Protein AF-A0A8W8HXX3-F1 (afdb_monomer)

Mean predicted aligned error: 16.77 Å

Organism: Magallana gigas (NCBI:txid29159)

pLDDT: mean 75.5, std 19.0, range [26.22, 98.25]

Solvent-accessible surface area (backbone atoms only — not comparable to full-atom values): 23166 Å² total; per-residue (Å²): 136,88,85,81,81,85,83,79,90,84,81,86,85,75,67,85,90,76,56,97,80,73,77,77,86,90,70,53,68,62,57,50,50,47,49,61,63,71,43,77,69,73,82,63,78,80,56,60,65,63,51,52,52,50,50,51,51,51,50,53,52,52,66,68,28,76,64,46,54,50,45,54,51,51,52,51,54,52,42,56,46,32,43,74,76,69,71,38,53,76,93,72,54,45,36,65,57,48,43,53,52,52,56,60,55,23,58,73,32,82,41,49,51,55,46,95,88,36,95,61,51,93,54,77,67,85,66,100,59,100,42,54,39,31,52,56,67,69,59,52,50,55,48,42,55,44,45,36,48,54,38,37,77,72,69,30,47,83,50,43,40,82,91,76,75,45,49,15,33,51,48,23,66,77,37,53,62,69,61,72,80,81,73,64,50,58,43,46,71,70,56,52,45,50,33,38,50,54,45,51,62,50,69,71,41,88,84,58,46,73,48,54,46,53,52,45,37,49,50,41,18,44,57,27,33,41,30,72,51,20,47,53,56,63,43,60,20,66,34,39,29,76,38,52,41,71,42,96,81,62,58,22,34,38,38,46,56,90,66,59,103,57,83,70,54,69,103,83,53,75,51,59,49,74,39,60,49,49,92,57,59,86,55,13,32,46,52,28,43,49,55,26,55,53,51,29,52,76,70,71,46,81,61,81,52,54,38,61,47,50,36,66,50,95,88,48,50,73,44,88,40,54,40,50,56,67,56,54,41,54,51,50,51,51,46,25,48,74,78,70,69,62,85,77,64,48,67,65,4,23,28,22,17,33,46,38,52,45,60,72,62,66,82,51,94,47,72,66,57,54,24,63,61,44,68,46,95,45,68,70,52,46,55,65,55,37,41,60,70,69,64,69,69,46,92,74,76,133

Foldseek 3Di:
DDDDDDDDDPPPDDDPPPDPPDDDPPDPPVVVVVVVVVPPPPPPPPPVVVVVVVVVVVVVCVCVDPLVVVLVVLQVLLQVQCCVPPVDGPVPDALVSLVVSQLVVQQVAQAFQDDPPDPCPPDGHDDPDPTGRGHDLVVLVSSLVSLLVVVVVVVFASAADPVVSGGRSSRDVSNVVSRPDPFFAADAPVLLLLLLVVLVVVLPDPPQDLLNNLVSLLLNLLSLCLLQLLEAPQQLLQFKLVQWDADPVNQWIKGFRPDDPDDPDPPDDTPIDIRGADPPLSSGSSNSLVSNCVSCVVSVHDRPTAGSRFDADPVGDTDRHGDDLVNSQVSSQVSCPVSPNDPPGGSNSSSLNSLLCCVVVVVDPDSVVSCSSNVPDDPVVSCVSNVVVVVVPPPDDD

Structure (mmCIF, N/CA/C/O backbone):
data_AF-A0A8W8HXX3-F1
#
_entry.id   AF-A0A8W8HXX3-F1
#
loop_
_atom_site.group_PDB
_atom_site.id
_atom_site.type_symbol
_atom_site.label_atom_id
_atom_site.label_alt_id
_atom_site.label_comp_id
_atom_site.label_asym_id
_atom_site.label_entity_id
_atom_site.label_seq_id
_atom_site.pdbx_PDB_ins_code
_atom_site.Cartn_x
_atom_site.Cartn_y
_atom_site.Cartn_z
_atom_site.occupancy
_atom_site.B_iso_or_equiv
_atom_site.auth_seq_id
_atom_site.auth_comp_id
_atom_site.auth_asym_id
_atom_site.auth_atom_id
_atom_site.pdbx_PDB_model_num
ATOM 1 N N . MET A 1 1 ? -5.992 38.981 14.042 1.00 27.22 1 MET A N 1
ATOM 2 C CA . MET A 1 1 ? -6.730 38.232 13.002 1.00 27.22 1 MET A CA 1
ATOM 3 C C . MET A 1 1 ? -5.778 37.985 11.842 1.00 27.22 1 MET A C 1
ATOM 5 O O . MET A 1 1 ? -5.295 38.973 11.300 1.00 27.22 1 MET A O 1
ATOM 9 N N . PRO A 1 2 ? -5.423 36.734 11.512 1.00 30.98 2 PRO A N 1
ATOM 10 C CA . PRO A 1 2 ? -4.428 36.467 10.486 1.00 30.98 2 PRO A CA 1
ATOM 11 C C . PRO A 1 2 ? -5.100 36.216 9.132 1.00 30.98 2 PRO A C 1
ATOM 13 O O . PRO A 1 2 ? -5.848 35.258 8.961 1.00 30.98 2 PRO A O 1
ATOM 16 N N . PHE A 1 3 ? -4.792 37.073 8.164 1.00 29.30 3 PHE A N 1
ATOM 17 C CA . PHE A 1 3 ? -4.741 36.684 6.762 1.00 29.30 3 PHE A CA 1
ATOM 18 C C . PHE A 1 3 ? -3.319 36.182 6.500 1.00 29.30 3 PHE A C 1
ATOM 20 O O . PHE A 1 3 ? -2.371 36.953 6.624 1.00 29.30 3 PHE A O 1
ATOM 27 N N . THR A 1 4 ? -3.157 34.915 6.131 1.00 26.22 4 THR A N 1
ATOM 28 C CA . THR A 1 4 ? -1.922 34.422 5.510 1.00 26.22 4 THR A CA 1
ATOM 29 C C . THR A 1 4 ? -2.240 33.980 4.090 1.00 26.22 4 THR A C 1
ATOM 31 O O . THR A 1 4 ? -2.939 33.001 3.838 1.00 26.22 4 THR A O 1
ATOM 34 N N . ALA A 1 5 ? -1.759 34.799 3.158 1.00 29.84 5 ALA A N 1
ATOM 35 C CA . ALA A 1 5 ? -1.770 34.565 1.729 1.00 29.84 5 ALA A CA 1
ATOM 36 C C . ALA A 1 5 ? -0.836 33.395 1.380 1.00 29.84 5 ALA A C 1
ATOM 38 O O . ALA A 1 5 ? 0.306 33.345 1.833 1.00 29.84 5 ALA A O 1
ATOM 39 N N . GLY A 1 6 ? -1.322 32.465 0.556 1.00 27.30 6 GLY A N 1
ATOM 40 C CA . GLY A 1 6 ? -0.476 31.485 -0.117 1.00 27.30 6 GLY A CA 1
ATOM 41 C C . GLY A 1 6 ? 0.294 32.165 -1.245 1.00 27.30 6 GLY A C 1
ATOM 42 O O . GLY A 1 6 ? -0.312 32.782 -2.119 1.00 27.30 6 GLY A O 1
ATOM 43 N N . VAL A 1 7 ? 1.621 32.071 -1.204 1.00 26.67 7 VAL A N 1
ATOM 44 C CA . VAL A 1 7 ? 2.525 32.592 -2.234 1.00 26.67 7 VAL A CA 1
ATOM 45 C C . VAL A 1 7 ? 2.818 31.457 -3.219 1.00 26.67 7 VAL A C 1
ATOM 47 O O . VAL A 1 7 ? 3.348 30.420 -2.827 1.00 26.67 7 VAL A O 1
ATOM 50 N N . ASP A 1 8 ? 2.430 31.637 -4.481 1.00 30.36 8 ASP A N 1
ATOM 51 C CA . ASP A 1 8 ? 2.700 30.717 -5.591 1.00 30.36 8 ASP A CA 1
ATOM 52 C C . ASP A 1 8 ? 4.025 31.115 -6.268 1.00 30.36 8 ASP A C 1
ATOM 54 O O . ASP A 1 8 ? 4.186 32.247 -6.728 1.00 30.36 8 ASP A O 1
ATOM 58 N N . VAL A 1 9 ? 5.007 30.211 -6.267 1.00 29.38 9 VAL A N 1
ATOM 59 C CA . VAL A 1 9 ? 6.422 30.497 -6.590 1.00 29.38 9 VAL A CA 1
ATOM 60 C C . VAL A 1 9 ? 6.768 30.246 -8.071 1.00 29.38 9 VAL A C 1
ATOM 62 O O . VAL A 1 9 ? 7.902 30.470 -8.475 1.00 29.38 9 VAL A O 1
ATOM 65 N N . PHE A 1 10 ? 5.818 29.871 -8.940 1.00 28.33 10 PHE A N 1
ATOM 66 C CA . PHE A 1 10 ? 6.127 29.563 -10.355 1.00 28.33 10 PHE A CA 1
ATOM 67 C C . PHE A 1 10 ? 5.371 30.370 -11.422 1.00 28.33 10 PHE A C 1
ATOM 69 O O . PHE A 1 10 ? 5.370 29.993 -12.592 1.00 28.33 10 PHE A O 1
ATOM 76 N N . ALA A 1 11 ? 4.802 31.527 -11.079 1.00 34.22 11 ALA A N 1
ATOM 77 C CA . ALA A 1 11 ? 4.091 32.379 -12.042 1.00 34.22 11 ALA A CA 1
ATOM 78 C C . ALA A 1 11 ? 4.767 33.734 -12.323 1.00 34.22 11 ALA A C 1
ATOM 80 O O . ALA A 1 11 ? 4.079 34.716 -12.601 1.00 34.22 11 ALA A O 1
ATOM 81 N N . GLN A 1 12 ? 6.099 33.830 -12.264 1.00 34.41 12 GLN A N 1
ATOM 82 C CA . GLN A 1 12 ? 6.789 35.086 -12.577 1.00 34.41 12 GLN A CA 1
ATOM 83 C C . GLN A 1 12 ? 7.551 35.006 -13.906 1.00 34.41 12 GLN A C 1
ATOM 85 O O . GLN A 1 12 ? 8.550 34.305 -14.021 1.00 34.41 12 GLN A O 1
ATOM 90 N N . ASN A 1 13 ? 7.052 35.794 -14.871 1.00 39.06 13 ASN A N 1
ATOM 91 C CA . ASN A 1 13 ? 7.611 36.176 -16.182 1.00 39.06 13 ASN A CA 1
ATOM 92 C C . ASN A 1 13 ? 7.001 35.549 -17.443 1.00 39.06 13 ASN A C 1
ATOM 94 O O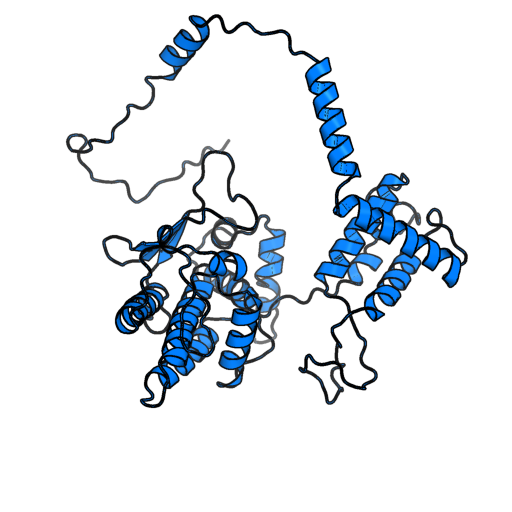 . ASN A 1 13 ? 7.711 35.092 -18.334 1.00 39.06 13 ASN A O 1
ATOM 98 N N . ILE A 1 14 ? 5.684 35.686 -17.605 1.00 36.12 14 ILE A N 1
ATOM 99 C CA . ILE A 1 14 ? 5.080 35.769 -18.943 1.00 36.12 14 ILE A CA 1
ATOM 100 C C . ILE A 1 14 ? 4.541 37.194 -19.112 1.00 36.12 14 ILE A C 1
ATOM 102 O O . ILE A 1 14 ? 3.751 37.662 -18.291 1.00 36.12 14 ILE A O 1
ATOM 106 N N . ARG A 1 15 ? 4.989 37.914 -20.150 1.00 38.69 15 ARG A N 1
ATOM 107 C CA . ARG A 1 15 ? 4.443 39.240 -20.491 1.00 38.69 15 ARG A CA 1
ATOM 108 C C . ARG A 1 15 ? 2.960 39.090 -20.852 1.00 38.69 15 ARG A C 1
ATOM 110 O O . ARG A 1 15 ? 2.600 38.187 -21.605 1.00 38.69 15 ARG A O 1
ATOM 117 N N . LYS A 1 16 ? 2.117 39.985 -20.320 1.00 38.19 16 LYS A N 1
ATOM 118 C CA . LYS A 1 16 ? 0.638 39.965 -20.411 1.00 38.19 16 LYS A CA 1
ATOM 119 C C . LYS A 1 16 ? 0.069 39.836 -21.832 1.00 38.19 16 LYS A C 1
ATOM 121 O O . LYS A 1 16 ? -1.082 39.454 -21.983 1.00 38.19 16 LYS A O 1
ATOM 126 N N . GLU A 1 17 ? 0.861 40.137 -22.850 1.00 39.47 17 GLU A N 1
ATOM 127 C CA . GLU A 1 17 ? 0.432 40.245 -24.246 1.00 39.47 17 GLU A CA 1
ATOM 128 C C . GLU A 1 17 ? 0.469 38.905 -25.012 1.00 39.47 17 GLU A C 1
ATOM 130 O O . GLU A 1 17 ? -0.055 38.823 -26.116 1.00 39.47 17 GLU A O 1
ATOM 135 N N . LEU A 1 18 ? 1.057 37.842 -24.440 1.00 36.84 18 LEU A N 1
ATOM 136 C CA . LEU A 1 18 ? 1.257 36.543 -25.114 1.00 36.84 18 LEU A CA 1
ATOM 137 C C . LEU A 1 18 ? 0.561 35.351 -24.429 1.00 36.84 18 LEU A C 1
ATOM 139 O O . LEU A 1 18 ? 0.884 34.200 -24.718 1.00 36.84 18 LEU A O 1
ATOM 143 N N . ASN A 1 19 ? -0.406 35.591 -23.537 1.00 35.22 19 ASN A N 1
ATOM 144 C CA . ASN A 1 19 ? -1.206 34.522 -22.931 1.00 35.22 19 ASN A CA 1
ATOM 145 C C . ASN A 1 19 ? -2.638 34.498 -23.513 1.00 35.22 19 ASN A C 1
ATOM 147 O O . ASN A 1 19 ? -3.461 35.314 -23.098 1.00 35.22 19 ASN A O 1
ATOM 151 N N . PRO A 1 20 ? -2.979 33.559 -24.420 1.00 33.16 20 PRO A N 1
ATOM 152 C CA . PRO A 1 20 ? -4.334 33.423 -24.965 1.00 33.16 20 PRO A CA 1
ATOM 153 C C . PRO A 1 20 ? -5.366 32.844 -23.972 1.00 33.16 20 PRO A C 1
ATOM 155 O O . PRO A 1 20 ? -6.509 32.617 -24.353 1.00 33.16 20 PRO A O 1
ATOM 158 N N . TYR A 1 21 ? -5.002 32.632 -22.699 1.00 32.19 21 TYR A N 1
ATOM 159 C CA . TYR A 1 21 ? -5.885 32.122 -21.639 1.00 32.19 21 TYR A CA 1
ATOM 160 C C . TYR A 1 21 ? -6.085 33.107 -20.474 1.00 32.19 21 TYR A C 1
ATOM 162 O O . TYR A 1 21 ? -6.186 32.707 -19.314 1.00 32.19 21 TYR A O 1
ATOM 170 N N . VAL A 1 22 ? -6.181 34.408 -20.758 1.00 28.97 22 VAL A N 1
ATOM 171 C CA . VAL A 1 22 ? -6.676 35.391 -19.780 1.00 28.97 22 VAL A CA 1
ATOM 172 C C . VAL A 1 22 ? -8.196 35.507 -19.915 1.00 28.97 22 VAL A C 1
ATOM 174 O O . VAL A 1 22 ? -8.706 36.310 -20.689 1.00 28.97 22 VAL A O 1
ATOM 177 N N . PHE A 1 23 ? -8.933 34.714 -19.136 1.00 29.17 23 PHE A N 1
ATOM 178 C CA . PHE A 1 23 ? -10.298 35.090 -18.756 1.00 29.17 23 PHE A CA 1
ATOM 179 C C . PHE A 1 23 ? -10.211 36.198 -17.688 1.00 29.17 23 PHE A C 1
ATOM 181 O O . PHE A 1 23 ? -9.431 36.057 -16.741 1.00 29.17 23 PHE A O 1
ATOM 188 N N . PRO A 1 24 ? -10.962 37.306 -17.808 1.00 30.77 24 PRO A N 1
ATOM 189 C CA . PRO A 1 24 ? -10.846 38.427 -16.883 1.00 30.77 24 PRO A CA 1
ATOM 190 C C . PRO A 1 24 ? -11.403 38.053 -15.497 1.00 30.77 24 PRO A C 1
ATOM 192 O O . PRO A 1 24 ? -12.520 37.532 -15.405 1.00 30.77 24 PRO A O 1
ATOM 195 N N . PRO A 1 25 ? -10.682 38.341 -14.397 1.00 38.12 25 PRO A N 1
ATOM 196 C CA . PRO A 1 25 ? -11.241 38.232 -13.063 1.00 38.12 25 PRO A CA 1
ATOM 197 C C . PRO A 1 25 ? -12.160 39.445 -12.826 1.00 38.12 25 PRO A C 1
ATOM 199 O O . PRO A 1 25 ? -11.787 40.577 -13.117 1.00 38.12 25 PRO A O 1
ATOM 202 N N . PHE A 1 26 ? -13.358 39.198 -12.29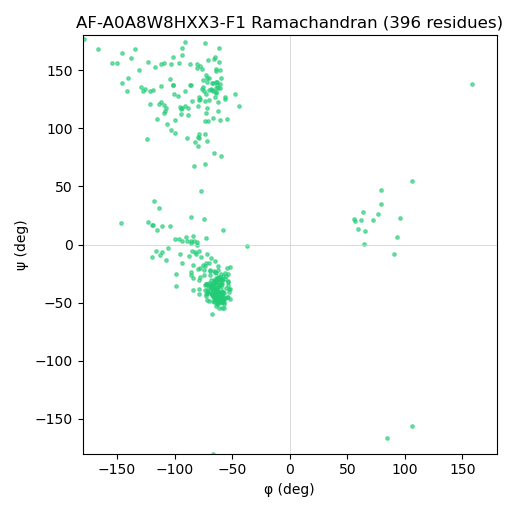0 1.00 41.16 26 PHE A N 1
ATOM 203 C CA . PHE A 1 26 ? -14.352 40.200 -11.852 1.00 41.16 26 PHE A CA 1
ATOM 204 C C . PHE A 1 26 ? -15.238 40.877 -12.916 1.00 41.16 26 PHE A C 1
ATOM 206 O O . PHE A 1 26 ? -15.657 42.015 -12.736 1.00 41.16 26 PHE A O 1
ATOM 213 N N . GLY A 1 27 ? -15.621 40.153 -13.972 1.00 41.12 27 GLY A N 1
ATOM 214 C CA . GLY A 1 27 ? -16.649 40.609 -14.923 1.00 41.12 27 GLY A CA 1
ATOM 215 C C . GLY A 1 27 ? -18.007 39.900 -14.850 1.00 41.12 27 GLY A C 1
ATOM 216 O O . GLY A 1 27 ? -18.952 40.393 -15.444 1.00 41.12 27 GLY A O 1
ATOM 217 N N . MET A 1 28 ? -18.139 38.757 -14.161 1.00 39.00 28 MET A N 1
ATOM 218 C CA . MET A 1 28 ? -19.345 37.912 -14.277 1.00 39.00 28 MET A CA 1
ATOM 219 C C . MET A 1 28 ? -20.242 37.857 -13.040 1.00 39.00 28 MET A C 1
ATOM 221 O O . MET A 1 28 ? -21.329 37.312 -13.135 1.00 39.00 28 MET A O 1
ATOM 225 N N . VAL A 1 29 ? -19.868 38.438 -11.898 1.00 45.66 29 VAL A N 1
ATOM 226 C CA . VAL A 1 29 ? -20.770 38.414 -10.728 1.00 45.66 29 VAL A CA 1
ATOM 227 C C . VAL A 1 29 ? -22.019 39.258 -10.999 1.00 45.66 29 VAL A C 1
ATOM 229 O O . VAL A 1 29 ? -23.126 38.806 -10.736 1.00 45.66 29 VAL A O 1
ATOM 232 N N . PHE A 1 30 ? -21.858 40.438 -11.607 1.00 41.84 30 PHE A N 1
ATOM 233 C CA . PHE A 1 30 ? -22.985 41.303 -11.959 1.00 41.84 30 PHE A CA 1
ATOM 234 C C . PHE A 1 30 ? -23.821 40.768 -13.131 1.00 41.84 30 PHE A C 1
ATOM 236 O O . PHE A 1 30 ? -25.026 40.676 -12.959 1.00 41.84 30 PHE A O 1
ATOM 243 N N . PR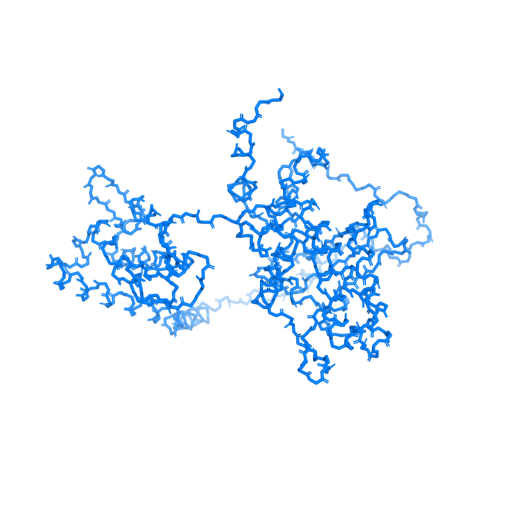O A 1 31 ? -23.249 40.334 -14.270 1.00 48.03 31 PRO A N 1
ATOM 244 C CA . PRO A 1 31 ? -24.028 39.722 -15.348 1.00 48.03 31 PRO A CA 1
ATOM 245 C C . PRO A 1 31 ? -24.700 38.407 -14.960 1.00 48.03 31 PRO A C 1
ATOM 247 O O . PRO A 1 31 ? -25.792 38.152 -15.439 1.00 48.03 31 PRO A O 1
ATOM 250 N N . VAL A 1 32 ? -24.109 37.591 -14.077 1.00 45.97 32 VAL A N 1
ATOM 251 C CA . VAL A 1 32 ? -24.763 36.371 -13.570 1.00 45.97 32 VAL A CA 1
ATOM 252 C C . VAL A 1 32 ? -25.873 36.720 -12.584 1.00 45.97 32 VAL A C 1
ATOM 254 O O . VAL A 1 32 ? -26.930 36.113 -12.652 1.00 45.97 32 VAL A O 1
ATOM 257 N N . LEU A 1 33 ? -25.695 37.719 -11.712 1.00 46.81 33 LEU A N 1
ATOM 258 C CA . LEU A 1 33 ? -26.778 38.199 -10.847 1.00 46.81 33 LEU A CA 1
ATOM 259 C C . LEU A 1 33 ? -27.897 38.875 -11.646 1.00 46.81 33 LEU A C 1
ATOM 261 O O . LEU A 1 33 ? -29.056 38.667 -11.318 1.00 46.81 33 LEU A O 1
ATOM 265 N N . SER A 1 34 ? -27.578 39.630 -12.698 1.00 50.69 34 SER A N 1
ATOM 266 C CA . SER A 1 34 ? -28.564 40.206 -13.618 1.00 50.69 34 SER A CA 1
ATOM 267 C C . SER A 1 34 ? -29.254 39.122 -14.442 1.00 50.69 34 SER A C 1
ATOM 269 O O . SER A 1 34 ? -30.471 39.135 -14.520 1.00 50.69 34 SER A O 1
ATOM 271 N N . PHE A 1 35 ? -28.526 38.121 -14.942 1.00 49.69 35 PHE A N 1
ATOM 272 C CA . PHE A 1 35 ? -29.091 36.956 -15.630 1.00 49.69 35 PHE A CA 1
ATOM 273 C C . PHE A 1 35 ? -30.001 36.136 -14.704 1.00 49.69 35 PHE A C 1
ATOM 275 O O . PHE A 1 35 ? -31.086 35.749 -15.107 1.00 49.69 35 PHE A O 1
ATOM 282 N N . LEU A 1 36 ? -29.626 35.933 -13.437 1.00 48.38 36 LEU A N 1
ATOM 283 C CA . LEU A 1 36 ? -30.461 35.262 -12.428 1.00 48.38 36 LEU A CA 1
ATOM 284 C C . LEU A 1 36 ? -31.648 36.113 -11.946 1.00 48.38 36 LEU A C 1
ATOM 286 O O . LEU A 1 36 ? -32.545 35.577 -11.305 1.00 48.38 36 LEU A O 1
ATOM 290 N N . LYS A 1 37 ? -31.640 37.425 -12.211 1.00 51.09 37 LYS A N 1
ATOM 291 C CA . LYS A 1 37 ? -32.716 38.366 -11.861 1.00 51.09 37 LYS A CA 1
ATOM 292 C C . LYS A 1 37 ? -33.646 38.655 -13.049 1.00 51.09 37 LYS A C 1
ATOM 294 O O . LYS A 1 37 ? -34.798 38.999 -12.828 1.00 51.09 37 LYS A O 1
ATOM 299 N N . GLU A 1 38 ? -33.152 38.504 -14.281 1.00 52.44 38 GLU A N 1
ATOM 300 C CA . GLU A 1 38 ? -33.904 38.560 -15.547 1.00 52.44 38 GLU A CA 1
ATOM 301 C C . GLU A 1 38 ? -34.549 37.214 -15.898 1.00 52.44 38 GLU A C 1
ATOM 303 O O . GLU A 1 38 ? -35.605 37.175 -16.524 1.00 52.44 38 GLU A O 1
ATOM 308 N N . GLN A 1 39 ? -33.949 36.103 -15.467 1.00 45.78 39 GLN A N 1
ATOM 309 C CA . GLN A 1 39 ? -34.642 34.828 -15.359 1.00 45.78 39 GLN A CA 1
ATOM 310 C C . GLN A 1 39 ? -35.458 34.895 -14.067 1.00 45.78 39 GLN A C 1
ATOM 312 O O . GLN A 1 39 ? -34.923 34.623 -12.995 1.00 45.78 39 GLN A O 1
ATOM 317 N N . GLU A 1 40 ? -36.737 35.266 -14.133 1.00 48.41 40 GLU A N 1
ATOM 318 C CA . GLU A 1 40 ? -37.696 34.919 -13.079 1.00 48.41 40 GLU A CA 1
ATOM 319 C C . GLU A 1 40 ? -37.745 33.385 -12.976 1.00 48.41 40 GLU A C 1
ATOM 321 O O . GLU A 1 40 ? -38.647 32.733 -13.498 1.00 48.41 40 GLU A O 1
ATOM 326 N N . ILE A 1 41 ? -36.728 32.775 -12.357 1.00 46.88 41 ILE A N 1
ATOM 327 C CA . ILE A 1 41 ? -36.766 31.375 -11.969 1.00 46.88 41 ILE A CA 1
ATOM 328 C C . ILE A 1 41 ? -37.924 31.331 -10.984 1.00 46.88 41 ILE A C 1
ATOM 330 O O . ILE A 1 41 ? -37.829 31.973 -9.929 1.00 46.88 41 ILE A O 1
ATOM 334 N N . PRO A 1 42 ? -39.026 30.630 -11.301 1.00 45.94 42 PRO A N 1
ATOM 335 C CA . PRO A 1 42 ? -40.077 30.469 -10.329 1.00 45.94 42 PRO A CA 1
ATOM 336 C C . PRO A 1 42 ? -39.388 29.840 -9.128 1.00 45.94 42 PRO A C 1
ATOM 338 O O . PRO A 1 42 ? -38.733 28.802 -9.267 1.00 45.94 42 PRO A O 1
ATOM 341 N N . VAL A 1 43 ? -39.504 30.456 -7.954 1.00 49.97 43 VAL A N 1
ATOM 342 C CA . VAL A 1 43 ? -39.314 29.715 -6.710 1.00 49.97 43 VAL A CA 1
ATOM 343 C C . VAL A 1 43 ? -40.470 28.722 -6.696 1.00 49.97 43 VAL A C 1
ATOM 345 O O . VAL A 1 43 ? -41.529 28.980 -6.131 1.00 49.97 43 VAL A O 1
ATOM 348 N N . GLY A 1 44 ? -40.313 27.645 -7.468 1.00 53.84 44 GLY A N 1
ATOM 349 C CA . GLY A 1 44 ? -41.260 26.558 -7.549 1.00 53.84 44 GLY A CA 1
ATOM 350 C C . GLY A 1 44 ? -41.433 26.075 -6.128 1.00 53.84 44 GLY A C 1
ATOM 351 O O . GLY A 1 44 ? -40.439 25.861 -5.428 1.00 53.84 44 GLY A O 1
ATOM 352 N N . SER A 1 45 ? -42.685 26.001 -5.684 1.00 55.25 45 SER A N 1
ATOM 353 C CA . SER A 1 45 ? -43.028 25.468 -4.375 1.00 55.25 45 SER A CA 1
ATOM 354 C C . SER A 1 45 ? -42.225 24.193 -4.155 1.00 55.25 45 SER A C 1
ATOM 356 O O . SER A 1 45 ? -42.330 23.259 -4.951 1.00 55.25 45 SER A O 1
ATOM 358 N N . VAL A 1 46 ? -41.385 24.182 -3.120 1.00 60.56 46 VAL A N 1
ATOM 359 C CA . VAL A 1 46 ? -40.673 22.974 -2.716 1.00 60.56 46 VAL A CA 1
ATOM 360 C C . VAL A 1 46 ? -41.746 21.960 -2.360 1.00 60.56 46 VAL A C 1
ATOM 362 O O . VAL A 1 46 ? -42.441 22.120 -1.356 1.00 60.56 46 VAL A O 1
ATOM 365 N N . ASP A 1 47 ? -41.925 20.965 -3.221 1.00 73.50 47 ASP A N 1
ATOM 366 C CA . ASP A 1 47 ? -42.890 19.911 -2.979 1.00 73.50 47 ASP A CA 1
ATOM 367 C C . ASP A 1 47 ? -42.330 18.997 -1.888 1.00 73.50 47 ASP A C 1
ATOM 369 O O . ASP A 1 47 ? -41.505 18.109 -2.122 1.00 73.50 47 ASP A O 1
ATOM 373 N N . VAL A 1 48 ? -42.751 19.283 -0.659 1.00 74.62 48 VAL A N 1
ATOM 374 C CA . VAL A 1 48 ? -42.359 18.537 0.535 1.00 74.62 48 VAL A CA 1
ATOM 375 C C . VAL A 1 48 ? -42.755 17.065 0.399 1.00 74.62 48 VAL A C 1
ATOM 377 O O . VAL A 1 48 ? -42.029 16.210 0.894 1.00 74.62 48 VAL A O 1
ATOM 380 N N . GLN A 1 49 ? -43.823 16.740 -0.343 1.00 79.06 49 GLN A N 1
ATOM 381 C CA . GLN A 1 49 ? -44.234 15.351 -0.553 1.00 79.06 49 GLN A CA 1
ATOM 382 C C . GLN A 1 49 ? -43.212 14.591 -1.400 1.00 79.06 49 GLN A C 1
ATOM 384 O O . GLN A 1 49 ? -42.844 13.474 -1.044 1.00 79.06 49 GLN A O 1
ATOM 389 N N . VAL A 1 50 ? -42.671 15.212 -2.451 1.00 77.94 50 VAL A N 1
ATOM 390 C CA . VAL A 1 50 ? -41.608 14.611 -3.279 1.00 77.94 50 VAL A CA 1
ATOM 391 C C . VAL A 1 50 ? -40.321 14.406 -2.471 1.00 77.94 50 VAL A C 1
ATOM 393 O O . VAL A 1 50 ? -39.641 13.386 -2.623 1.00 77.94 50 VAL A O 1
ATOM 396 N N . LEU A 1 51 ? -39.980 15.343 -1.580 1.00 68.56 51 LEU A N 1
ATOM 397 C CA . LEU A 1 51 ? -38.835 15.190 -0.676 1.00 68.56 51 LEU A CA 1
ATOM 398 C C . LEU A 1 51 ? -39.055 14.064 0.341 1.00 68.56 51 LEU A C 1
ATOM 400 O O . LEU A 1 51 ? -38.156 13.244 0.533 1.00 68.56 51 LEU A O 1
ATOM 404 N N . ASP A 1 52 ? -40.239 13.980 0.944 1.00 86.69 52 ASP A N 1
ATOM 405 C CA . ASP A 1 52 ? -40.593 12.939 1.911 1.00 86.69 52 ASP A CA 1
ATOM 406 C C . ASP A 1 52 ? -40.644 11.550 1.263 1.00 86.69 52 ASP A C 1
ATOM 408 O O . ASP A 1 52 ? -40.180 10.568 1.847 1.00 86.69 52 ASP A O 1
ATOM 412 N N . GLU A 1 53 ? -41.156 11.444 0.036 1.00 84.44 53 GLU A N 1
ATOM 413 C CA . GLU A 1 53 ? -41.114 10.210 -0.755 1.00 84.44 53 GLU A CA 1
ATOM 414 C C . GLU A 1 53 ? -39.675 9.790 -1.055 1.00 84.44 53 GLU A C 1
ATOM 416 O O . GLU A 1 53 ? -39.321 8.618 -0.893 1.00 84.44 53 GLU A O 1
ATOM 421 N N . ARG A 1 54 ? -38.807 10.745 -1.408 1.00 69.06 54 ARG A N 1
ATOM 422 C CA . ARG A 1 54 ? -37.392 10.463 -1.654 1.00 69.06 54 ARG A CA 1
ATOM 423 C C . ARG A 1 54 ? -36.647 10.063 -0.381 1.00 69.06 54 ARG A C 1
ATOM 425 O O . ARG A 1 54 ? -35.800 9.171 -0.442 1.00 69.06 54 ARG A O 1
ATOM 432 N N . LEU A 1 55 ? -36.955 10.674 0.762 1.00 72.06 55 LEU A N 1
ATOM 433 C CA . LEU A 1 55 ? -36.411 10.280 2.064 1.00 72.06 55 LEU A CA 1
ATOM 434 C C . LEU A 1 55 ? -36.849 8.859 2.434 1.00 72.06 55 LEU A C 1
ATOM 436 O O . LEU A 1 55 ? -35.993 8.032 2.744 1.00 72.06 55 LEU A O 1
ATOM 440 N N . LYS A 1 56 ? -38.137 8.525 2.274 1.00 77.88 56 LYS A N 1
ATOM 441 C CA . LYS A 1 56 ? -38.651 7.157 2.472 1.00 77.88 56 LYS A CA 1
ATOM 442 C C . LYS A 1 56 ? -37.955 6.140 1.570 1.00 77.88 56 LYS A C 1
ATOM 444 O O . LYS A 1 56 ? -37.631 5.040 2.016 1.00 77.88 56 LYS A O 1
ATOM 449 N N . GLU A 1 57 ? -37.696 6.490 0.311 1.00 76.00 57 GLU A N 1
ATOM 450 C CA . GLU A 1 57 ? -36.966 5.624 -0.617 1.00 76.00 57 GLU A CA 1
ATOM 451 C C . GLU A 1 57 ? -35.507 5.407 -0.174 1.00 76.00 57 GLU A C 1
ATOM 453 O O . GLU A 1 57 ? -34.995 4.285 -0.231 1.00 76.00 57 GLU A O 1
ATOM 458 N N . LEU A 1 58 ? -34.825 6.461 0.285 1.00 67.44 58 LEU A N 1
ATOM 459 C CA . LEU A 1 58 ? -33.457 6.376 0.802 1.00 67.44 58 LEU A CA 1
ATOM 460 C C . LEU A 1 58 ? -33.381 5.543 2.087 1.00 67.44 58 LEU A C 1
ATOM 462 O O . LEU A 1 58 ? -32.468 4.723 2.219 1.00 67.44 58 LEU A O 1
ATOM 466 N N . ASP A 1 59 ? -34.357 5.683 2.981 1.00 71.06 59 ASP A N 1
ATOM 467 C CA . ASP A 1 59 ? -34.467 4.876 4.196 1.00 71.06 59 ASP A CA 1
ATOM 468 C C . ASP A 1 59 ? -34.732 3.402 3.866 1.00 71.06 59 ASP A C 1
ATOM 470 O O . ASP A 1 59 ? -34.023 2.524 4.360 1.00 71.06 59 ASP A O 1
ATOM 474 N N . ALA A 1 60 ? -35.645 3.110 2.933 1.00 68.81 60 ALA A N 1
ATOM 475 C CA . ALA A 1 60 ? -35.892 1.746 2.460 1.00 68.81 60 ALA A CA 1
ATOM 476 C C . ALA A 1 60 ? -34.633 1.114 1.835 1.00 68.81 60 ALA A C 1
ATOM 478 O O . ALA A 1 60 ? -34.294 -0.043 2.111 1.00 68.81 60 ALA A O 1
ATOM 479 N N . ARG A 1 61 ? -33.875 1.883 1.040 1.00 62.88 61 ARG A N 1
ATOM 480 C CA . ARG A 1 61 ? -32.584 1.445 0.481 1.00 62.88 61 ARG A CA 1
ATOM 481 C C . ARG A 1 61 ? -31.555 1.183 1.583 1.00 62.88 61 ARG A C 1
ATOM 483 O O . ARG A 1 61 ? -30.853 0.172 1.512 1.00 62.88 61 ARG A O 1
ATOM 490 N N . ARG A 1 62 ? -31.490 2.026 2.618 1.00 60.78 62 ARG A N 1
ATOM 491 C CA . ARG A 1 62 ? -30.590 1.860 3.771 1.00 60.78 62 ARG A CA 1
ATOM 492 C C . ARG A 1 62 ? -30.911 0.594 4.570 1.00 60.78 62 ARG A C 1
ATOM 494 O O . ARG A 1 62 ? -29.992 -0.183 4.837 1.00 60.78 62 ARG A O 1
ATOM 501 N N . SER A 1 63 ? -32.186 0.333 4.854 1.00 58.94 63 SER A N 1
ATOM 502 C CA . SER A 1 63 ? -32.658 -0.889 5.527 1.00 58.94 63 SER A CA 1
ATOM 503 C C . SER A 1 63 ? -32.448 -2.153 4.687 1.00 58.94 63 SER A C 1
ATOM 505 O O . SER A 1 63 ? -32.192 -3.227 5.219 1.00 58.94 63 SER A O 1
ATOM 507 N N . SER A 1 64 ? -32.489 -2.050 3.355 1.00 59.94 64 SER A N 1
ATOM 508 C CA . SER A 1 64 ? -32.209 -3.184 2.456 1.00 59.94 64 SER A CA 1
ATOM 509 C C . SER A 1 64 ? -30.713 -3.453 2.224 1.00 59.94 64 SER A C 1
ATOM 511 O O . SER A 1 64 ? -30.350 -4.457 1.595 1.00 59.94 64 SER A O 1
ATOM 513 N N . SER A 1 65 ? -29.842 -2.561 2.709 1.00 69.75 65 SER A N 1
ATOM 514 C CA . SER A 1 65 ? -28.414 -2.593 2.411 1.00 69.75 65 SER A CA 1
ATOM 515 C C . SER A 1 65 ? -27.731 -3.849 2.960 1.00 69.75 65 SER A C 1
ATOM 517 O O . SER A 1 65 ? -28.084 -4.403 4.003 1.00 69.75 65 SER A O 1
ATOM 519 N N . LEU A 1 66 ? -26.683 -4.289 2.258 1.00 67.12 66 LEU A N 1
ATOM 520 C CA . LEU A 1 66 ? -25.812 -5.383 2.702 1.00 67.12 66 LEU A CA 1
ATOM 521 C C . LEU A 1 66 ? -25.204 -5.136 4.089 1.00 67.12 66 LEU A C 1
ATOM 523 O O . LEU A 1 66 ? -24.858 -6.097 4.772 1.00 67.12 66 LEU A O 1
ATOM 527 N N . ASP A 1 67 ? -25.040 -3.875 4.489 1.00 69.88 67 ASP A N 1
ATOM 528 C CA . ASP A 1 67 ? -24.445 -3.526 5.776 1.00 69.88 67 ASP A CA 1
ATOM 529 C C . ASP A 1 67 ? -25.443 -3.686 6.931 1.00 69.88 67 ASP A C 1
ATOM 531 O O . ASP A 1 67 ? -25.107 -4.334 7.920 1.00 69.88 67 ASP A O 1
ATOM 535 N N . SER A 1 68 ? -26.696 -3.247 6.750 1.00 72.06 68 SER A N 1
ATOM 536 C CA . SER A 1 68 ? -27.788 -3.487 7.710 1.00 72.06 68 SER A CA 1
ATOM 537 C C . SER A 1 68 ? -28.020 -4.986 7.929 1.00 72.06 68 SER A C 1
ATOM 539 O O . SER A 1 68 ? -27.997 -5.450 9.065 1.00 72.06 68 SER A O 1
ATOM 541 N N . LYS A 1 69 ? -28.067 -5.786 6.854 1.00 79.81 69 LYS A N 1
ATOM 542 C CA . LYS A 1 69 ? -28.191 -7.255 6.963 1.00 79.81 69 LYS A CA 1
ATOM 543 C C . LYS A 1 69 ? -27.039 -7.901 7.740 1.00 79.81 69 LYS A C 1
ATOM 545 O O . LYS A 1 69 ? -27.234 -8.880 8.461 1.00 79.81 69 LYS A O 1
ATOM 550 N N . ARG A 1 70 ? -25.812 -7.388 7.581 1.00 80.38 70 ARG A N 1
ATOM 551 C CA . ARG A 1 70 ? -24.635 -7.868 8.327 1.00 80.38 70 ARG A CA 1
ATOM 552 C C . ARG A 1 70 ? -24.694 -7.466 9.798 1.00 80.38 70 ARG A C 1
ATOM 554 O O . ARG A 1 70 ? -24.251 -8.250 10.633 1.00 80.38 70 ARG A O 1
ATOM 561 N N . GLN A 1 71 ? -25.225 -6.285 10.105 1.00 83.62 71 GLN A N 1
ATOM 562 C CA . GLN A 1 71 ? -25.458 -5.826 11.473 1.00 83.62 71 GLN A CA 1
ATOM 563 C C . GLN A 1 71 ? -26.520 -6.687 12.173 1.00 83.62 71 GLN A C 1
ATOM 565 O O . GLN A 1 71 ? -26.262 -7.174 13.271 1.00 83.62 71 GLN A O 1
ATOM 570 N N . ASP A 1 72 ? -27.639 -6.991 11.510 1.00 85.81 72 ASP A N 1
ATOM 571 C CA . ASP A 1 72 ? -28.693 -7.863 12.054 1.00 85.81 72 ASP A CA 1
ATOM 572 C C . ASP A 1 72 ? -28.192 -9.285 12.322 1.00 85.81 72 ASP A C 1
ATOM 574 O O . ASP A 1 72 ? -28.471 -9.874 13.369 1.00 85.81 72 ASP A O 1
ATOM 578 N N . CYS A 1 73 ? -27.397 -9.834 11.398 1.00 90.00 73 CYS A N 1
ATOM 579 C CA . CYS A 1 73 ? -26.772 -11.138 11.591 1.00 90.00 73 CYS A CA 1
ATOM 580 C C . CYS A 1 73 ? -25.856 -11.133 12.824 1.00 90.00 73 CYS A C 1
ATOM 582 O O . CYS A 1 73 ? -25.960 -12.020 13.668 1.00 90.00 73 CYS A O 1
ATOM 584 N N . LEU A 1 74 ? -25.017 -10.101 12.967 1.00 91.19 74 LEU A N 1
ATOM 585 C CA . LEU A 1 74 ? -24.120 -9.957 14.113 1.00 91.19 74 LEU A CA 1
ATOM 586 C C . LEU A 1 74 ? -24.894 -9.807 15.430 1.00 91.19 74 LEU A C 1
ATOM 588 O O . LEU A 1 74 ? -24.502 -10.402 16.431 1.00 91.19 74 LEU A O 1
ATOM 592 N N . LYS A 1 75 ? -26.010 -9.063 15.425 1.00 92.19 75 LYS A N 1
ATOM 593 C CA . LYS A 1 75 ? -26.908 -8.900 16.578 1.00 92.19 75 LYS A CA 1
ATOM 594 C C . LYS A 1 75 ? -27.498 -10.237 17.030 1.00 92.19 75 LYS A C 1
ATOM 596 O O . LYS A 1 75 ? -27.516 -10.526 18.226 1.00 92.19 75 LYS A O 1
ATOM 601 N N . ARG A 1 76 ? -27.940 -11.078 16.092 1.00 92.38 76 ARG A N 1
ATOM 602 C CA . ARG A 1 76 ? -28.426 -12.430 16.408 1.00 92.38 76 ARG A CA 1
ATOM 603 C C . ARG A 1 76 ? -27.316 -13.295 17.003 1.00 92.38 76 ARG A C 1
ATOM 605 O O . ARG A 1 76 ? -27.512 -13.885 18.059 1.00 92.38 76 ARG A O 1
ATOM 612 N N . GLU A 1 77 ? -26.141 -13.305 16.380 1.00 93.25 77 GLU A N 1
ATOM 613 C CA . GLU A 1 77 ? -25.004 -14.110 16.840 1.00 93.25 77 GLU A CA 1
ATOM 614 C C . GLU A 1 77 ? -24.544 -13.742 18.256 1.00 93.25 77 GLU A C 1
ATOM 616 O O . GLU A 1 77 ? -24.281 -14.633 19.061 1.00 93.25 77 GLU A O 1
ATOM 621 N N . ILE A 1 78 ? -24.448 -12.446 18.583 1.00 92.50 78 ILE A N 1
ATOM 622 C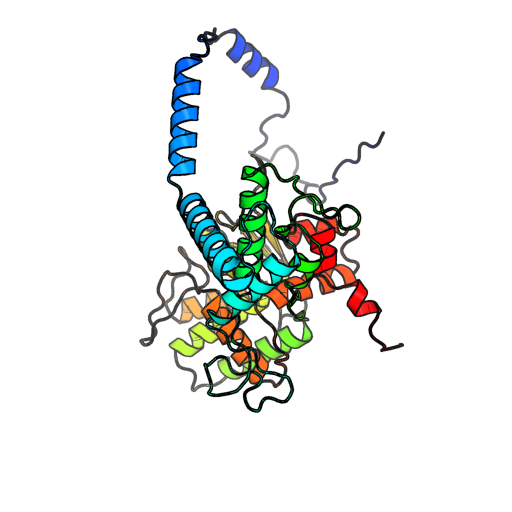 CA . ILE A 1 78 ? -24.071 -12.032 19.940 1.00 92.50 78 ILE A CA 1
ATOM 623 C C . ILE A 1 78 ? -25.166 -12.374 20.954 1.00 92.50 78 ILE A C 1
ATOM 625 O O . ILE A 1 78 ? -24.849 -12.804 22.056 1.00 92.50 78 ILE A O 1
ATOM 629 N N . THR A 1 79 ? -26.444 -12.258 20.583 1.00 92.06 79 THR A N 1
ATOM 630 C CA . THR A 1 79 ? -27.560 -12.633 21.467 1.00 92.06 79 THR A CA 1
ATOM 631 C C . THR A 1 79 ? -27.502 -14.119 21.809 1.00 92.06 79 THR A C 1
ATOM 633 O O . THR A 1 79 ? -27.515 -14.488 22.981 1.00 92.06 79 THR A O 1
ATOM 636 N N . GLU A 1 80 ? -27.368 -14.975 20.795 1.00 92.56 80 GLU A N 1
ATOM 637 C CA . GLU A 1 80 ? -27.246 -16.426 20.971 1.00 92.56 80 GLU A CA 1
ATOM 638 C C . GLU A 1 80 ? -26.016 -16.792 21.812 1.00 92.56 80 GLU A C 1
ATOM 640 O O . GLU A 1 80 ? -26.089 -17.654 22.690 1.00 92.56 80 GLU A O 1
ATOM 645 N N . PHE A 1 81 ? -24.892 -16.106 21.587 1.00 92.75 81 PHE A N 1
ATOM 646 C CA . PHE A 1 81 ? -23.677 -16.295 22.372 1.00 92.75 81 PHE A CA 1
ATOM 647 C C . PHE A 1 81 ? -23.871 -15.931 23.849 1.00 92.75 81 PHE A C 1
ATOM 649 O O . PHE A 1 81 ? -23.491 -16.715 24.718 1.00 92.75 81 PHE A O 1
ATOM 656 N N . LEU A 1 82 ? -24.469 -14.772 24.145 1.00 91.25 82 LEU A N 1
ATOM 657 C CA . LEU A 1 82 ? -24.685 -14.294 25.517 1.00 91.25 82 LEU A CA 1
ATOM 658 C C . LEU A 1 82 ? -25.608 -15.224 26.306 1.00 91.25 82 LEU A C 1
ATOM 660 O O . LEU A 1 82 ? -25.299 -15.563 27.451 1.00 91.25 82 LEU A O 1
ATOM 664 N N . VAL A 1 83 ? -26.688 -15.692 25.675 1.00 90.94 83 VAL A N 1
ATOM 665 C CA . VAL A 1 83 ? -27.608 -16.667 26.275 1.00 90.94 83 VAL A CA 1
ATOM 666 C C . VAL A 1 83 ? -26.872 -17.971 26.580 1.00 90.94 83 VAL A C 1
ATOM 668 O O . VAL A 1 83 ? -26.993 -18.504 27.680 1.00 90.94 83 VAL A O 1
ATOM 671 N N . ARG A 1 84 ? -26.057 -18.465 25.639 1.00 90.19 84 ARG A N 1
ATOM 672 C CA . ARG A 1 84 ? -25.340 -19.739 25.784 1.00 90.19 84 ARG A CA 1
ATOM 673 C C . ARG A 1 84 ? -24.207 -19.700 26.811 1.00 90.19 84 ARG A C 1
ATOM 675 O O . ARG A 1 84 ? -23.990 -20.693 27.496 1.00 90.19 84 ARG A O 1
ATOM 682 N N . MET A 1 85 ? -23.449 -18.607 26.867 1.00 84.50 85 MET A N 1
ATOM 683 C CA . MET A 1 85 ? -22.200 -18.535 27.638 1.00 84.50 85 MET A CA 1
ATOM 684 C C . MET A 1 85 ? -22.362 -17.871 29.001 1.00 84.50 85 MET A C 1
ATOM 686 O O . MET A 1 85 ? -21.689 -18.268 29.950 1.00 84.50 85 MET A O 1
ATOM 690 N N . SER A 1 86 ? -23.229 -16.862 29.091 1.00 78.31 86 SER A N 1
ATOM 691 C CA . SER A 1 86 ? -23.366 -16.016 30.281 1.00 78.31 86 SER A CA 1
ATOM 692 C C . SER A 1 86 ? -24.772 -16.073 30.889 1.00 78.31 86 SER A C 1
ATOM 694 O O . SER A 1 86 ? -24.965 -15.534 31.976 1.00 78.31 86 SER A O 1
ATOM 696 N N . GLY A 1 87 ? -25.756 -16.668 30.197 1.00 84.00 87 GLY A N 1
ATOM 697 C CA . GLY A 1 87 ? -27.173 -16.601 30.574 1.00 84.00 87 GLY A CA 1
ATOM 698 C C . GLY A 1 87 ? -27.730 -15.173 30.564 1.00 84.00 87 GLY A C 1
ATOM 699 O O . GLY A 1 87 ? -28.703 -14.889 31.255 1.00 84.00 87 GLY A O 1
ATOM 700 N N . ARG A 1 88 ? -27.073 -14.260 29.838 1.00 84.25 88 ARG A N 1
ATOM 701 C CA . ARG A 1 88 ? -27.384 -12.825 29.820 1.00 84.25 88 ARG A CA 1
ATOM 702 C C . ARG A 1 88 ? -28.127 -12.441 28.555 1.00 84.25 88 ARG A C 1
ATOM 704 O O . ARG A 1 88 ? -27.961 -13.050 27.501 1.00 84.25 88 ARG A O 1
ATOM 711 N N . GLU A 1 89 ? -28.878 -11.358 28.668 1.00 87.69 89 GLU A N 1
ATOM 712 C CA . GLU A 1 89 ? -29.461 -10.661 27.528 1.00 87.69 89 GLU A CA 1
ATOM 713 C C . GLU A 1 89 ? -28.550 -9.518 27.070 1.00 87.69 89 GLU A C 1
ATOM 715 O O . GLU A 1 89 ? -27.698 -9.035 27.819 1.00 87.69 89 GLU A O 1
ATOM 720 N N . LEU A 1 90 ? -28.771 -9.029 25.847 1.00 85.94 90 LEU A N 1
ATOM 721 C CA . LEU A 1 90 ? -28.062 -7.866 25.303 1.00 85.94 90 LEU A CA 1
ATOM 722 C C . LEU A 1 90 ? -28.108 -6.647 26.243 1.00 85.94 90 LEU A C 1
ATOM 724 O O . LEU A 1 90 ? -27.113 -5.950 26.391 1.00 85.94 90 LEU A O 1
ATOM 728 N N . THR A 1 91 ? -29.232 -6.409 26.918 1.00 84.62 91 THR A N 1
ATOM 729 C CA . THR A 1 91 ? -29.440 -5.273 27.838 1.00 84.62 91 THR A CA 1
ATOM 730 C C . THR A 1 91 ? -28.561 -5.316 29.090 1.00 84.62 91 THR A C 1
ATOM 732 O O . THR A 1 91 ? -28.302 -4.276 29.688 1.00 84.62 91 THR A O 1
ATOM 735 N N . SER A 1 92 ? -28.076 -6.498 29.481 1.00 85.81 92 SER A N 1
ATOM 736 C CA . SER A 1 92 ? -27.224 -6.721 30.662 1.00 85.81 92 SER A CA 1
ATOM 737 C C . SER A 1 92 ? -25.786 -7.109 30.292 1.00 85.81 92 SER A C 1
ATOM 739 O O . SER A 1 92 ? -25.024 -7.618 31.127 1.00 85.81 92 SER A O 1
ATOM 741 N N . CYS A 1 93 ? -25.418 -6.881 29.029 1.00 88.62 93 CYS A N 1
ATOM 742 C CA . CYS A 1 93 ? -24.112 -7.208 28.483 1.00 88.62 93 CYS A CA 1
ATOM 743 C C . CYS A 1 93 ? -23.016 -6.320 29.084 1.00 88.62 93 CYS A C 1
ATOM 745 O O . CYS A 1 93 ? -23.136 -5.096 29.123 1.00 88.62 93 CYS A O 1
ATOM 747 N N . THR A 1 94 ? -21.906 -6.932 29.495 1.00 90.00 94 THR A N 1
ATOM 748 C CA . THR A 1 94 ? -20.728 -6.215 30.004 1.00 90.00 94 THR A CA 1
ATOM 749 C C . THR A 1 94 ? -19.626 -6.119 28.942 1.00 90.00 94 THR A C 1
ATOM 751 O O . THR A 1 94 ? -19.614 -6.916 28.000 1.00 90.00 94 THR A O 1
ATOM 754 N N . PRO A 1 95 ? -18.647 -5.201 29.079 1.00 89.81 95 PRO A N 1
ATOM 755 C CA . PRO A 1 95 ? -17.470 -5.171 28.206 1.00 89.81 95 PRO A CA 1
ATOM 756 C C . PRO A 1 95 ? -16.722 -6.507 28.151 1.00 89.81 95 PRO A C 1
ATOM 758 O O . PRO A 1 95 ? -16.204 -6.897 27.108 1.00 89.81 95 PRO A O 1
ATOM 761 N N . GLU A 1 96 ? -16.689 -7.236 29.263 1.00 89.69 96 GLU A N 1
ATOM 762 C CA . GLU A 1 96 ? -16.035 -8.537 29.342 1.00 89.69 96 GLU A CA 1
ATOM 763 C C . GLU A 1 96 ? -16.791 -9.610 28.539 1.00 89.69 96 GLU A C 1
ATOM 765 O O . GLU A 1 96 ? -16.164 -10.438 27.875 1.00 89.69 96 GLU A O 1
ATOM 770 N N . ASP A 1 97 ? -18.126 -9.566 28.509 1.00 90.81 97 ASP A N 1
ATOM 771 C CA . ASP A 1 97 ? -18.916 -10.435 27.629 1.00 90.81 97 ASP A CA 1
ATOM 772 C C . ASP A 1 97 ? -18.625 -10.143 26.147 1.00 90.81 97 ASP A C 1
ATOM 774 O O . ASP A 1 97 ? -18.452 -11.074 25.357 1.00 90.81 97 ASP A O 1
ATOM 778 N N . ILE A 1 98 ? -18.468 -8.862 25.779 1.00 91.69 98 ILE A N 1
ATOM 779 C CA . ILE A 1 98 ? -18.042 -8.467 24.426 1.00 91.69 98 ILE A CA 1
ATOM 780 C C . ILE A 1 98 ? -16.657 -9.030 24.105 1.00 91.69 98 ILE A C 1
ATOM 782 O O . ILE A 1 98 ? -16.458 -9.598 23.032 1.00 91.69 98 ILE A O 1
ATOM 786 N N . ARG A 1 99 ? -15.692 -8.930 25.026 1.00 90.19 99 ARG A N 1
ATOM 787 C CA . ARG A 1 99 ? -14.346 -9.494 24.823 1.00 90.19 99 ARG A CA 1
ATOM 788 C C . ARG A 1 99 ? -14.391 -11.001 24.597 1.00 90.19 99 ARG A C 1
ATOM 790 O O . ARG A 1 99 ? -13.728 -11.495 23.686 1.00 90.19 99 ARG A O 1
ATOM 797 N N . ARG A 1 100 ? -15.194 -11.736 25.371 1.00 89.38 100 ARG A N 1
ATOM 798 C CA . ARG A 1 100 ? -15.385 -13.186 25.185 1.00 89.38 100 ARG A CA 1
ATOM 799 C C . ARG A 1 100 ? -16.023 -13.510 23.841 1.00 89.38 100 ARG A C 1
ATOM 801 O O . ARG A 1 100 ? -15.562 -14.432 23.170 1.00 89.38 100 ARG A O 1
ATOM 808 N N . PHE A 1 101 ? -17.019 -12.732 23.422 1.00 91.38 101 PHE A N 1
ATOM 809 C CA . PHE A 1 101 ? -17.636 -12.871 22.104 1.00 91.38 101 PHE A CA 1
ATOM 810 C C . PHE A 1 101 ? -16.619 -12.656 20.975 1.00 91.38 101 PHE A C 1
ATOM 812 O O . PHE A 1 101 ? -16.554 -13.458 20.043 1.00 91.38 101 PHE A O 1
ATOM 819 N N . LEU A 1 102 ? -15.774 -11.624 21.078 1.00 89.19 102 LEU A N 1
ATOM 820 C CA . LEU A 1 102 ? -14.711 -11.368 20.104 1.00 89.19 102 LEU A CA 1
ATOM 821 C C . LEU A 1 102 ? -13.696 -12.515 20.056 1.00 89.19 102 LEU A C 1
ATOM 823 O O . LEU A 1 102 ? -13.360 -12.957 18.964 1.00 89.19 102 LEU A O 1
ATOM 827 N N . VAL A 1 103 ? -13.268 -13.051 21.206 1.00 86.50 103 VAL A N 1
ATOM 828 C CA . VAL A 1 103 ? -12.377 -14.228 21.272 1.00 86.50 103 VAL A CA 1
ATOM 829 C C . VAL A 1 103 ? -13.006 -15.447 20.600 1.00 86.50 103 VAL A C 1
ATOM 831 O O . VAL A 1 103 ? -12.331 -16.131 19.833 1.00 86.50 103 VAL A O 1
ATOM 834 N N . TRP A 1 104 ? -14.285 -15.716 20.861 1.00 87.94 104 TRP A N 1
ATOM 835 C CA . TRP A 1 104 ? -15.010 -16.819 20.230 1.00 87.94 104 TRP A CA 1
ATOM 836 C C . TRP A 1 104 ? -15.100 -16.644 18.709 1.00 87.94 104 TRP A C 1
ATOM 838 O O . TRP A 1 104 ? -14.836 -17.584 17.962 1.00 87.94 104 TRP A O 1
ATOM 848 N N . LYS A 1 105 ? -15.377 -15.426 18.233 1.00 87.06 105 LYS A N 1
ATOM 849 C CA . LYS A 1 105 ? -15.387 -15.109 16.799 1.00 87.06 105 LYS A CA 1
ATOM 850 C C . LYS A 1 105 ? -14.013 -15.208 16.144 1.00 87.06 105 LYS A C 1
ATOM 852 O O . LYS A 1 105 ? -13.924 -15.636 14.994 1.00 87.06 105 LYS A O 1
ATOM 857 N N . ASP A 1 106 ? -12.953 -14.840 16.858 1.00 79.31 106 ASP A N 1
ATOM 858 C CA . ASP A 1 106 ? -11.574 -14.860 16.355 1.00 79.31 106 ASP A CA 1
ATOM 859 C C . ASP A 1 106 ? -11.136 -16.279 15.958 1.00 79.31 106 ASP A C 1
ATOM 861 O O . ASP A 1 106 ? -10.476 -16.459 14.932 1.00 79.31 106 ASP A O 1
ATOM 865 N N . GLN A 1 107 ? -11.610 -17.294 16.693 1.00 76.69 107 GLN A N 1
ATOM 866 C CA . GLN A 1 107 ? -11.355 -18.715 16.413 1.00 76.69 107 GLN A CA 1
ATOM 867 C C . GLN A 1 107 ? -11.905 -19.177 15.055 1.00 76.69 107 GLN A C 1
ATOM 869 O O . GLN A 1 107 ? -11.403 -20.147 14.491 1.00 76.69 107 GLN A O 1
ATOM 874 N N . CYS A 1 108 ? -12.891 -18.475 14.488 1.00 73.75 108 CYS A N 1
ATOM 875 C CA . CYS A 1 108 ? -13.436 -18.755 13.156 1.00 73.75 108 CYS A CA 1
ATOM 876 C C . CYS A 1 108 ? -12.622 -18.114 12.015 1.00 73.75 108 CYS A C 1
ATOM 878 O O . CYS A 1 108 ? -13.063 -18.102 10.862 1.00 73.75 108 CYS A O 1
ATOM 880 N N . GLY A 1 109 ? -11.462 -17.525 12.317 1.00 71.81 109 GLY A N 1
ATOM 881 C CA . GLY A 1 109 ? -10.580 -16.929 11.323 1.00 71.81 109 GLY A CA 1
ATOM 882 C C . GLY A 1 109 ? -9.953 -17.934 10.351 1.00 71.81 109 GLY A C 1
ATOM 883 O O . GLY A 1 109 ? -10.160 -19.141 10.414 1.00 71.81 109 GLY A O 1
ATOM 884 N N . LYS A 1 110 ? -9.138 -17.414 9.428 1.00 70.69 110 LYS A N 1
ATOM 885 C CA . LYS A 1 110 ? -8.362 -18.227 8.465 1.00 70.69 110 LYS A CA 1
ATOM 886 C C . LYS A 1 110 ? -6.848 -18.091 8.636 1.00 70.69 110 LYS A C 1
ATOM 888 O O . LYS A 1 110 ? -6.095 -18.761 7.939 1.00 70.69 110 LYS A O 1
ATOM 893 N N . SER A 1 111 ? -6.398 -17.197 9.520 1.00 67.12 111 SER A N 1
ATOM 894 C CA . SER A 1 111 ? -4.977 -16.887 9.708 1.00 67.12 111 SER A CA 1
ATOM 895 C C . SER A 1 111 ? -4.486 -17.456 11.031 1.00 67.12 111 SER A C 1
ATOM 897 O O . SER A 1 111 ? -4.915 -16.996 12.085 1.00 67.12 111 SER A O 1
ATOM 899 N N . GLN A 1 112 ? -3.573 -18.424 10.996 1.00 71.94 112 GLN A N 1
ATOM 900 C CA . GLN A 1 112 ? -2.943 -18.936 12.211 1.00 71.94 112 GLN A CA 1
ATOM 901 C C . GLN A 1 112 ? -1.840 -17.977 12.675 1.00 71.94 112 GLN A C 1
ATOM 903 O O . GLN A 1 112 ? -0.933 -17.634 11.917 1.00 71.94 112 GLN A O 1
ATOM 908 N N . VAL A 1 113 ? -1.931 -17.507 13.919 1.00 70.88 113 VAL A N 1
ATOM 909 C CA . VAL A 1 113 ? -0.957 -16.602 14.534 1.00 70.88 113 VAL A CA 1
ATOM 910 C C . VAL A 1 113 ? -0.037 -17.417 15.424 1.00 70.88 113 VAL A C 1
ATOM 912 O O . VAL A 1 113 ? -0.350 -17.714 16.575 1.00 70.88 113 VAL A O 1
ATOM 915 N N . HIS A 1 114 ? 1.105 -17.787 14.858 1.00 71.69 114 HIS A N 1
ATOM 916 C CA . HIS A 1 114 ? 2.126 -18.564 15.542 1.00 71.69 114 HIS A CA 1
ATOM 917 C C . HIS A 1 114 ? 2.727 -17.803 16.734 1.00 71.69 114 HIS A C 1
ATOM 919 O O . HIS A 1 114 ? 3.049 -16.618 16.622 1.00 71.69 114 HIS A O 1
ATOM 925 N N . LYS A 1 115 ? 2.868 -18.491 17.875 1.00 70.25 115 LYS A N 1
ATOM 926 C CA . LYS A 1 115 ? 3.609 -17.986 19.040 1.00 70.25 115 LYS A CA 1
ATOM 927 C C . LYS A 1 115 ? 5.102 -17.855 18.705 1.00 70.25 115 LYS A C 1
ATOM 929 O O . LYS A 1 115 ? 5.571 -18.475 17.753 1.00 70.25 115 LYS A O 1
ATOM 934 N N . ILE A 1 116 ? 5.836 -17.049 19.474 1.00 63.94 116 ILE A N 1
ATOM 935 C CA . ILE A 1 116 ? 7.265 -16.764 19.231 1.00 63.94 116 ILE A CA 1
ATOM 936 C C . ILE A 1 116 ? 8.111 -18.050 19.246 1.00 63.94 116 ILE A C 1
ATOM 938 O O . ILE A 1 116 ? 9.044 -18.188 18.466 1.00 63.94 116 ILE A O 1
ATOM 942 N N . ASP A 1 117 ? 7.736 -19.016 20.077 1.00 73.00 117 ASP A N 1
ATOM 943 C CA . ASP A 1 117 ? 8.355 -20.336 20.225 1.00 73.00 117 ASP A CA 1
ATOM 944 C C . ASP A 1 117 ? 7.826 -21.388 19.230 1.00 73.00 117 ASP A C 1
ATOM 946 O O . ASP A 1 117 ? 8.233 -22.550 19.249 1.00 73.00 117 ASP A O 1
ATOM 950 N N . CYS A 1 118 ? 6.905 -21.019 18.337 1.00 63.28 118 CYS A N 1
ATOM 951 C CA . CYS A 1 118 ? 6.327 -21.959 17.391 1.00 63.28 118 CYS A CA 1
ATOM 952 C C . CYS A 1 118 ? 7.275 -22.223 16.216 1.00 63.28 118 CYS A C 1
ATOM 954 O O . CYS A 1 118 ? 7.628 -21.312 15.470 1.00 63.28 118 CYS A O 1
ATOM 956 N N . ARG A 1 119 ? 7.557 -23.505 15.945 1.00 76.56 119 ARG A N 1
ATOM 957 C CA . ARG A 1 119 ? 8.350 -23.960 14.782 1.00 76.56 119 ARG A CA 1
ATOM 958 C C . ARG A 1 119 ? 7.849 -23.468 13.417 1.00 76.56 119 ARG A C 1
ATOM 960 O O . ARG A 1 119 ? 8.587 -23.503 12.441 1.00 76.56 119 ARG A O 1
ATOM 967 N N . PHE A 1 120 ? 6.584 -23.055 13.332 1.00 65.00 120 PHE A N 1
ATOM 968 C CA . PHE A 1 120 ? 5.956 -22.572 12.104 1.00 65.00 120 PHE A CA 1
ATOM 969 C C . PHE A 1 120 ? 5.892 -21.039 12.016 1.00 65.00 120 PHE A C 1
ATOM 971 O O . PHE A 1 120 ? 5.323 -20.517 11.053 1.00 65.00 120 PHE A O 1
ATOM 978 N N . LEU A 1 121 ? 6.478 -20.306 12.972 1.00 52.22 121 LEU A N 1
ATOM 979 C CA . LEU A 1 121 ? 6.515 -18.843 12.981 1.00 52.22 121 LEU A CA 1
ATOM 980 C C . LEU A 1 121 ? 6.952 -18.276 11.617 1.00 52.22 121 LEU A C 1
ATOM 982 O O . LEU A 1 121 ? 7.939 -18.702 11.026 1.00 52.22 121 LEU A O 1
ATOM 986 N N . GLY A 1 122 ? 6.174 -17.324 11.092 1.00 50.22 122 GLY A N 1
ATOM 987 C CA . GLY A 1 122 ? 6.409 -16.694 9.784 1.00 50.22 122 GLY A CA 1
ATOM 988 C C . GLY A 1 122 ? 5.725 -17.370 8.585 1.00 50.22 122 GLY A C 1
ATOM 989 O O . GLY A 1 122 ? 5.699 -16.780 7.493 1.00 50.22 122 GLY A O 1
ATOM 990 N N . ASN A 1 123 ? 5.122 -18.551 8.766 1.00 59.88 123 ASN A N 1
ATOM 991 C CA . ASN A 1 123 ? 4.318 -19.213 7.738 1.00 59.88 123 ASN A CA 1
ATOM 992 C C . ASN A 1 123 ? 2.851 -18.745 7.745 1.00 59.88 123 ASN A C 1
ATOM 994 O O . ASN A 1 123 ? 2.344 -18.242 8.742 1.00 59.88 123 ASN A O 1
ATOM 998 N N . LYS A 1 124 ? 2.180 -18.875 6.591 1.00 57.69 124 LYS A N 1
ATOM 999 C CA . LYS A 1 124 ? 0.794 -18.404 6.368 1.00 57.69 124 LYS A CA 1
ATOM 1000 C C . LYS A 1 124 ? -0.231 -19.521 6.156 1.00 57.69 124 LYS A C 1
ATOM 1002 O O . LYS A 1 124 ? -1.420 -19.237 6.049 1.00 57.69 124 LYS A O 1
ATOM 1007 N N . ARG A 1 125 ? 0.226 -20.765 6.002 1.00 68.06 125 ARG A N 1
ATOM 1008 C CA . ARG A 1 125 ? -0.664 -21.923 5.854 1.00 68.06 125 ARG A CA 1
ATOM 1009 C C . ARG A 1 125 ? -1.157 -22.351 7.233 1.00 68.06 125 ARG A C 1
ATOM 1011 O O . ARG A 1 125 ? -0.496 -22.073 8.226 1.00 68.06 125 ARG A O 1
ATOM 1018 N N . LEU A 1 126 ? -2.309 -23.011 7.272 1.00 73.81 126 LEU A N 1
ATOM 1019 C CA . LEU A 1 126 ? -2.774 -23.674 8.483 1.00 73.81 126 LEU A CA 1
ATOM 1020 C C . LEU A 1 126 ? -1.881 -24.889 8.731 1.00 73.81 126 LEU A C 1
ATOM 1022 O O . LEU A 1 126 ? -1.723 -25.734 7.848 1.00 73.81 126 LEU A O 1
ATOM 1026 N N . PHE A 1 127 ? -1.290 -24.948 9.915 1.00 80.44 127 PHE A N 1
ATOM 1027 C CA . PHE A 1 127 ? -0.532 -26.089 10.397 1.00 80.44 127 PHE A CA 1
ATOM 1028 C C . PHE A 1 127 ? -1.211 -26.669 11.625 1.00 80.44 127 PHE A C 1
ATOM 1030 O O . PHE A 1 127 ? -1.844 -25.956 12.408 1.00 80.44 127 PHE A O 1
ATOM 1037 N N . ASP A 1 128 ? -1.000 -27.963 11.824 1.00 83.62 128 ASP A N 1
ATOM 1038 C CA . ASP A 1 128 ? -1.367 -28.620 13.066 1.00 83.62 128 ASP A CA 1
ATOM 1039 C C . ASP A 1 128 ? -0.410 -28.167 14.185 1.00 83.62 128 ASP A C 1
ATOM 1041 O O . ASP A 1 128 ? 0.702 -28.679 14.362 1.00 83.62 128 ASP A O 1
ATOM 1045 N N . CYS A 1 129 ? -0.781 -27.072 14.849 1.00 82.56 129 CYS A N 1
ATOM 1046 C CA . CYS A 1 129 ? -0.116 -26.551 16.034 1.00 82.56 129 CYS A CA 1
ATOM 1047 C C . CYS A 1 129 ? -1.111 -25.817 16.935 1.00 82.56 129 CYS A C 1
ATOM 1049 O O . CYS A 1 129 ? -2.101 -25.255 16.469 1.00 82.56 129 CYS A O 1
ATOM 1051 N N . ASN A 1 130 ? -0.783 -25.721 18.225 1.00 82.88 130 ASN A N 1
ATOM 1052 C CA . ASN A 1 130 ? -1.624 -25.089 19.253 1.00 82.88 130 ASN A CA 1
ATOM 1053 C C . ASN A 1 130 ? -1.644 -23.546 19.183 1.00 82.88 130 ASN A C 1
ATOM 1055 O O . ASN A 1 130 ? -1.878 -22.865 20.183 1.00 82.88 130 ASN A O 1
ATOM 1059 N N . CYS A 1 131 ? -1.324 -22.972 18.024 1.00 78.12 131 CYS A N 1
ATOM 1060 C CA . CYS A 1 131 ? -1.322 -21.531 17.819 1.00 78.12 131 CYS A CA 1
ATOM 1061 C C . CYS A 1 131 ? -2.723 -21.047 17.429 1.00 78.12 131 CYS A C 1
ATOM 1063 O O . CYS A 1 131 ? -3.365 -21.686 16.592 1.00 78.12 131 CYS A O 1
ATOM 1065 N N . PRO A 1 132 ? -3.193 -19.921 17.996 1.00 77.62 132 PRO A N 1
ATOM 1066 C CA . PRO A 1 132 ? -4.546 -19.439 17.762 1.00 77.62 132 PRO A CA 1
ATOM 1067 C C . PRO A 1 132 ? -4.756 -19.071 16.296 1.00 77.62 132 PRO A C 1
ATOM 1069 O O . PRO A 1 132 ? -3.899 -18.448 15.665 1.00 77.62 132 PRO A O 1
ATOM 1072 N N . VAL A 1 133 ? -5.928 -19.407 15.774 1.00 77.62 133 VAL A N 1
ATOM 1073 C CA . VAL A 1 133 ? -6.425 -18.849 14.519 1.00 77.62 133 VAL A CA 1
ATOM 1074 C C . VAL A 1 133 ? -7.140 -17.544 14.838 1.00 77.62 133 VAL A C 1
ATOM 1076 O O . VAL A 1 133 ? -7.827 -17.455 15.852 1.00 77.62 133 VAL A O 1
ATOM 1079 N N . ARG A 1 134 ? -6.907 -16.525 14.010 1.00 75.62 134 ARG A N 1
ATOM 1080 C CA . ARG A 1 134 ? -7.439 -15.179 14.198 1.00 75.62 134 ARG A CA 1
ATOM 1081 C C . ARG A 1 134 ? -8.086 -14.634 12.932 1.00 75.62 134 ARG A C 1
ATOM 1083 O O . ARG A 1 134 ? -7.685 -14.952 11.801 1.00 75.62 134 ARG A O 1
ATOM 1090 N N . LEU A 1 135 ? -9.076 -13.778 13.127 1.00 77.94 135 LEU A N 1
ATOM 1091 C CA . LEU A 1 135 ? -9.615 -12.870 12.129 1.00 77.94 135 LEU A CA 1
ATOM 1092 C C . LEU A 1 135 ? -8.601 -11.758 11.829 1.00 77.94 135 LEU A C 1
ATOM 1094 O O . LEU A 1 135 ? -7.690 -11.456 12.602 1.00 77.94 135 LEU A O 1
ATOM 1098 N N . ALA A 1 136 ? -8.753 -11.122 10.668 1.00 74.38 136 ALA A N 1
ATOM 1099 C CA . ALA A 1 136 ? -7.969 -9.934 10.364 1.00 74.38 136 ALA A CA 1
ATOM 1100 C C . ALA A 1 136 ? -8.370 -8.792 11.314 1.00 74.38 136 ALA A C 1
ATOM 1102 O O . ALA A 1 136 ? -9.556 -8.562 11.535 1.00 74.38 136 ALA A O 1
ATOM 1103 N N . SER A 1 137 ? -7.395 -8.026 11.812 1.00 72.12 137 SER A N 1
ATOM 1104 C CA . SER A 1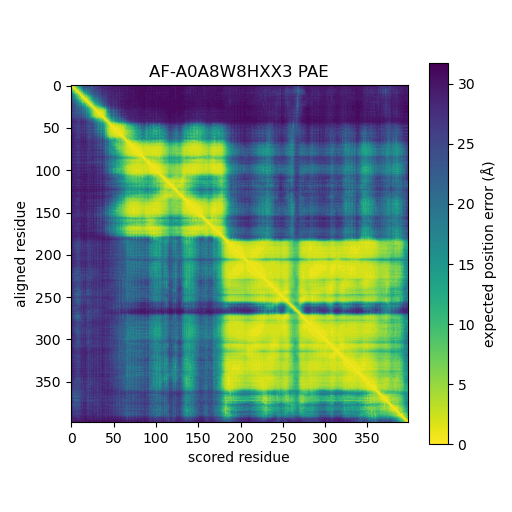 137 ? -7.641 -6.907 12.740 1.00 72.12 137 SER A CA 1
ATOM 1105 C C . SER A 1 137 ? -8.680 -5.905 12.208 1.00 72.12 137 SER A C 1
ATOM 1107 O O . SER A 1 137 ? -9.554 -5.478 12.955 1.00 72.12 137 SER A O 1
ATOM 1109 N N . GLY A 1 138 ? -8.674 -5.613 10.900 1.00 72.00 138 GLY A N 1
ATOM 1110 C CA . GLY A 1 138 ? -9.692 -4.757 10.279 1.00 72.00 138 GLY A CA 1
ATOM 1111 C C . GLY A 1 138 ? -11.106 -5.351 10.302 1.00 72.00 138 GLY A C 1
ATOM 1112 O O . GLY A 1 138 ? -12.076 -4.613 10.443 1.00 72.00 138 GLY A O 1
ATOM 1113 N N . THR A 1 139 ? -11.241 -6.678 10.217 1.00 81.06 139 THR A N 1
ATOM 1114 C CA . THR A 1 139 ? -12.533 -7.366 10.371 1.00 81.06 139 THR A CA 1
ATOM 1115 C C . THR A 1 139 ? -13.046 -7.241 11.800 1.00 81.06 139 THR A C 1
ATOM 1117 O O . THR A 1 139 ? -14.218 -6.933 11.993 1.00 81.06 139 THR A O 1
ATOM 1120 N N . VAL A 1 140 ? -12.168 -7.419 12.790 1.00 84.06 140 VAL A N 1
ATOM 1121 C CA . VAL A 1 140 ? -12.511 -7.261 14.210 1.00 84.06 140 VAL A CA 1
ATOM 1122 C C . VAL A 1 140 ? -12.891 -5.811 14.526 1.00 84.06 140 VAL A C 1
ATOM 1124 O O . VAL A 1 140 ? -13.895 -5.585 15.190 1.00 84.06 140 VAL A O 1
ATOM 1127 N N . SER A 1 141 ? -12.163 -4.825 13.988 1.00 82.50 141 SER A N 1
ATOM 1128 C CA . SER A 1 141 ? -12.496 -3.400 14.142 1.00 82.50 141 SER A CA 1
ATOM 1129 C C . SER A 1 141 ? -13.887 -3.080 13.595 1.00 82.50 141 SER A C 1
ATOM 1131 O O . SER A 1 141 ? -14.703 -2.508 14.305 1.00 82.50 141 SER A O 1
ATOM 1133 N N . LEU A 1 142 ? -14.195 -3.526 12.370 1.00 85.38 142 LEU A N 1
ATOM 1134 C CA . LEU A 1 142 ? -15.523 -3.345 11.772 1.00 85.38 142 LEU A CA 1
ATOM 1135 C C . LEU A 1 142 ? -16.629 -4.037 12.580 1.00 85.38 142 LEU A C 1
ATOM 1137 O O . LEU A 1 142 ? -17.755 -3.549 12.633 1.00 85.38 142 LEU A O 1
ATOM 1141 N N . MET A 1 143 ? -16.336 -5.189 13.189 1.00 88.50 143 MET A N 1
ATOM 1142 C CA . MET A 1 143 ? -17.274 -5.853 14.093 1.00 88.50 143 MET A CA 1
ATOM 1143 C C . MET A 1 143 ? -17.513 -5.035 15.359 1.00 88.50 143 MET A C 1
ATOM 1145 O O . MET A 1 143 ? -18.666 -4.886 15.745 1.00 88.50 143 MET A O 1
ATOM 1149 N N . ILE A 1 144 ? -16.464 -4.486 15.977 1.00 90.31 144 ILE A N 1
ATOM 1150 C CA . ILE A 1 144 ? -16.589 -3.610 17.150 1.00 90.31 144 ILE A CA 1
ATOM 1151 C C . ILE A 1 144 ? -17.435 -2.382 16.804 1.00 90.31 144 ILE A C 1
ATOM 1153 O O . ILE A 1 144 ? -18.377 -2.089 17.532 1.00 90.31 144 ILE A O 1
ATOM 1157 N N . ASP A 1 145 ? -17.188 -1.730 15.665 1.00 88.88 145 ASP A N 1
ATOM 1158 C CA . ASP A 1 145 ? -17.977 -0.571 15.221 1.00 88.88 145 ASP A CA 1
ATOM 1159 C C . ASP A 1 145 ? -19.462 -0.926 15.037 1.00 88.88 145 ASP A C 1
ATOM 1161 O O . ASP A 1 145 ? -20.352 -0.190 15.467 1.00 88.88 145 ASP A O 1
ATOM 1165 N N . ARG A 1 146 ? -19.755 -2.097 14.457 1.00 91.38 146 ARG A N 1
ATOM 1166 C CA . ARG A 1 146 ? -21.135 -2.594 14.340 1.00 91.38 146 ARG A CA 1
ATOM 1167 C C . ARG A 1 146 ? -21.759 -2.915 15.691 1.00 91.38 146 ARG A C 1
ATOM 1169 O O . ARG A 1 146 ? -22.927 -2.608 15.886 1.00 91.38 146 ARG A O 1
ATOM 1176 N N . LEU A 1 147 ? -21.012 -3.511 16.621 1.00 92.25 147 LEU A N 1
ATOM 1177 C CA . LEU A 1 147 ? -21.496 -3.754 17.982 1.00 92.25 147 LEU A CA 1
ATOM 1178 C C . LEU A 1 147 ? -21.825 -2.430 18.675 1.00 92.25 147 LEU A C 1
ATOM 1180 O O . LEU A 1 147 ? -22.899 -2.309 19.257 1.00 92.25 147 LEU A O 1
ATOM 1184 N N . VAL A 1 148 ? -20.966 -1.415 18.541 1.00 91.31 148 VAL A N 1
ATOM 1185 C CA . VAL A 1 148 ? -21.234 -0.067 19.057 1.00 91.31 148 VAL A CA 1
ATOM 1186 C C . VAL A 1 148 ? -22.551 0.473 18.492 1.00 91.31 148 VAL A C 1
ATOM 1188 O O . VAL A 1 148 ? -23.381 0.946 19.267 1.00 91.31 148 VAL A O 1
ATOM 1191 N N . ASN A 1 149 ? -22.794 0.341 17.186 1.00 89.62 149 ASN A N 1
ATOM 1192 C CA . ASN A 1 149 ? -24.057 0.769 16.575 1.00 89.62 149 ASN A CA 1
ATOM 1193 C C . ASN A 1 149 ? -25.268 -0.030 17.079 1.00 89.62 149 ASN A C 1
ATOM 1195 O O . ASN A 1 149 ? -26.287 0.575 17.396 1.00 89.62 149 ASN A O 1
ATOM 1199 N N . ILE A 1 150 ? -25.150 -1.353 17.231 1.00 90.56 150 ILE A N 1
ATOM 1200 C CA . ILE A 1 150 ? -26.223 -2.212 17.763 1.00 90.56 150 ILE A CA 1
ATOM 1201 C C . ILE A 1 150 ? -26.643 -1.757 19.164 1.00 90.56 150 ILE A C 1
ATOM 1203 O O . ILE A 1 150 ? -27.832 -1.590 19.425 1.00 90.56 150 ILE A O 1
ATOM 1207 N N . PHE A 1 151 ? -25.685 -1.524 20.065 1.00 90.38 151 PHE A N 1
ATOM 1208 C CA . PHE A 1 151 ? -25.988 -1.031 21.412 1.00 90.38 151 PHE A CA 1
ATOM 1209 C C . PHE A 1 151 ? -26.546 0.394 21.386 1.00 90.38 151 PHE A C 1
ATOM 1211 O O . PHE A 1 151 ? -27.431 0.721 22.172 1.00 90.38 151 PHE A O 1
ATOM 1218 N N . HIS A 1 152 ? -26.081 1.236 20.462 1.00 89.12 152 HIS A N 1
ATOM 1219 C CA . HIS A 1 152 ? -26.613 2.586 20.307 1.00 89.12 152 HIS A CA 1
ATOM 1220 C C . HIS A 1 152 ? -28.082 2.591 19.860 1.00 89.12 152 HIS A C 1
ATOM 1222 O O . HIS A 1 152 ? -28.889 3.325 20.424 1.00 89.12 152 HIS A O 1
ATOM 1228 N N . GLU A 1 153 ? -28.455 1.723 18.917 1.00 87.25 153 GLU A N 1
ATOM 1229 C CA . GLU A 1 153 ? -29.848 1.516 18.487 1.00 87.25 153 GLU A CA 1
ATOM 1230 C C . GLU A 1 153 ? -30.738 0.963 19.609 1.00 87.25 153 GLU A C 1
ATOM 1232 O O . GLU A 1 153 ? -31.946 1.180 19.605 1.00 87.25 153 GLU A O 1
ATOM 1237 N N . MET A 1 154 ? -30.149 0.280 20.594 1.00 85.00 154 MET A N 1
ATOM 1238 C CA . MET A 1 154 ? -30.839 -0.178 21.805 1.00 85.00 154 MET A CA 1
ATOM 1239 C C . MET A 1 154 ? -30.950 0.898 22.896 1.00 85.00 154 MET A C 1
ATOM 1241 O O . MET A 1 154 ? -31.467 0.617 23.975 1.00 85.00 154 MET A O 1
ATOM 1245 N N . GLY A 1 155 ? -30.481 2.120 22.631 1.00 83.88 155 GLY A N 1
ATOM 1246 C CA . GLY A 1 155 ? -30.559 3.248 23.560 1.00 83.88 155 GLY A CA 1
ATOM 1247 C C . GLY A 1 155 ? -29.329 3.432 24.450 1.00 83.88 155 GLY A C 1
ATOM 1248 O O . GLY A 1 155 ? -29.348 4.296 25.322 1.00 83.88 155 GLY A O 1
ATOM 1249 N N . CYS A 1 156 ? -28.244 2.675 24.249 1.00 85.00 156 CYS A N 1
ATOM 1250 C CA . CYS A 1 156 ? -26.997 2.930 24.968 1.00 85.00 156 CYS A CA 1
ATOM 1251 C C . CYS A 1 156 ? -26.311 4.206 24.448 1.00 85.00 156 CYS A C 1
ATOM 1253 O O . CYS A 1 156 ? -26.213 4.455 23.239 1.00 85.00 156 CYS A O 1
ATOM 1255 N N . GLU A 1 157 ? -25.753 4.996 25.365 1.00 81.62 157 GLU A N 1
ATOM 1256 C CA . GLU A 1 157 ? -24.875 6.115 25.016 1.00 81.62 157 GLU A CA 1
ATOM 1257 C C . GLU A 1 157 ? -23.632 5.633 24.262 1.00 81.62 157 GLU A C 1
ATOM 1259 O O . GLU A 1 157 ? -23.146 4.535 24.494 1.00 81.62 157 GLU A O 1
ATOM 1264 N N . LYS A 1 158 ? -23.063 6.456 23.374 1.00 75.44 158 LYS A N 1
ATOM 1265 C CA . LYS A 1 158 ? -21.930 6.044 22.517 1.00 75.44 158 LYS A CA 1
ATOM 1266 C C . LYS A 1 158 ? -20.635 5.726 23.279 1.00 75.44 158 LYS A C 1
ATOM 1268 O O . LYS A 1 158 ? -19.724 5.145 22.694 1.00 75.44 158 LYS A O 1
ATOM 1273 N N . SER A 1 159 ? -20.535 6.105 24.549 1.00 83.06 159 SER A N 1
ATOM 1274 C CA . SER A 1 159 ? -19.378 5.870 25.416 1.00 83.06 159 SER A CA 1
ATOM 1275 C C . SER A 1 159 ? -19.693 4.878 26.531 1.00 83.06 159 SER A C 1
ATOM 1277 O O . SER A 1 159 ? -20.840 4.743 26.946 1.00 83.06 159 SER A O 1
ATOM 1279 N N . TRP A 1 160 ? -18.659 4.207 27.041 1.00 86.69 160 TRP A N 1
ATOM 1280 C CA . TRP A 1 160 ? -18.735 3.387 28.249 1.00 86.69 160 TRP A CA 1
ATOM 1281 C C . TRP A 1 160 ? -18.159 4.149 29.442 1.00 86.69 160 TRP A C 1
ATOM 1283 O O . TRP A 1 160 ? -17.027 4.633 29.376 1.00 86.69 160 TRP A O 1
ATOM 1293 N N . ASN A 1 161 ? -18.899 4.213 30.544 1.00 82.00 161 ASN A N 1
ATOM 1294 C CA . ASN A 1 161 ? -18.423 4.743 31.812 1.00 82.00 161 ASN A CA 1
ATOM 1295 C C . ASN A 1 161 ? -18.021 3.588 32.738 1.00 82.00 161 ASN A C 1
ATOM 1297 O O . ASN A 1 161 ? -18.867 2.893 33.298 1.00 82.00 161 ASN A O 1
ATOM 1301 N N . MET A 1 162 ? -16.711 3.414 32.930 1.00 75.62 162 MET A N 1
ATOM 1302 C CA . MET A 1 162 ? -16.155 2.363 33.789 1.00 75.62 162 MET A CA 1
ATOM 1303 C C . MET A 1 162 ? -16.570 2.493 35.258 1.00 75.62 162 MET A C 1
ATOM 1305 O O . MET A 1 162 ? -16.773 1.473 35.907 1.00 75.62 162 MET A O 1
ATOM 1309 N N . ALA A 1 163 ? -16.685 3.717 35.780 1.00 75.38 163 ALA A N 1
ATOM 1310 C CA . ALA A 1 163 ? -16.985 3.957 37.191 1.00 75.38 163 ALA A CA 1
ATOM 1311 C C . ALA A 1 163 ? -18.446 3.643 37.532 1.00 75.38 163 ALA A C 1
ATOM 1313 O O . ALA A 1 163 ? -18.735 3.160 38.622 1.00 75.38 163 ALA A O 1
ATOM 1314 N N . LEU A 1 164 ? -19.357 3.902 36.591 1.00 78.88 164 LEU A N 1
ATOM 1315 C CA . LEU A 1 164 ? -20.786 3.643 36.767 1.00 78.88 164 LEU A CA 1
ATOM 1316 C C . LEU A 1 164 ? -21.216 2.271 36.231 1.00 78.88 164 LEU A C 1
ATOM 1318 O O . LEU A 1 164 ? -22.306 1.816 36.554 1.00 78.88 164 LEU A O 1
ATOM 1322 N N . GLY A 1 165 ? -20.388 1.615 35.410 1.00 78.69 165 GLY A N 1
ATOM 1323 C CA . GLY A 1 165 ? -20.769 0.381 34.717 1.00 78.69 165 GLY A CA 1
ATOM 1324 C C . GLY A 1 165 ? -21.919 0.591 33.725 1.00 78.69 165 GLY A C 1
ATOM 1325 O O . GLY A 1 165 ? -22.701 -0.326 33.493 1.00 78.69 165 GLY A O 1
ATOM 1326 N N . LEU A 1 166 ? -22.041 1.807 33.182 1.00 80.62 166 LEU A N 1
ATOM 1327 C CA . LEU A 1 166 ? -23.140 2.241 32.319 1.00 80.62 166 LEU A CA 1
ATOM 1328 C C . LEU A 1 166 ? -22.622 2.740 30.968 1.00 80.62 166 LEU A C 1
ATOM 1330 O O . LEU A 1 166 ? -21.478 3.178 30.843 1.00 80.62 166 LEU A O 1
ATOM 1334 N N . GLY A 1 167 ? -23.495 2.710 29.962 1.00 86.56 167 GLY A N 1
ATOM 1335 C CA . GLY A 1 167 ? -23.197 3.132 28.595 1.00 86.56 167 GLY A CA 1
ATOM 1336 C C . GLY A 1 167 ? -23.052 1.947 27.643 1.00 86.56 167 GLY A C 1
ATOM 1337 O O . GLY A 1 167 ? -23.595 0.873 27.885 1.00 86.56 167 GLY A O 1
ATOM 1338 N N . ASN A 1 168 ? -22.334 2.131 26.537 1.00 91.75 168 ASN A N 1
ATOM 1339 C CA . ASN A 1 168 ? -22.192 1.096 25.512 1.00 91.75 168 ASN A CA 1
ATOM 1340 C C . ASN A 1 168 ? -21.008 0.158 25.790 1.00 91.75 168 ASN A C 1
ATOM 1342 O O . ASN A 1 168 ? -19.858 0.585 25.661 1.00 91.75 168 ASN A O 1
ATOM 1346 N N . PRO A 1 169 ? -21.243 -1.125 26.120 1.00 90.44 169 PRO A N 1
ATOM 1347 C CA . PRO A 1 169 ? -20.176 -2.040 26.520 1.00 90.44 169 PRO A CA 1
ATOM 1348 C C . PRO A 1 169 ? -19.148 -2.284 25.409 1.00 90.44 169 PRO A C 1
ATOM 1350 O O . PRO A 1 169 ? -17.970 -2.482 25.704 1.00 90.44 169 PRO A O 1
ATOM 1353 N N . ALA A 1 170 ? -19.551 -2.204 24.135 1.00 90.88 170 ALA A N 1
ATOM 1354 C CA . ALA A 1 170 ? -18.649 -2.353 22.993 1.00 90.88 170 ALA A CA 1
ATOM 1355 C C . ALA A 1 170 ? -17.735 -1.132 22.777 1.00 90.88 170 ALA A C 1
ATOM 1357 O O . ALA A 1 170 ? -16.696 -1.251 22.130 1.00 90.88 170 ALA A O 1
ATOM 1358 N N . ALA A 1 171 ? -18.085 0.029 23.340 1.00 89.00 171 ALA A N 1
ATOM 1359 C CA . ALA A 1 171 ? -17.275 1.244 23.273 1.00 89.00 171 ALA A CA 1
ATOM 1360 C C . ALA A 1 171 ? -16.181 1.314 24.358 1.00 89.00 171 ALA A C 1
ATOM 1362 O O . ALA A 1 171 ? -15.364 2.241 24.339 1.00 89.00 171 ALA A O 1
ATOM 1363 N N . SER A 1 172 ? -16.156 0.356 25.293 1.00 88.19 172 SER A N 1
ATOM 1364 C CA . SER A 1 172 ? -15.180 0.291 26.385 1.00 88.19 172 SER A CA 1
ATOM 1365 C C . SER A 1 172 ? -13.739 0.196 25.878 1.00 88.19 172 SER A C 1
ATOM 1367 O O . SER A 1 172 ? -13.450 -0.503 24.903 1.00 88.19 172 SER A O 1
ATOM 1369 N N . SER A 1 173 ? -12.807 0.853 26.576 1.00 82.38 173 SER A N 1
ATOM 1370 C CA . SER A 1 173 ? -11.368 0.730 26.304 1.00 82.38 173 SER A CA 1
ATOM 1371 C C . SER A 1 173 ? -10.908 -0.726 26.357 1.00 82.38 173 SER A C 1
ATOM 1373 O O . SER A 1 173 ? -10.178 -1.153 25.476 1.00 82.38 173 SER A O 1
ATOM 1375 N N . GLN A 1 174 ? -11.456 -1.528 27.274 1.00 83.00 174 GLN A N 1
ATOM 1376 C CA . GLN A 1 174 ? -11.134 -2.954 27.400 1.00 83.00 174 GLN A CA 1
ATOM 1377 C C . GLN A 1 174 ? -11.472 -3.767 26.138 1.00 83.00 174 GLN A C 1
ATOM 1379 O O . GLN A 1 174 ? -10.829 -4.777 25.847 1.00 83.00 174 GLN A O 1
ATOM 1384 N N . VAL A 1 175 ? -12.498 -3.346 25.389 1.00 84.31 175 VAL A N 1
ATOM 1385 C CA . VAL A 1 175 ? -12.870 -3.954 24.104 1.00 84.31 175 VAL A CA 1
ATOM 1386 C C . VAL A 1 175 ? -11.942 -3.456 22.998 1.00 84.31 175 VAL A C 1
ATOM 1388 O O . VAL A 1 175 ? -11.519 -4.246 22.157 1.00 84.31 175 VAL A O 1
ATOM 1391 N N . LYS A 1 176 ? -11.560 -2.174 23.021 1.00 79.25 176 LYS A N 1
ATOM 1392 C CA . LYS A 1 176 ? -10.590 -1.606 22.071 1.00 79.25 176 LYS A CA 1
ATOM 1393 C C . LYS A 1 176 ? -9.193 -2.204 22.234 1.00 79.25 176 LYS A C 1
ATOM 1395 O O . LYS A 1 176 ? -8.551 -2.464 21.223 1.00 79.25 176 LYS A O 1
ATOM 1400 N N . ASP A 1 177 ? -8.772 -2.519 23.457 1.00 76.69 177 ASP A N 1
ATOM 1401 C CA . ASP A 1 177 ? -7.484 -3.161 23.763 1.00 76.69 177 ASP A CA 1
ATOM 1402 C C . ASP A 1 177 ? -7.351 -4.557 23.132 1.00 76.69 177 ASP A C 1
ATOM 1404 O O . ASP A 1 177 ? -6.248 -5.075 22.957 1.00 76.69 177 ASP A O 1
ATOM 1408 N N . TYR A 1 178 ? -8.471 -5.173 22.734 1.00 72.56 178 TYR A N 1
ATOM 1409 C CA . TYR A 1 178 ? -8.457 -6.407 21.953 1.00 72.56 178 TYR A CA 1
ATOM 1410 C C . TYR A 1 178 ? -7.792 -6.222 20.578 1.00 72.56 178 TYR A C 1
ATOM 1412 O O . TYR A 1 178 ? -7.178 -7.147 20.035 1.00 72.56 178 TYR A O 1
ATOM 1420 N N . LEU A 1 179 ? -7.873 -5.015 20.014 1.00 67.31 179 LEU A N 1
ATOM 1421 C CA . LEU A 1 179 ? -7.142 -4.630 18.817 1.00 67.31 179 LEU A CA 1
ATOM 1422 C C . LEU A 1 179 ? -5.705 -4.281 19.210 1.00 67.31 179 LEU A C 1
ATOM 1424 O O . LEU A 1 179 ? -5.371 -3.115 19.370 1.00 67.31 179 LEU A O 1
ATOM 1428 N N . VAL A 1 180 ? -4.822 -5.279 19.309 1.00 57.19 180 VAL A N 1
ATOM 1429 C CA . VAL A 1 180 ? -3.377 -4.997 19.344 1.00 57.19 180 VAL A CA 1
ATOM 1430 C C . VAL A 1 180 ? -2.995 -4.427 17.974 1.00 57.19 180 VAL A C 1
ATOM 1432 O O . VAL A 1 180 ? -3.017 -5.175 16.984 1.00 57.19 180 VAL A O 1
ATOM 1435 N N . PRO A 1 181 ? -2.670 -3.129 17.850 1.00 51.81 181 PRO A N 1
ATOM 1436 C CA . PRO A 1 181 ? -2.477 -2.527 16.546 1.00 51.81 181 PRO A CA 1
ATOM 1437 C C . PRO A 1 181 ? -1.142 -3.003 15.971 1.00 51.81 181 PRO A C 1
ATOM 1439 O O . PRO A 1 181 ? -0.072 -2.578 16.400 1.00 51.81 181 PRO A O 1
ATOM 1442 N N . LYS A 1 182 ? -1.177 -3.898 14.978 1.00 58.34 182 LYS A N 1
ATOM 1443 C CA . LYS A 1 182 ? 0.016 -4.215 14.182 1.00 58.34 182 LYS A CA 1
ATOM 1444 C C . LYS A 1 182 ? 0.217 -3.121 13.144 1.00 58.34 182 LYS A C 1
ATOM 1446 O O . LYS A 1 182 ? -0.341 -3.182 12.050 1.00 58.34 182 LYS A O 1
ATOM 1451 N N . GLN A 1 183 ? 1.009 -2.118 13.495 1.00 63.16 183 GLN A N 1
ATOM 1452 C CA . GLN A 1 183 ? 1.456 -1.111 12.540 1.00 63.16 183 GLN A CA 1
ATOM 1453 C C . GLN A 1 183 ? 2.501 -1.695 11.583 1.00 63.16 183 GLN A C 1
ATOM 1455 O O . GLN A 1 183 ? 3.313 -2.545 11.956 1.00 63.16 183 GLN A O 1
ATOM 1460 N N . ALA A 1 184 ? 2.486 -1.235 10.332 1.00 68.38 184 ALA A N 1
ATOM 1461 C CA . ALA A 1 184 ? 3.488 -1.636 9.354 1.00 68.38 184 ALA A CA 1
ATOM 1462 C C . ALA A 1 184 ? 4.869 -1.093 9.760 1.00 68.38 184 ALA A C 1
ATOM 1464 O O . ALA A 1 184 ? 5.012 0.089 10.068 1.00 68.38 184 ALA A O 1
ATOM 1465 N N . LYS A 1 185 ? 5.898 -1.947 9.736 1.00 82.88 185 LYS A N 1
ATOM 1466 C CA . LYS A 1 185 ? 7.291 -1.508 9.902 1.00 82.88 185 LYS A CA 1
ATOM 1467 C C . LYS A 1 185 ? 7.686 -0.599 8.733 1.00 82.88 185 LYS A C 1
ATOM 1469 O O . LYS A 1 185 ? 7.427 -1.018 7.610 1.00 82.88 185 LYS A O 1
ATOM 1474 N N . PRO A 1 186 ? 8.266 0.593 8.936 1.00 85.50 186 PRO A N 1
ATOM 1475 C CA . PRO A 1 186 ? 8.672 1.467 7.834 1.00 85.50 186 PRO A CA 1
ATOM 1476 C C . PRO A 1 186 ? 9.714 0.818 6.906 1.00 85.50 186 PRO A C 1
ATOM 1478 O O . PRO A 1 186 ? 10.661 0.196 7.378 1.00 85.50 186 PRO A O 1
ATOM 1481 N N . ILE A 1 187 ? 9.563 0.983 5.586 1.00 88.62 187 ILE A N 1
ATOM 1482 C CA . ILE A 1 187 ? 10.626 0.689 4.607 1.00 88.62 187 ILE A CA 1
ATOM 1483 C C . ILE A 1 187 ? 11.368 1.989 4.330 1.00 88.62 187 ILE A C 1
ATOM 1485 O O . ILE A 1 187 ? 10.772 2.908 3.782 1.00 88.62 187 ILE A O 1
ATOM 1489 N N . PHE A 1 188 ? 12.655 2.057 4.661 1.00 89.12 188 PHE A N 1
ATOM 1490 C CA . PHE A 1 188 ? 13.512 3.200 4.337 1.00 89.12 188 PHE A CA 1
ATOM 1491 C C . PHE A 1 188 ? 14.264 3.009 3.016 1.00 89.12 188 PHE A C 1
ATOM 1493 O O . PHE A 1 188 ? 14.327 1.906 2.466 1.00 89.12 188 PHE A O 1
ATOM 1500 N N . LEU A 1 189 ? 14.883 4.090 2.530 1.00 88.25 189 LEU A N 1
ATOM 1501 C CA . LEU A 1 189 ? 15.620 4.126 1.264 1.00 88.25 189 LEU A CA 1
ATOM 1502 C C . LEU A 1 189 ? 16.695 3.039 1.138 1.00 88.25 189 LEU A C 1
ATOM 1504 O O . LEU A 1 189 ? 16.912 2.533 0.043 1.00 88.25 189 LEU A O 1
ATOM 1508 N N . THR A 1 190 ? 17.325 2.622 2.238 1.00 90.31 190 THR A N 1
ATOM 1509 C CA . THR A 1 190 ? 18.300 1.518 2.251 1.00 90.31 190 THR A CA 1
ATOM 1510 C C . THR A 1 190 ? 17.688 0.196 1.783 1.00 90.31 190 THR A C 1
ATOM 1512 O O . THR A 1 190 ? 18.265 -0.492 0.942 1.00 90.31 190 THR A O 1
ATOM 1515 N N . LYS A 1 191 ? 16.477 -0.138 2.245 1.00 93.44 191 LYS A N 1
ATOM 1516 C CA . LYS A 1 191 ? 15.749 -1.330 1.784 1.00 93.44 191 LYS A CA 1
ATOM 1517 C C . LYS A 1 191 ? 15.203 -1.159 0.370 1.00 93.44 191 LYS A C 1
ATOM 1519 O O . LYS A 1 191 ? 15.214 -2.123 -0.390 1.00 93.44 191 LYS A O 1
ATOM 1524 N N . VAL A 1 192 ? 14.790 0.054 -0.017 1.00 93.50 192 VAL A N 1
ATOM 1525 C CA . VAL A 1 192 ? 14.420 0.344 -1.416 1.00 93.50 192 VAL A CA 1
ATOM 1526 C C . VAL A 1 192 ? 15.608 0.066 -2.340 1.00 93.50 192 VAL A C 1
ATOM 1528 O O . VAL A 1 192 ? 15.444 -0.666 -3.312 1.00 93.50 192 VAL A O 1
ATOM 1531 N N . LYS A 1 193 ? 16.810 0.550 -1.992 1.00 95.00 193 LYS A N 1
ATOM 1532 C CA . LYS A 1 193 ? 18.069 0.268 -2.705 1.00 95.00 193 LYS A CA 1
ATOM 1533 C C . LYS A 1 193 ? 18.353 -1.228 -2.814 1.00 95.00 193 LYS A C 1
ATOM 1535 O O . LYS A 1 193 ? 18.670 -1.701 -3.899 1.00 95.00 193 LYS A O 1
ATOM 1540 N N . ALA A 1 194 ? 18.193 -1.981 -1.725 1.00 95.88 194 ALA A N 1
ATOM 1541 C CA . ALA A 1 194 ? 18.387 -3.432 -1.739 1.00 95.88 194 ALA A CA 1
ATOM 1542 C C . ALA A 1 194 ? 17.413 -4.144 -2.698 1.00 95.88 194 ALA A C 1
ATOM 1544 O O . ALA A 1 194 ? 17.830 -4.998 -3.483 1.00 95.88 194 ALA A O 1
ATOM 1545 N N . ILE A 1 195 ? 16.131 -3.757 -2.685 1.00 96.81 195 ILE A N 1
ATOM 1546 C CA . ILE A 1 195 ? 15.103 -4.294 -3.591 1.00 96.81 195 ILE A CA 1
ATOM 1547 C C . ILE A 1 195 ? 15.458 -3.993 -5.051 1.00 96.81 195 ILE A C 1
ATOM 1549 O O . ILE A 1 195 ? 15.519 -4.912 -5.870 1.00 96.81 195 ILE A O 1
ATOM 1553 N N . VAL A 1 196 ? 15.699 -2.722 -5.394 1.00 96.50 196 VAL A N 1
ATOM 1554 C CA . VAL A 1 196 ? 15.961 -2.324 -6.788 1.00 96.50 196 VAL A CA 1
ATOM 1555 C C . VAL A 1 196 ? 17.300 -2.859 -7.286 1.00 96.50 196 VAL A C 1
ATOM 1557 O O . VAL A 1 196 ? 17.384 -3.259 -8.442 1.00 96.50 196 VAL A O 1
ATOM 1560 N N . GLY A 1 197 ? 18.309 -2.959 -6.416 1.00 96.50 197 GLY A N 1
ATOM 1561 C CA . GLY A 1 197 ? 19.599 -3.571 -6.730 1.00 96.50 197 GLY A CA 1
ATOM 1562 C C . GLY A 1 197 ? 19.464 -5.057 -7.055 1.00 96.50 197 GLY A C 1
ATOM 1563 O O . GLY A 1 197 ? 19.986 -5.512 -8.072 1.00 96.50 197 GLY A O 1
ATOM 1564 N N . TYR A 1 198 ? 18.687 -5.807 -6.265 1.00 97.00 198 TYR A N 1
ATOM 1565 C CA . TYR A 1 198 ? 18.390 -7.209 -6.574 1.00 97.00 198 TYR A CA 1
ATOM 1566 C C . TYR A 1 198 ? 17.649 -7.354 -7.911 1.00 97.00 198 TYR A C 1
ATOM 1568 O O . TYR A 1 198 ? 18.013 -8.197 -8.731 1.00 97.00 198 TYR A O 1
ATOM 1576 N N . ILE A 1 199 ? 16.626 -6.529 -8.157 1.00 97.81 199 ILE A N 1
ATOM 1577 C CA . ILE A 1 199 ? 15.868 -6.562 -9.416 1.00 97.81 199 ILE A CA 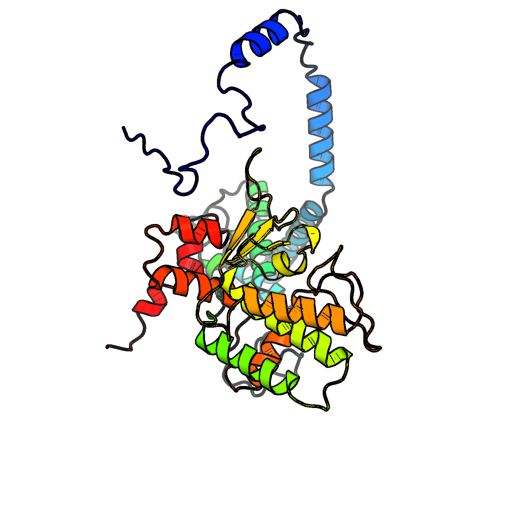1
ATOM 1578 C C . ILE A 1 199 ? 16.768 -6.210 -10.608 1.00 97.81 199 ILE A C 1
ATOM 1580 O O . ILE A 1 199 ? 16.729 -6.908 -11.620 1.00 97.81 199 ILE A O 1
ATOM 1584 N N . GLY A 1 200 ? 17.599 -5.173 -10.488 1.00 96.75 200 GLY A N 1
ATOM 1585 C CA . GLY A 1 200 ? 18.560 -4.765 -11.515 1.00 96.75 200 GLY A CA 1
ATOM 1586 C C . GLY A 1 200 ? 19.566 -5.869 -11.839 1.00 96.75 200 GLY A C 1
ATOM 1587 O O . GLY A 1 200 ? 19.765 -6.192 -13.007 1.00 96.75 200 GLY A O 1
ATOM 1588 N N . GLY A 1 201 ? 20.110 -6.530 -10.813 1.00 96.44 201 GLY A N 1
ATOM 1589 C CA . GLY A 1 201 ? 20.992 -7.686 -10.988 1.00 96.44 201 GLY A CA 1
ATOM 1590 C C . GLY A 1 201 ? 20.308 -8.888 -11.646 1.00 96.44 201 GLY A C 1
ATOM 1591 O O . GLY A 1 201 ? 20.956 -9.648 -12.356 1.00 96.44 201 GLY A O 1
ATOM 1592 N N . ARG A 1 202 ? 18.991 -9.066 -11.466 1.00 96.31 202 ARG A N 1
ATOM 1593 C CA . ARG A 1 202 ? 18.230 -10.069 -12.228 1.00 96.31 202 ARG A CA 1
ATOM 1594 C C . ARG A 1 202 ? 18.044 -9.641 -13.680 1.00 96.31 202 ARG A C 1
ATOM 1596 O O . ARG A 1 202 ? 18.252 -10.466 -14.558 1.00 96.31 202 ARG A O 1
ATOM 1603 N N . LEU A 1 203 ? 17.687 -8.383 -13.942 1.00 96.50 203 LEU A N 1
ATOM 1604 C CA . LEU A 1 203 ? 17.454 -7.856 -15.296 1.00 96.50 203 LEU A CA 1
ATOM 1605 C C . LEU A 1 203 ? 18.688 -7.917 -16.209 1.00 96.50 203 LEU A C 1
ATOM 1607 O O . LEU A 1 203 ? 18.524 -8.025 -17.427 1.00 96.50 203 LEU A O 1
ATOM 1611 N N . SER A 1 204 ? 19.894 -7.869 -15.638 1.00 95.44 204 SER A N 1
ATOM 1612 C CA . SER A 1 204 ? 21.155 -7.992 -16.380 1.00 95.44 204 SER A CA 1
ATOM 1613 C C . SER A 1 204 ? 21.498 -9.428 -16.792 1.00 95.44 204 SER A C 1
ATOM 1615 O O . SER A 1 204 ? 22.397 -9.630 -17.607 1.00 95.44 204 SER A O 1
ATOM 1617 N N . MET A 1 205 ? 20.789 -10.438 -16.278 1.00 94.88 205 MET A N 1
ATOM 1618 C CA . MET A 1 205 ? 21.013 -11.830 -16.664 1.00 94.88 205 MET A CA 1
ATOM 1619 C C . MET A 1 205 ? 20.427 -12.115 -18.056 1.00 94.88 205 MET A C 1
ATOM 1621 O O . MET A 1 205 ? 19.276 -11.784 -18.352 1.00 94.88 205 MET A O 1
ATOM 1625 N N . SER A 1 206 ? 21.188 -12.812 -18.902 1.00 89.69 206 SER A N 1
ATOM 1626 C CA . SER A 1 206 ? 20.747 -13.221 -20.246 1.00 89.69 206 SER A CA 1
ATOM 1627 C C . SER A 1 206 ? 19.643 -14.285 -20.233 1.00 89.69 206 SER A C 1
ATOM 1629 O O . SER A 1 206 ? 18.892 -14.402 -21.195 1.00 89.69 206 SER A O 1
ATOM 1631 N N . SER A 1 207 ? 19.505 -15.036 -19.137 1.00 93.31 207 SER A N 1
ATOM 1632 C CA . SER A 1 207 ? 18.525 -16.119 -18.984 1.00 93.31 207 SER A CA 1
ATOM 1633 C C . SER A 1 207 ? 17.107 -15.658 -18.621 1.00 93.31 207 SER A C 1
ATOM 1635 O O . SER A 1 207 ? 16.212 -16.490 -18.468 1.00 93.31 207 SER A O 1
ATOM 1637 N N . VAL A 1 208 ? 16.872 -14.351 -18.464 1.00 95.00 208 VAL A N 1
ATOM 1638 C CA . VAL A 1 208 ? 15.558 -13.820 -18.077 1.00 95.00 208 VAL A CA 1
ATOM 1639 C C . VAL A 1 208 ? 14.567 -13.948 -19.229 1.00 95.00 208 VAL A C 1
ATOM 1641 O O . VAL A 1 208 ? 14.721 -13.314 -20.273 1.00 95.00 208 VAL A O 1
ATOM 1644 N N . SER A 1 209 ? 13.504 -14.722 -19.002 1.00 95.38 209 SER A N 1
ATOM 1645 C CA . SER A 1 209 ? 12.391 -14.849 -19.949 1.00 95.38 209 SER A CA 1
ATOM 1646 C C . SER A 1 209 ? 11.685 -13.510 -20.200 1.00 95.38 209 SER A C 1
ATOM 1648 O O . SER A 1 209 ? 11.677 -12.632 -19.338 1.00 95.38 209 SER A O 1
ATOM 1650 N N . VAL A 1 210 ? 11.005 -13.369 -21.343 1.00 95.12 210 VAL A N 1
ATOM 1651 C CA . VAL A 1 210 ? 10.196 -12.177 -21.678 1.00 95.12 210 VAL A CA 1
ATOM 1652 C C . VAL A 1 210 ? 9.203 -11.828 -20.563 1.00 95.12 210 VAL A C 1
ATOM 1654 O O . VAL A 1 210 ? 9.139 -10.685 -20.108 1.00 95.12 210 VAL A O 1
ATOM 1657 N N . ARG A 1 211 ? 8.480 -12.837 -20.061 1.00 96.06 211 ARG A N 1
ATOM 1658 C CA . ARG A 1 211 ? 7.535 -12.685 -18.950 1.00 96.06 211 ARG A CA 1
ATOM 1659 C C . ARG A 1 211 ? 8.217 -12.151 -17.697 1.00 96.06 211 ARG A C 1
ATOM 1661 O O . ARG A 1 211 ? 7.719 -11.225 -17.062 1.00 96.06 211 ARG A O 1
ATOM 1668 N N . GLU A 1 212 ? 9.338 -12.753 -17.315 1.00 96.12 212 GLU A N 1
ATOM 1669 C CA . GLU A 1 212 ? 10.058 -12.345 -16.114 1.00 96.12 212 GLU A CA 1
ATOM 1670 C C . GLU A 1 212 ? 10.647 -10.939 -16.265 1.00 96.12 212 GLU A C 1
ATOM 1672 O O . GLU A 1 212 ? 10.554 -10.150 -15.328 1.00 96.12 212 GLU A O 1
ATOM 1677 N N . ARG A 1 213 ? 11.155 -10.587 -17.451 1.00 97.31 213 ARG A N 1
ATOM 1678 C CA . ARG A 1 213 ? 11.650 -9.242 -17.771 1.00 97.31 213 ARG A CA 1
ATOM 1679 C C . ARG A 1 213 ? 10.563 -8.192 -17.570 1.00 97.31 213 ARG A C 1
ATOM 1681 O O . ARG A 1 213 ? 10.811 -7.210 -16.874 1.00 97.31 213 ARG A O 1
ATOM 1688 N N . TYR A 1 214 ? 9.356 -8.431 -18.090 1.00 97.81 214 TYR A N 1
ATOM 1689 C CA . TYR A 1 214 ? 8.210 -7.545 -17.868 1.00 97.81 214 TYR A CA 1
ATOM 1690 C C . TYR A 1 214 ? 7.913 -7.361 -16.373 1.00 97.81 214 TYR A C 1
ATOM 1692 O O . TYR A 1 214 ? 7.796 -6.235 -15.894 1.00 97.81 214 TYR A O 1
ATOM 1700 N N . ILE A 1 215 ? 7.836 -8.463 -15.615 1.00 97.38 215 ILE A N 1
ATOM 1701 C CA . ILE A 1 215 ? 7.549 -8.420 -14.174 1.00 97.38 215 ILE A CA 1
ATOM 1702 C C . ILE A 1 215 ? 8.629 -7.639 -13.421 1.00 97.38 215 ILE A C 1
ATOM 1704 O O . ILE A 1 215 ? 8.300 -6.824 -12.565 1.00 97.38 215 ILE A O 1
ATOM 1708 N N . LEU A 1 216 ? 9.907 -7.876 -13.721 1.00 98.25 216 LEU A N 1
ATOM 1709 C CA . LEU A 1 216 ? 11.025 -7.206 -13.059 1.00 98.25 216 LEU A CA 1
ATOM 1710 C C . LEU A 1 216 ? 11.028 -5.699 -13.347 1.00 98.25 216 LEU A C 1
ATOM 1712 O O . LEU A 1 216 ? 11.156 -4.917 -12.409 1.00 98.25 216 LEU A O 1
ATOM 1716 N N . LEU A 1 217 ? 10.829 -5.283 -14.603 1.00 98.12 217 LEU A N 1
ATOM 1717 C CA . LEU A 1 217 ? 10.719 -3.864 -14.971 1.00 98.12 217 LEU A CA 1
ATOM 1718 C C . LEU A 1 217 ? 9.539 -3.191 -14.258 1.00 98.12 217 LEU A C 1
ATOM 1720 O O . LEU A 1 217 ? 9.705 -2.145 -13.628 1.00 98.12 217 LEU A O 1
ATOM 1724 N N . ARG A 1 218 ? 8.362 -3.830 -14.301 1.00 97.88 218 ARG A N 1
ATOM 1725 C CA . ARG A 1 218 ? 7.141 -3.353 -13.640 1.00 97.88 218 ARG A CA 1
ATOM 1726 C C . ARG A 1 218 ? 7.355 -3.175 -12.143 1.00 97.88 218 ARG A C 1
ATOM 1728 O O . ARG A 1 218 ? 7.043 -2.126 -11.591 1.00 97.88 218 ARG A O 1
ATOM 1735 N N . ASP A 1 219 ? 7.882 -4.203 -11.486 1.00 97.81 219 ASP A N 1
ATOM 1736 C CA . ASP A 1 219 ? 8.079 -4.209 -10.042 1.00 97.81 219 ASP A CA 1
ATOM 1737 C C . ASP A 1 219 ? 9.155 -3.193 -9.617 1.00 97.81 219 ASP A C 1
ATOM 1739 O O . ASP A 1 219 ? 9.008 -2.549 -8.579 1.00 97.81 219 ASP A O 1
ATOM 1743 N N . GLN A 1 220 ? 10.210 -2.996 -10.418 1.00 97.62 220 GLN A N 1
ATOM 1744 C CA . GLN A 1 220 ? 11.228 -1.981 -10.134 1.00 97.62 220 GLN A CA 1
ATOM 1745 C C . GLN A 1 220 ? 10.629 -0.572 -10.158 1.00 97.62 220 GLN A C 1
ATOM 1747 O O . GLN A 1 220 ? 10.793 0.180 -9.195 1.00 97.62 220 GLN A O 1
ATOM 1752 N N . ALA A 1 221 ? 9.906 -0.231 -11.229 1.00 97.44 221 ALA A N 1
ATOM 1753 C CA . ALA A 1 221 ? 9.211 1.047 -11.348 1.00 97.44 221 ALA A CA 1
ATOM 1754 C C . ALA A 1 221 ? 8.192 1.231 -10.220 1.00 97.44 221 ALA A C 1
ATOM 1756 O O . ALA A 1 221 ? 8.139 2.294 -9.602 1.00 97.44 221 ALA A O 1
ATOM 1757 N N . TRP A 1 222 ? 7.444 0.171 -9.899 1.00 96.00 222 TRP A N 1
ATOM 1758 C CA . TRP A 1 222 ? 6.471 0.165 -8.816 1.00 96.00 222 TRP A CA 1
ATOM 1759 C C . TRP A 1 222 ? 7.100 0.536 -7.475 1.00 96.00 222 TRP A C 1
ATOM 1761 O O . TRP A 1 222 ? 6.616 1.455 -6.826 1.00 96.00 222 TRP A O 1
ATOM 1771 N N . PHE A 1 223 ? 8.156 -0.149 -7.023 1.00 96.12 223 PHE A N 1
ATOM 1772 C CA . PHE A 1 223 ? 8.701 0.096 -5.679 1.00 96.12 223 PHE A CA 1
ATOM 1773 C C . PHE A 1 223 ? 9.406 1.441 -5.553 1.00 96.12 223 PHE A C 1
ATOM 1775 O O . PHE A 1 223 ? 9.306 2.069 -4.497 1.00 96.12 223 PHE A O 1
ATOM 1782 N N . LYS A 1 224 ? 10.057 1.907 -6.627 1.00 95.25 224 LYS A N 1
ATOM 1783 C CA . LYS A 1 224 ? 10.580 3.275 -6.698 1.00 95.25 224 LYS A CA 1
ATOM 1784 C C . LYS A 1 224 ? 9.430 4.268 -6.526 1.00 95.25 224 LYS A C 1
ATOM 1786 O O . LYS A 1 224 ? 9.437 5.074 -5.601 1.00 95.25 224 LYS A O 1
ATOM 1791 N N . LEU A 1 225 ? 8.385 4.155 -7.343 1.00 94.12 225 LEU A N 1
ATOM 1792 C CA . LEU A 1 225 ? 7.250 5.075 -7.312 1.00 94.12 225 LEU A CA 1
ATOM 1793 C C . LEU A 1 225 ? 6.462 5.016 -5.995 1.00 94.12 225 LEU A C 1
ATOM 1795 O O . LEU A 1 225 ? 6.141 6.050 -5.422 1.00 94.12 225 LEU A O 1
ATOM 1799 N N . GLN A 1 226 ? 6.199 3.821 -5.475 1.00 92.69 226 GLN A N 1
ATOM 1800 C CA . GLN A 1 226 ? 5.426 3.580 -4.258 1.00 92.69 226 GLN A CA 1
ATOM 1801 C C . GLN A 1 226 ? 6.039 4.241 -3.016 1.00 92.69 226 GLN A C 1
ATOM 1803 O O . GLN A 1 226 ? 5.290 4.662 -2.129 1.00 92.69 226 GLN A O 1
ATOM 1808 N N . PHE A 1 227 ? 7.372 4.329 -2.938 1.00 90.56 227 PHE A N 1
ATOM 1809 C CA . PHE A 1 227 ? 8.046 5.072 -1.876 1.00 90.56 227 PHE A CA 1
ATOM 1810 C C . PHE A 1 227 ? 7.768 6.575 -2.016 1.00 90.56 227 PHE A C 1
ATOM 1812 O O . PHE A 1 227 ? 7.151 7.163 -1.136 1.00 90.56 227 PHE A O 1
ATOM 1819 N N . PHE A 1 228 ? 8.142 7.185 -3.143 1.00 86.62 228 PHE A N 1
ATOM 1820 C CA . PHE A 1 228 ? 8.095 8.646 -3.310 1.00 86.62 228 PHE A CA 1
ATOM 1821 C C . PHE A 1 228 ? 6.688 9.231 -3.494 1.00 86.62 228 PHE A C 1
ATOM 1823 O O . PHE A 1 228 ? 6.443 10.386 -3.143 1.00 86.62 228 PHE A O 1
ATOM 1830 N N . ALA A 1 229 ? 5.742 8.450 -4.015 1.00 85.06 229 ALA A N 1
ATOM 1831 C CA . ALA A 1 229 ? 4.345 8.863 -4.094 1.00 85.06 229 ALA A CA 1
ATOM 1832 C C . ALA A 1 229 ? 3.695 8.928 -2.705 1.00 85.06 229 ALA A C 1
ATOM 1834 O O . ALA A 1 229 ? 2.715 9.641 -2.520 1.00 85.06 229 ALA A O 1
ATOM 1835 N N . GLY A 1 230 ? 4.192 8.154 -1.730 1.00 78.31 230 GLY A N 1
ATOM 1836 C CA . GLY A 1 230 ? 3.557 8.034 -0.418 1.00 78.31 230 GLY A CA 1
ATOM 1837 C C . GLY A 1 230 ? 2.118 7.505 -0.484 1.00 78.31 230 GLY A C 1
ATOM 1838 O O . GLY A 1 230 ? 1.394 7.594 0.506 1.00 78.31 230 GLY A O 1
ATOM 1839 N N . ASP A 1 231 ? 1.673 6.957 -1.621 1.00 77.44 231 ASP A N 1
ATOM 1840 C CA . ASP A 1 231 ? 0.270 6.611 -1.847 1.00 77.44 231 ASP A CA 1
ATOM 1841 C C . ASP A 1 231 ? -0.072 5.171 -1.426 1.00 77.44 231 ASP A C 1
ATOM 1843 O O . ASP A 1 231 ? 0.792 4.431 -0.962 1.00 77.44 231 ASP A O 1
ATOM 1847 N N . ARG A 1 232 ? -1.337 4.742 -1.457 1.00 81.06 232 ARG A N 1
ATOM 1848 C CA . ARG A 1 232 ? -1.668 3.337 -1.155 1.00 81.06 232 ARG A CA 1
ATOM 1849 C C . ARG A 1 232 ? -1.294 2.471 -2.347 1.00 81.06 232 ARG A C 1
ATOM 1851 O O . ARG A 1 232 ? -1.611 2.815 -3.474 1.00 81.06 232 ARG A O 1
ATOM 1858 N N . ALA A 1 233 ? -0.768 1.277 -2.088 1.00 85.00 233 ALA A N 1
ATOM 1859 C CA . ALA A 1 233 ? -0.532 0.293 -3.146 1.00 85.00 233 ALA A CA 1
ATOM 1860 C C . ALA A 1 233 ? -1.798 -0.059 -3.944 1.00 85.00 233 ALA A C 1
ATOM 1862 O O . ALA A 1 233 ? -1.714 -0.357 -5.126 1.00 85.00 233 ALA A O 1
ATOM 1863 N N . GLY A 1 234 ? -2.979 0.009 -3.319 1.00 79.69 234 GLY A N 1
ATOM 1864 C CA . GLY A 1 234 ? -4.246 -0.133 -4.039 1.00 79.69 234 GLY A CA 1
ATOM 1865 C C . GLY A 1 234 ? -4.598 1.073 -4.918 1.00 79.69 234 GLY A C 1
ATOM 1866 O O . GLY A 1 234 ? -5.170 0.882 -5.982 1.00 79.69 234 GLY A O 1
ATOM 1867 N N . ASP A 1 235 ? -4.245 2.294 -4.508 1.00 79.69 235 ASP A N 1
ATOM 1868 C CA . ASP A 1 235 ? -4.474 3.497 -5.319 1.00 79.69 235 ASP A CA 1
ATOM 1869 C C . ASP A 1 235 ? -3.501 3.489 -6.523 1.00 79.69 235 ASP A C 1
ATOM 1871 O O . ASP A 1 235 ? -3.919 3.685 -7.661 1.00 79.69 235 ASP A O 1
ATOM 1875 N N . LEU A 1 236 ? -2.235 3.104 -6.304 1.00 84.50 236 LEU A N 1
ATOM 1876 C CA . LEU A 1 236 ? -1.225 2.944 -7.359 1.00 84.50 236 LEU A CA 1
ATOM 1877 C C . LEU A 1 236 ? -1.547 1.810 -8.352 1.00 84.50 236 LEU A C 1
ATOM 1879 O O . LEU A 1 236 ? -1.232 1.912 -9.534 1.00 84.50 236 LEU A O 1
ATOM 1883 N N . ALA A 1 237 ? -2.201 0.740 -7.890 1.00 84.50 237 ALA A N 1
ATOM 1884 C CA . ALA A 1 237 ? -2.634 -0.377 -8.738 1.00 84.50 237 ALA A CA 1
ATOM 1885 C C . ALA A 1 237 ? -3.635 0.058 -9.806 1.00 84.50 237 ALA A C 1
ATOM 1887 O O . ALA A 1 237 ? -3.630 -0.476 -10.911 1.00 84.50 237 ALA A O 1
ATOM 1888 N N . ASN A 1 238 ? -4.487 1.020 -9.458 1.00 81.50 238 ASN A N 1
ATOM 1889 C CA . ASN A 1 238 ? -5.545 1.519 -10.325 1.00 81.50 238 ASN A CA 1
ATOM 1890 C C . ASN A 1 238 ? -5.096 2.696 -11.194 1.00 81.50 238 ASN A C 1
ATOM 1892 O O . ASN A 1 238 ? -5.927 3.282 -11.879 1.00 81.50 238 ASN A O 1
ATOM 1896 N N . LEU A 1 239 ? -3.807 3.040 -11.172 1.00 83.00 239 LEU A N 1
ATOM 1897 C CA . LEU A 1 239 ? -3.276 4.134 -11.961 1.00 83.00 239 LEU A CA 1
ATOM 1898 C C . LEU A 1 239 ? -3.399 3.829 -13.458 1.00 83.00 239 LEU A C 1
ATOM 1900 O O . LEU A 1 239 ? -2.925 2.793 -13.942 1.00 83.00 239 LEU A O 1
ATOM 1904 N N . VAL A 1 240 ? -4.002 4.759 -14.189 1.00 82.06 240 VAL A N 1
ATOM 1905 C CA . VAL A 1 240 ? -4.236 4.638 -15.629 1.00 82.06 240 VAL A CA 1
ATOM 1906 C C . VAL A 1 240 ? -3.188 5.474 -16.367 1.00 82.06 240 VAL A C 1
ATOM 1908 O O . VAL A 1 240 ? -2.881 6.591 -15.960 1.00 82.06 240 VAL A O 1
ATOM 1911 N N . ALA A 1 241 ? -2.601 4.963 -17.448 1.00 83.94 241 ALA A N 1
ATOM 1912 C CA . ALA A 1 241 ? -1.456 5.593 -18.111 1.00 83.94 241 ALA A CA 1
ATOM 1913 C C . ALA A 1 241 ? -1.749 7.024 -18.605 1.00 83.94 241 ALA A C 1
ATOM 1915 O O . ALA A 1 241 ? -0.879 7.893 -18.574 1.00 83.94 241 ALA A O 1
ATOM 1916 N N . GLN A 1 242 ? -2.995 7.310 -18.990 1.00 83.06 242 GLN A N 1
ATOM 1917 C CA . GLN A 1 242 ? -3.434 8.637 -19.429 1.00 83.06 242 GLN A CA 1
ATOM 1918 C C . GLN A 1 242 ? -3.366 9.699 -18.320 1.00 83.06 242 GLN A C 1
ATOM 1920 O O . GLN A 1 242 ? -3.248 10.888 -18.629 1.00 83.06 242 GLN A O 1
ATOM 1925 N N . GLU A 1 243 ? -3.417 9.280 -17.055 1.00 81.12 243 GLU A N 1
ATOM 1926 C CA . GLU A 1 243 ? -3.351 10.140 -15.867 1.00 81.12 243 GLU A CA 1
ATOM 1927 C C . GLU A 1 243 ? -1.921 10.517 -15.478 1.00 81.12 243 GLU A C 1
ATOM 1929 O O . GLU A 1 243 ? -1.718 11.320 -14.566 1.00 81.12 243 GLU A O 1
ATOM 1934 N N . VAL A 1 244 ? -0.934 9.933 -16.158 1.00 86.44 244 VAL A N 1
ATOM 1935 C CA . VAL A 1 244 ? 0.484 10.084 -15.857 1.00 86.44 244 VAL A CA 1
ATOM 1936 C C . VAL A 1 244 ? 1.128 10.920 -16.945 1.00 86.44 244 VAL A C 1
ATOM 1938 O O . VAL A 1 244 ? 1.099 10.568 -18.126 1.00 86.44 244 VAL A O 1
ATOM 1941 N N . LYS A 1 245 ? 1.709 12.055 -16.564 1.00 85.31 245 LYS A N 1
ATOM 1942 C CA . LYS A 1 245 ? 2.362 12.978 -17.496 1.00 85.31 245 LYS A CA 1
ATOM 1943 C C . LYS A 1 245 ? 3.758 13.317 -17.014 1.00 85.31 245 LYS A C 1
ATOM 1945 O O . LYS A 1 245 ? 3.963 13.630 -15.848 1.00 85.31 245 LYS A O 1
ATOM 1950 N N . TRP A 1 246 ? 4.717 13.303 -17.927 1.00 88.81 246 TRP A N 1
ATOM 1951 C CA . TRP A 1 246 ? 6.042 13.854 -17.665 1.00 88.81 246 TRP A CA 1
ATOM 1952 C C . TRP A 1 246 ? 5.967 15.381 -17.609 1.00 88.81 246 TRP A C 1
ATOM 1954 O O . TRP A 1 246 ? 5.234 16.001 -18.386 1.00 88.81 246 TRP A O 1
ATOM 1964 N N . LEU A 1 247 ? 6.743 15.993 -16.715 1.00 83.81 247 LEU A N 1
ATOM 1965 C CA . LEU A 1 247 ? 7.067 17.412 -16.841 1.00 83.81 247 LEU A CA 1
ATOM 1966 C C . LEU A 1 247 ? 7.894 17.634 -18.114 1.00 83.81 247 LEU A C 1
ATOM 1968 O O . LEU A 1 247 ? 8.611 16.739 -18.562 1.00 83.81 247 LEU A O 1
ATOM 1972 N N . ARG A 1 248 ? 7.792 18.829 -18.708 1.00 84.00 248 ARG A N 1
ATOM 1973 C CA . ARG A 1 248 ? 8.434 19.143 -20.001 1.00 84.00 248 ARG A CA 1
ATOM 1974 C C . ARG A 1 248 ? 9.956 18.980 -19.978 1.00 84.00 248 ARG A C 1
ATOM 1976 O O . ARG A 1 248 ? 10.546 18.676 -21.005 1.00 84.00 248 ARG A O 1
ATOM 1983 N N . ASP A 1 249 ? 10.564 19.193 -18.820 1.00 86.12 249 ASP A N 1
ATOM 1984 C CA . ASP A 1 249 ? 12.001 19.089 -18.565 1.00 86.12 249 ASP A CA 1
ATOM 1985 C C . ASP A 1 249 ? 12.414 17.724 -17.984 1.00 86.12 249 ASP A C 1
ATOM 1987 O O . ASP A 1 249 ? 13.570 17.541 -17.613 1.00 86.12 249 ASP A O 1
ATOM 1991 N N . TYR A 1 250 ? 11.482 16.771 -17.867 1.00 82.56 250 TYR A N 1
ATOM 1992 C CA . TYR A 1 250 ? 11.688 15.473 -17.216 1.00 82.56 250 TYR A CA 1
ATOM 1993 C C . TYR A 1 250 ? 12.170 15.556 -15.755 1.00 82.56 250 TYR A C 1
ATOM 1995 O O . TYR A 1 250 ? 12.660 14.567 -15.202 1.00 82.56 250 TYR A O 1
ATOM 2003 N N . SER A 1 251 ? 11.974 16.700 -15.089 1.00 84.81 251 SER A N 1
ATOM 2004 C CA . SER A 1 251 ? 12.294 16.876 -13.665 1.00 84.81 251 SER A CA 1
ATOM 2005 C C . SER A 1 251 ? 11.327 16.138 -12.737 1.00 84.81 251 SER A C 1
ATOM 2007 O O . SER A 1 251 ? 11.553 16.055 -11.529 1.00 84.81 251 SER A O 1
ATOM 2009 N N . GLY A 1 252 ? 10.244 15.576 -13.273 1.00 86.06 252 GLY A N 1
ATOM 2010 C CA . GLY A 1 252 ? 9.235 14.882 -12.491 1.00 86.06 252 GLY A CA 1
ATOM 2011 C C . GLY A 1 252 ? 8.102 14.306 -13.324 1.00 86.06 252 GLY A C 1
ATOM 2012 O O . GLY A 1 252 ? 8.024 14.482 -14.543 1.00 86.06 252 GLY A O 1
ATOM 2013 N N . ILE A 1 253 ? 7.212 13.617 -12.619 1.00 87.06 253 ILE A N 1
ATOM 2014 C CA . ILE A 1 253 ? 5.990 13.019 -13.142 1.00 87.06 253 ILE A CA 1
ATOM 2015 C C . ILE A 1 253 ? 4.807 13.615 -12.387 1.00 87.06 253 ILE A C 1
ATOM 2017 O O . ILE A 1 253 ? 4.805 13.664 -11.158 1.00 87.06 253 ILE A O 1
ATOM 2021 N N . VAL A 1 254 ? 3.797 14.041 -13.131 1.00 84.31 254 VAL A N 1
ATOM 2022 C CA . VAL A 1 254 ? 2.504 14.492 -12.633 1.00 84.31 254 VAL A CA 1
ATOM 2023 C C . VAL A 1 254 ? 1.520 13.333 -12.724 1.00 84.31 254 VAL A C 1
ATOM 2025 O O . VAL A 1 254 ? 1.355 12.739 -13.790 1.00 84.31 254 VAL A O 1
ATOM 2028 N N . PHE A 1 255 ? 0.854 13.039 -11.615 1.00 81.94 255 PHE A N 1
ATOM 2029 C CA . PHE A 1 255 ? -0.214 12.049 -11.519 1.00 81.94 255 PHE A CA 1
ATOM 2030 C C . PHE A 1 255 ? -1.527 12.769 -11.264 1.00 81.94 255 PHE A C 1
ATOM 2032 O O . PHE A 1 255 ? -1.565 13.668 -10.428 1.00 81.94 255 PHE A O 1
ATOM 2039 N N . ASN A 1 256 ? -2.597 12.372 -11.946 1.00 77.06 256 ASN A N 1
ATOM 2040 C CA . ASN A 1 256 ? -3.949 12.867 -11.699 1.00 77.06 256 ASN A CA 1
ATOM 2041 C C . ASN A 1 256 ? -4.898 11.701 -11.400 1.00 77.06 256 ASN A C 1
ATOM 2043 O O . ASN A 1 256 ? -5.495 11.153 -12.318 1.00 77.06 256 ASN A O 1
ATOM 2047 N N . HIS A 1 257 ? -5.055 11.328 -10.130 1.00 67.19 257 HIS A N 1
ATOM 2048 C CA . HIS A 1 257 ? -5.899 10.186 -9.768 1.00 67.19 257 HIS A CA 1
ATOM 2049 C C . HIS A 1 257 ? -7.386 10.501 -9.962 1.00 67.19 257 HIS A C 1
ATOM 2051 O O . HIS A 1 257 ? -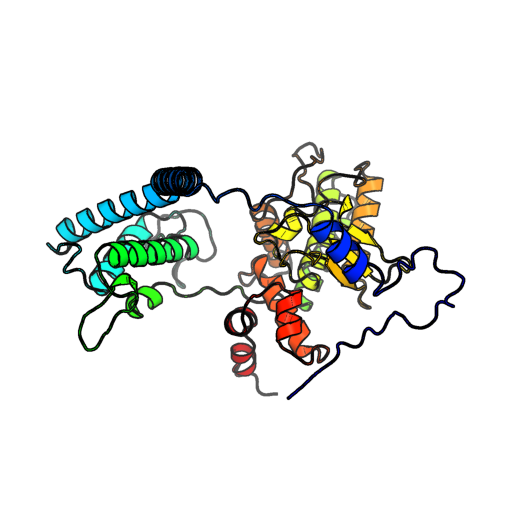7.987 11.197 -9.142 1.00 67.19 257 HIS A O 1
ATOM 2057 N N . THR A 1 258 ? -8.031 9.954 -10.990 1.00 57.69 258 THR A N 1
ATOM 2058 C CA . THR A 1 258 ? -9.493 10.084 -11.127 1.00 57.69 258 THR A CA 1
ATOM 2059 C C . THR A 1 258 ? -10.250 9.102 -10.226 1.00 57.69 258 THR A C 1
ATOM 2061 O O . THR A 1 258 ? -11.378 9.392 -9.829 1.00 57.69 258 THR A O 1
ATOM 2064 N N . PHE A 1 259 ? -9.602 8.009 -9.792 1.00 48.88 259 PHE A N 1
ATOM 2065 C CA . PHE A 1 259 ? -10.166 6.995 -8.893 1.00 48.88 259 PHE A CA 1
ATOM 2066 C C . PHE A 1 259 ? -9.267 6.719 -7.672 1.00 48.88 259 PHE A C 1
ATOM 2068 O O . PHE A 1 259 ? -8.066 6.488 -7.794 1.00 48.88 259 PHE A O 1
ATOM 2075 N N . GLY A 1 260 ? -9.860 6.710 -6.472 1.00 47.69 260 GLY A N 1
ATOM 2076 C CA . GLY A 1 260 ? -9.195 6.383 -5.204 1.00 47.69 260 GLY A CA 1
ATOM 2077 C C . GLY A 1 260 ? -10.205 6.143 -4.075 1.00 47.69 260 GLY A C 1
ATOM 2078 O O . GLY A 1 260 ? -11.389 6.438 -4.229 1.00 47.69 260 GLY A O 1
ATOM 2079 N N . LYS A 1 261 ? -9.755 5.606 -2.927 1.00 42.78 261 LYS A N 1
ATOM 2080 C CA . LYS A 1 261 ? -10.633 5.187 -1.800 1.00 42.78 261 LYS A CA 1
ATOM 2081 C C . LYS A 1 261 ? -11.599 6.274 -1.281 1.00 42.78 261 LYS A C 1
ATOM 2083 O O . LYS A 1 261 ? -12.633 5.946 -0.708 1.00 42.78 261 LYS A O 1
ATOM 2088 N N . THR A 1 262 ? -11.266 7.546 -1.465 1.00 39.34 262 THR A N 1
ATOM 2089 C CA . THR A 1 262 ? -12.106 8.707 -1.137 1.00 39.34 262 THR A CA 1
ATOM 2090 C C . THR A 1 262 ? -11.848 9.793 -2.174 1.00 39.34 262 THR A C 1
ATOM 2092 O O . THR A 1 262 ? -10.682 10.015 -2.507 1.00 39.34 262 THR A O 1
ATOM 2095 N N . LEU A 1 263 ? -12.887 10.497 -2.637 1.00 40.06 263 LEU A N 1
ATOM 2096 C CA . LEU A 1 263 ? -12.734 11.735 -3.411 1.00 40.06 263 LEU A CA 1
ATOM 2097 C C . LEU A 1 263 ? -11.867 12.702 -2.584 1.00 40.06 263 LEU A C 1
ATOM 2099 O O . LEU A 1 263 ? -12.309 13.173 -1.535 1.00 40.06 263 LEU A O 1
ATOM 2103 N N . ARG A 1 264 ? -10.605 12.940 -2.974 1.00 43.22 264 ARG A N 1
ATOM 2104 C CA . ARG A 1 264 ? -9.700 13.820 -2.214 1.00 43.22 264 ARG A CA 1
ATOM 2105 C C . ARG A 1 264 ? -9.957 15.278 -2.607 1.00 43.22 264 ARG A C 1
ATOM 2107 O O . ARG A 1 264 ? -9.110 15.944 -3.181 1.00 43.22 264 ARG A O 1
ATOM 2114 N N . GLY A 1 265 ? -11.128 15.800 -2.257 1.00 40.31 265 GLY A N 1
ATOM 2115 C CA . GLY A 1 265 ? -11.432 17.217 -2.437 1.00 40.31 265 GLY A CA 1
ATOM 2116 C C . GLY A 1 265 ? -12.923 17.504 -2.487 1.00 40.31 265 GLY A C 1
ATOM 2117 O O . GLY A 1 265 ? -13.676 16.784 -3.133 1.00 40.31 265 GLY A O 1
ATOM 2118 N N . GLY A 1 266 ? -13.342 18.587 -1.827 1.00 40.84 266 GLY A N 1
ATOM 2119 C CA . GLY A 1 266 ? -14.577 19.275 -2.207 1.00 40.84 266 GLY A CA 1
ATOM 2120 C C . GLY A 1 266 ? -14.475 19.815 -3.641 1.00 40.84 266 GLY A C 1
ATOM 2121 O O . GLY A 1 266 ? -13.382 19.835 -4.207 1.00 40.84 266 GLY A O 1
ATOM 2122 N N . GLU A 1 267 ? -15.610 20.268 -4.179 1.00 42.81 267 GLU A N 1
ATOM 2123 C CA . GLU A 1 267 ? -15.992 20.537 -5.586 1.00 42.81 267 GLU A CA 1
ATOM 2124 C C . GLU A 1 267 ? -14.977 21.128 -6.600 1.00 42.81 267 GLU A C 1
ATOM 2126 O O . GLU A 1 267 ? -15.347 21.304 -7.757 1.00 42.81 267 GLU A O 1
ATOM 2131 N N . ARG A 1 268 ? -13.718 21.451 -6.266 1.00 43.25 268 ARG A N 1
ATOM 2132 C CA . ARG A 1 268 ? -12.770 22.123 -7.183 1.00 43.25 268 ARG A CA 1
ATOM 2133 C C . ARG A 1 268 ? -11.282 21.757 -7.048 1.00 43.25 268 ARG A C 1
ATOM 2135 O O . ARG A 1 268 ? -10.446 22.526 -7.516 1.00 43.25 268 ARG A O 1
ATOM 2142 N N . ARG A 1 269 ? -10.893 20.640 -6.419 1.00 47.56 269 ARG A N 1
ATOM 2143 C CA . ARG A 1 269 ? -9.465 20.244 -6.339 1.00 47.56 269 ARG A CA 1
ATOM 2144 C C . ARG A 1 269 ? -9.194 18.962 -7.121 1.00 47.56 269 ARG A C 1
ATOM 2146 O O . ARG A 1 269 ? -9.794 17.932 -6.845 1.00 47.56 269 ARG A O 1
ATOM 2153 N N . SER A 1 270 ? -8.291 19.041 -8.098 1.00 51.50 270 SER A N 1
ATOM 2154 C CA . SER A 1 270 ? -7.729 17.873 -8.776 1.00 51.50 270 SER A CA 1
ATOM 2155 C C . SER A 1 270 ? -6.951 17.017 -7.769 1.00 51.50 270 SER A C 1
ATOM 2157 O O . SER A 1 270 ? -6.223 17.553 -6.932 1.00 51.50 270 SER A O 1
ATOM 2159 N N . ASN A 1 271 ? -7.063 15.686 -7.854 1.00 63.72 271 ASN A N 1
ATOM 2160 C CA . ASN A 1 271 ? -6.255 14.738 -7.065 1.00 63.72 271 ASN A CA 1
ATOM 2161 C C . ASN A 1 271 ? -4.835 14.632 -7.650 1.00 63.72 271 ASN A C 1
ATOM 2163 O O . ASN A 1 271 ? -4.325 13.537 -7.909 1.00 63.72 271 ASN A O 1
ATOM 2167 N N . MET A 1 272 ? -4.238 15.785 -7.946 1.00 70.81 272 MET A N 1
ATOM 2168 C CA . MET A 1 272 ? -2.976 15.878 -8.646 1.00 70.81 272 MET A CA 1
ATOM 2169 C C . MET A 1 272 ? -1.825 15.905 -7.649 1.00 70.81 272 MET A C 1
ATOM 2171 O O . MET A 1 272 ? -1.843 16.684 -6.697 1.00 70.81 272 MET A O 1
ATOM 2175 N N . PHE A 1 273 ? -0.804 15.090 -7.884 1.00 74.69 273 PHE A N 1
ATOM 2176 C CA . PHE A 1 273 ? 0.462 15.191 -7.166 1.00 74.69 273 PHE A CA 1
ATOM 2177 C C . PHE A 1 273 ? 1.638 15.009 -8.115 1.00 74.69 273 PHE A C 1
ATOM 2179 O O . PHE A 1 273 ? 1.503 14.479 -9.219 1.00 74.69 273 PHE A O 1
ATOM 2186 N N . VAL A 1 274 ? 2.802 15.474 -7.671 1.00 80.12 274 VAL A N 1
ATOM 2187 C CA . VAL A 1 274 ? 4.038 15.416 -8.446 1.00 80.12 274 VAL A CA 1
ATOM 2188 C C . VAL A 1 274 ? 5.056 14.574 -7.702 1.00 80.12 274 VAL A C 1
ATOM 2190 O O . VAL A 1 274 ? 5.289 14.768 -6.510 1.00 80.12 274 VAL A O 1
ATOM 2193 N N . VAL A 1 275 ? 5.694 13.663 -8.427 1.00 83.62 275 VAL A N 1
ATOM 2194 C CA . VAL A 1 275 ? 6.873 12.937 -7.962 1.00 83.62 275 VAL A CA 1
ATOM 2195 C C . VAL A 1 275 ? 8.076 13.479 -8.714 1.00 83.62 275 VAL A C 1
ATOM 2197 O O . VAL A 1 275 ? 8.138 13.396 -9.940 1.00 83.62 275 VAL A O 1
ATOM 2200 N N . LYS A 1 276 ? 9.025 14.064 -7.983 1.00 84.19 276 LYS A N 1
ATOM 2201 C CA . LYS A 1 276 ? 10.231 14.649 -8.573 1.00 84.19 276 LYS A CA 1
ATOM 2202 C C . LYS A 1 276 ? 11.278 13.585 -8.888 1.00 84.19 276 LYS A C 1
ATOM 2204 O O . LYS A 1 276 ? 11.360 12.550 -8.224 1.00 84.19 276 LYS A O 1
ATOM 2209 N N . ARG A 1 277 ? 12.103 13.877 -9.891 1.00 88.44 277 ARG A N 1
ATOM 2210 C CA . ARG A 1 277 ? 13.383 13.207 -10.114 1.00 88.44 277 ARG A CA 1
ATOM 2211 C C . ARG A 1 277 ? 14.254 13.460 -8.883 1.00 88.44 277 ARG A C 1
ATOM 2213 O O . ARG A 1 277 ? 14.289 14.582 -8.385 1.00 88.44 277 ARG A O 1
ATOM 2220 N N . CYS A 1 278 ? 14.916 12.424 -8.383 1.00 86.00 278 CYS A N 1
ATOM 2221 C CA . CYS A 1 278 ? 15.938 12.562 -7.351 1.00 86.00 278 CYS A CA 1
ATOM 2222 C C . CYS A 1 278 ? 17.322 12.281 -7.937 1.00 86.00 278 CYS A C 1
ATOM 2224 O O . CYS A 1 278 ? 17.428 11.554 -8.927 1.00 86.00 278 CYS A O 1
ATOM 2226 N N . ASP A 1 279 ? 18.351 12.826 -7.290 1.00 84.81 279 ASP A N 1
ATOM 2227 C CA . ASP A 1 279 ? 19.748 12.733 -7.737 1.00 84.81 279 ASP A CA 1
ATOM 2228 C C . ASP A 1 279 ? 20.262 11.289 -7.756 1.00 84.81 279 ASP A C 1
ATOM 2230 O O . ASP A 1 279 ? 21.064 10.905 -8.602 1.00 84.81 279 ASP A O 1
ATOM 2234 N N . ASP A 1 280 ? 19.764 10.460 -6.837 1.00 89.31 280 ASP A N 1
ATOM 2235 C CA . ASP A 1 280 ? 20.084 9.040 -6.799 1.00 89.31 280 ASP A CA 1
ATOM 2236 C C . ASP A 1 280 ? 19.268 8.268 -7.848 1.00 89.31 280 ASP A C 1
ATOM 2238 O O . ASP A 1 280 ? 18.147 7.810 -7.595 1.00 89.31 280 ASP A O 1
ATOM 2242 N N . GLU A 1 281 ? 19.838 8.124 -9.045 1.00 90.50 281 GLU A N 1
ATOM 2243 C CA . GLU A 1 281 ? 19.194 7.454 -10.180 1.00 90.50 281 GLU A CA 1
ATOM 2244 C C . GLU A 1 281 ? 18.825 5.991 -9.896 1.00 90.50 281 GLU A C 1
ATOM 2246 O O . GLU A 1 281 ? 17.846 5.480 -10.451 1.00 90.50 281 GLU A O 1
ATOM 2251 N N . VAL A 1 282 ? 19.528 5.325 -8.970 1.00 91.31 282 VAL A N 1
ATOM 2252 C CA . VAL A 1 282 ? 19.277 3.916 -8.625 1.00 91.31 282 VAL A CA 1
ATOM 2253 C C . VAL A 1 282 ? 17.882 3.736 -8.042 1.00 91.31 282 VAL A C 1
ATOM 2255 O O . VAL A 1 282 ? 17.225 2.740 -8.338 1.00 91.31 282 VAL A O 1
ATOM 2258 N N . ILE A 1 283 ? 17.406 4.693 -7.245 1.00 91.88 283 ILE A N 1
ATOM 2259 C CA . ILE A 1 283 ? 16.073 4.675 -6.616 1.00 91.88 283 ILE A CA 1
ATOM 2260 C C . ILE A 1 283 ? 15.086 5.639 -7.269 1.00 91.88 283 ILE A C 1
ATOM 2262 O O . ILE A 1 283 ? 13.918 5.667 -6.881 1.00 91.88 283 ILE A O 1
ATOM 2266 N N . CYS A 1 284 ? 15.530 6.413 -8.255 1.00 93.88 284 CYS A N 1
ATOM 2267 C CA . CYS A 1 284 ? 14.745 7.497 -8.812 1.00 93.88 284 CYS A CA 1
ATOM 2268 C C . CYS A 1 284 ? 13.448 6.995 -9.467 1.00 93.88 284 CYS A C 1
ATOM 2270 O O . CYS A 1 284 ? 13.501 6.184 -10.395 1.00 93.88 284 CYS A O 1
ATOM 2272 N N . PRO A 1 285 ? 12.269 7.480 -9.030 1.00 93.38 285 PRO A N 1
ATOM 2273 C CA . PRO A 1 285 ? 10.980 7.041 -9.563 1.00 93.38 285 PRO A CA 1
ATOM 2274 C C . PRO A 1 285 ? 10.771 7.484 -11.014 1.00 93.38 285 PRO A C 1
ATOM 2276 O O . PRO A 1 285 ? 10.142 6.760 -11.781 1.00 93.38 285 PRO A O 1
ATOM 2279 N N . VAL A 1 286 ? 11.344 8.628 -11.405 1.00 93.38 286 VAL A N 1
ATOM 2280 C CA . VAL A 1 286 ? 11.340 9.119 -12.791 1.00 93.38 286 VAL A CA 1
ATOM 2281 C C . VAL A 1 286 ? 12.113 8.157 -13.687 1.00 93.38 286 VAL A C 1
ATOM 2283 O O . VAL A 1 286 ? 11.546 7.657 -14.652 1.00 93.38 286 VAL A O 1
ATOM 2286 N N . VAL A 1 287 ? 13.355 7.827 -13.319 1.00 95.00 287 VAL A N 1
ATOM 2287 C CA . VAL A 1 287 ? 14.192 6.867 -14.062 1.00 95.00 287 VAL A CA 1
ATOM 2288 C C . VAL A 1 287 ? 13.532 5.492 -14.100 1.00 95.00 287 VAL A C 1
ATOM 2290 O O . VAL A 1 287 ? 13.359 4.919 -15.166 1.00 95.00 287 VAL A O 1
ATOM 2293 N N . GLY A 1 288 ? 13.055 4.994 -12.955 1.00 96.12 288 GLY A N 1
ATOM 2294 C CA . GLY A 1 288 ? 12.386 3.696 -12.890 1.00 96.12 288 GLY A CA 1
ATOM 2295 C C . GLY A 1 288 ? 11.173 3.594 -13.811 1.00 96.12 288 GLY A C 1
ATOM 2296 O O . GLY A 1 288 ? 10.985 2.571 -14.467 1.00 96.12 288 GLY A O 1
ATOM 2297 N N . LEU A 1 289 ? 10.354 4.646 -13.885 1.00 95.75 289 LEU A N 1
ATOM 2298 C CA . LEU A 1 289 ? 9.209 4.652 -14.787 1.00 95.75 289 LEU A CA 1
ATOM 2299 C C . LEU A 1 289 ? 9.631 4.798 -16.260 1.00 95.75 289 LEU A C 1
ATOM 2301 O O . LEU A 1 289 ? 9.006 4.178 -17.118 1.00 95.75 289 LEU A O 1
ATOM 2305 N N . GLN A 1 290 ? 10.697 5.549 -16.560 1.00 95.50 290 GLN A N 1
ATOM 2306 C CA . GLN A 1 290 ? 11.277 5.622 -17.909 1.00 95.50 290 GLN A CA 1
ATOM 2307 C C . GLN A 1 290 ? 11.752 4.240 -18.377 1.00 95.50 290 GLN A C 1
ATOM 2309 O O . GLN A 1 290 ? 11.361 3.802 -19.460 1.00 95.50 290 GLN A O 1
ATOM 2314 N N . ASP A 1 291 ? 12.501 3.525 -17.535 1.00 96.75 291 ASP A N 1
ATOM 2315 C CA . ASP A 1 291 ? 12.997 2.174 -17.818 1.00 96.75 291 ASP A CA 1
ATOM 2316 C C . ASP A 1 291 ? 11.845 1.199 -18.082 1.00 96.75 291 ASP A C 1
ATOM 2318 O O . ASP A 1 291 ? 11.891 0.398 -19.017 1.00 96.75 291 ASP A O 1
ATOM 2322 N N . PHE A 1 292 ? 10.774 1.280 -17.286 1.00 97.88 292 PHE A N 1
ATOM 2323 C CA . PHE A 1 292 ? 9.596 0.436 -17.472 1.00 97.88 292 PHE A CA 1
ATOM 2324 C C . PHE A 1 292 ? 8.859 0.734 -18.777 1.00 97.88 292 PHE A C 1
ATOM 2326 O O . PHE A 1 292 ? 8.508 -0.202 -19.494 1.00 97.88 292 PHE A O 1
ATOM 2333 N N . VAL A 1 293 ? 8.642 2.009 -19.112 1.00 96.06 293 VAL A N 1
ATOM 2334 C CA . VAL A 1 293 ? 7.971 2.399 -20.362 1.00 96.06 293 VAL A CA 1
ATOM 2335 C C . VAL A 1 293 ? 8.809 1.999 -21.577 1.00 96.06 293 VAL A C 1
ATOM 2337 O O . VAL A 1 293 ? 8.266 1.424 -22.521 1.00 96.06 293 VAL A O 1
ATOM 2340 N N . SER A 1 294 ? 10.123 2.237 -21.541 1.00 96.75 294 SER A N 1
ATOM 2341 C CA . SER A 1 294 ? 11.035 1.813 -22.609 1.00 96.75 294 SER A CA 1
ATOM 2342 C C . SER A 1 294 ? 11.029 0.296 -22.764 1.00 96.75 294 SER A C 1
ATOM 2344 O O . SER A 1 294 ? 10.813 -0.214 -23.858 1.00 96.75 294 SER A O 1
ATOM 2346 N N . GLY A 1 295 ? 11.164 -0.440 -21.661 1.00 96.88 295 GLY A N 1
ATOM 2347 C CA . GLY A 1 295 ? 11.152 -1.896 -21.705 1.00 96.88 295 GLY A CA 1
ATOM 2348 C C . GLY A 1 295 ? 9.800 -2.475 -22.134 1.00 96.88 295 GLY A C 1
ATOM 2349 O O . GLY A 1 295 ? 9.766 -3.500 -22.802 1.00 96.88 295 GLY A O 1
ATOM 2350 N N . CYS A 1 296 ? 8.675 -1.821 -21.829 1.00 96.81 296 CYS A N 1
ATOM 2351 C CA . CYS A 1 296 ? 7.371 -2.210 -22.377 1.00 96.81 296 CYS A CA 1
ATOM 2352 C C . CYS A 1 296 ? 7.331 -2.052 -23.895 1.00 96.81 296 CYS A C 1
ATOM 2354 O O . CYS A 1 296 ? 6.883 -2.968 -24.582 1.00 96.81 296 CYS A O 1
ATOM 2356 N N . LYS A 1 297 ? 7.850 -0.938 -24.418 1.00 96.25 297 LYS A N 1
ATOM 2357 C CA . LYS A 1 297 ? 7.961 -0.709 -25.861 1.00 96.25 297 LYS A CA 1
ATOM 2358 C C . LYS A 1 297 ? 8.812 -1.788 -26.536 1.00 96.25 297 LYS A C 1
ATOM 2360 O O . LYS A 1 297 ? 8.381 -2.336 -27.547 1.00 96.25 297 LYS A O 1
ATOM 2365 N N . ASP A 1 298 ? 9.951 -2.147 -25.947 1.00 96.19 298 ASP A N 1
ATOM 2366 C CA . ASP A 1 298 ? 10.835 -3.204 -26.465 1.00 96.19 298 ASP A CA 1
ATOM 2367 C C . ASP A 1 298 ? 10.168 -4.590 -26.456 1.00 96.19 298 ASP A C 1
ATOM 2369 O O . ASP A 1 298 ? 10.463 -5.441 -27.292 1.00 96.19 298 ASP A O 1
ATOM 2373 N N . LEU A 1 299 ? 9.236 -4.813 -25.526 1.00 95.44 299 LEU A N 1
ATOM 2374 C CA . LEU A 1 299 ? 8.436 -6.034 -25.419 1.00 95.44 299 LEU A CA 1
ATOM 2375 C C . LEU A 1 299 ? 7.133 -5.993 -26.240 1.00 95.44 299 LEU A C 1
ATOM 2377 O O . LEU A 1 299 ? 6.343 -6.934 -26.162 1.00 95.44 299 LEU A O 1
ATOM 2381 N N . GLY A 1 300 ? 6.882 -4.925 -27.006 1.00 95.50 300 GLY A N 1
ATOM 2382 C CA . GLY A 1 300 ? 5.663 -4.766 -27.807 1.00 95.50 300 GLY A CA 1
ATOM 2383 C C . GLY A 1 300 ? 4.394 -4.483 -26.991 1.00 95.50 300 GLY A C 1
ATOM 2384 O O . GLY A 1 300 ? 3.287 -4.726 -27.466 1.00 95.50 300 GLY A O 1
ATOM 2385 N N . VAL A 1 301 ? 4.532 -3.988 -25.760 1.00 94.88 301 VAL A N 1
ATOM 2386 C CA . VAL A 1 301 ? 3.417 -3.633 -24.872 1.00 94.88 301 VAL A CA 1
ATOM 2387 C C . VAL A 1 301 ? 3.106 -2.145 -25.012 1.00 94.88 301 VAL A C 1
ATOM 2389 O O . VAL A 1 301 ? 3.890 -1.297 -24.587 1.00 94.88 301 VAL A O 1
ATOM 2392 N N . ASP A 1 302 ? 1.935 -1.823 -25.561 1.00 91.19 302 ASP A N 1
ATOM 2393 C CA . ASP A 1 302 ? 1.474 -0.438 -25.672 1.00 91.19 302 ASP A CA 1
ATOM 2394 C C . ASP A 1 302 ? 0.883 0.074 -24.346 1.00 91.19 302 ASP A C 1
ATOM 2396 O O . ASP A 1 302 ? -0.106 -0.468 -23.845 1.00 91.19 302 ASP A O 1
ATOM 2400 N N . LEU A 1 303 ? 1.483 1.131 -23.792 1.00 90.31 303 LEU A N 1
ATOM 2401 C CA . LEU A 1 303 ? 1.038 1.843 -22.587 1.00 90.31 303 LEU A CA 1
ATOM 2402 C C . LEU A 1 303 ? 0.369 3.195 -22.904 1.00 90.31 303 LEU A C 1
ATOM 2404 O O . LEU A 1 303 ? 0.232 4.030 -22.015 1.00 90.31 303 LEU A O 1
ATOM 2408 N N . SER A 1 304 ? -0.042 3.443 -24.151 1.00 83.44 304 SER A N 1
ATOM 2409 C CA . SER A 1 304 ? -0.724 4.685 -24.550 1.00 83.44 304 SER A CA 1
ATOM 2410 C C . SER A 1 304 ? -2.068 4.898 -23.836 1.00 83.44 304 SER A C 1
ATOM 2412 O O . SER A 1 304 ? -2.478 6.039 -23.602 1.00 83.44 304 SER A O 1
ATOM 2414 N N . CYS A 1 305 ? -2.742 3.807 -23.462 1.00 84.31 305 CYS A N 1
ATOM 2415 C CA . CYS A 1 305 ? -4.015 3.808 -22.752 1.00 84.31 305 CYS A CA 1
ATOM 2416 C C . CYS A 1 305 ? -4.141 2.635 -21.766 1.00 84.31 305 CYS A C 1
ATOM 2418 O O . CYS A 1 305 ? -3.373 1.681 -21.834 1.00 84.31 305 CYS A O 1
ATOM 2420 N N . GLY A 1 306 ? -5.105 2.699 -20.847 1.00 86.69 306 GLY A N 1
ATOM 2421 C CA . GLY A 1 306 ? -5.402 1.613 -19.904 1.00 86.69 306 GLY A CA 1
ATOM 2422 C C . GLY A 1 306 ? -4.507 1.638 -18.665 1.00 86.69 306 GLY A C 1
ATOM 2423 O O . GLY A 1 306 ? -3.830 2.628 -18.388 1.00 86.69 306 GLY A O 1
ATOM 2424 N N . TYR A 1 307 ? -4.501 0.563 -17.885 1.00 88.12 307 TYR A N 1
ATOM 2425 C CA . TYR A 1 307 ? -3.742 0.501 -16.635 1.00 88.12 307 TYR A CA 1
ATOM 2426 C C . TYR A 1 307 ? -2.239 0.619 -16.890 1.00 88.12 307 TYR A C 1
ATOM 2428 O O . TYR A 1 307 ? -1.704 -0.020 -17.797 1.00 88.12 307 TYR A O 1
ATOM 2436 N N . LEU A 1 308 ? -1.538 1.402 -16.063 1.00 91.81 308 LEU A N 1
ATOM 2437 C CA . LEU A 1 308 ? -0.084 1.539 -16.165 1.00 91.81 308 LEU A CA 1
ATOM 2438 C C . LEU A 1 308 ? 0.619 0.245 -15.729 1.00 91.81 308 LEU A C 1
ATOM 2440 O O . LEU A 1 308 ? 1.495 -0.270 -16.422 1.00 91.81 308 LEU A O 1
ATOM 2444 N N . PHE A 1 309 ? 0.226 -0.293 -14.572 1.00 94.44 309 PHE A N 1
ATOM 2445 C CA . PHE A 1 309 ? 0.815 -1.500 -13.999 1.00 94.44 309 PHE A CA 1
ATOM 2446 C C . PHE A 1 309 ? -0.102 -2.698 -14.215 1.00 94.44 309 PHE A C 1
ATOM 2448 O O . PHE A 1 309 ? -1.049 -2.931 -13.460 1.00 94.44 309 PHE A O 1
ATOM 2455 N N . ARG A 1 310 ? 0.210 -3.474 -15.252 1.00 94.00 310 ARG A N 1
ATOM 2456 C CA . ARG A 1 310 ? -0.651 -4.550 -15.738 1.00 94.00 310 ARG A CA 1
ATOM 2457 C C . ARG A 1 310 ? -0.274 -5.924 -15.192 1.00 94.00 310 ARG A C 1
ATOM 2459 O O . ARG A 1 310 ? 0.870 -6.192 -14.790 1.00 94.00 310 ARG A O 1
ATOM 2466 N N . VAL A 1 311 ? -1.254 -6.821 -15.174 1.00 91.88 311 VAL A N 1
ATOM 2467 C CA . VAL A 1 311 ? -1.027 -8.252 -14.931 1.00 91.88 311 VAL A CA 1
ATOM 2468 C C . VAL A 1 311 ? -0.445 -8.924 -16.173 1.00 91.88 311 VAL A C 1
ATOM 2470 O O . VAL A 1 311 ? -0.699 -8.520 -17.306 1.00 91.88 311 VAL A O 1
ATOM 2473 N N . VAL A 1 312 ? 0.330 -9.984 -15.951 1.00 92.62 312 VAL A N 1
ATOM 2474 C CA . VAL A 1 312 ? 0.874 -10.826 -17.016 1.00 92.62 312 VAL A CA 1
ATOM 2475 C C . VAL A 1 312 ? 0.486 -12.276 -16.758 1.00 92.62 312 VAL A C 1
ATOM 2477 O O . VAL A 1 312 ? 0.592 -12.780 -15.636 1.00 92.62 312 VAL A O 1
ATOM 2480 N N . THR A 1 313 ? 0.014 -12.928 -17.807 1.00 90.88 313 THR A N 1
ATOM 2481 C CA . THR A 1 313 ? -0.378 -14.342 -17.834 1.00 90.88 313 THR A CA 1
ATOM 2482 C C . THR A 1 313 ? 0.844 -15.264 -17.818 1.00 90.88 313 THR A C 1
ATOM 2484 O O . THR A 1 313 ? 1.993 -14.809 -17.845 1.00 90.88 313 THR A O 1
ATOM 2487 N N . GLU A 1 314 ? 0.627 -16.573 -17.705 1.00 87.88 314 GLU A N 1
ATOM 2488 C CA . GLU A 1 314 ? 1.713 -17.563 -17.717 1.00 87.88 314 GLU A CA 1
ATOM 2489 C C . GLU A 1 314 ? 2.407 -17.659 -19.077 1.00 87.88 314 GLU A C 1
ATOM 2491 O O . GLU A 1 314 ? 3.628 -17.790 -19.127 1.00 87.88 314 GLU A O 1
ATOM 2496 N N . ASP A 1 315 ? 1.661 -17.467 -20.161 1.00 90.00 315 ASP A N 1
ATOM 2497 C CA . ASP A 1 315 ? 2.128 -17.434 -21.549 1.00 90.00 315 ASP A CA 1
ATOM 2498 C C . ASP A 1 315 ? 2.635 -16.047 -21.985 1.00 90.00 315 ASP A C 1
ATOM 2500 O O . ASP A 1 315 ? 2.681 -15.730 -23.168 1.00 90.00 315 ASP A O 1
ATOM 2504 N N . ALA A 1 316 ? 3.048 -15.218 -21.021 1.00 91.69 316 ALA A N 1
ATOM 2505 C CA . ALA A 1 316 ? 3.675 -13.912 -21.233 1.00 91.69 316 ALA A CA 1
ATOM 2506 C C . ALA A 1 316 ? 2.791 -12.834 -21.891 1.00 91.69 316 ALA A C 1
ATOM 2508 O O . ALA A 1 316 ? 3.298 -11.765 -22.231 1.00 91.69 316 ALA A O 1
ATOM 2509 N N . ARG A 1 317 ? 1.473 -13.039 -22.011 1.00 93.50 317 ARG A N 1
ATOM 2510 C CA . ARG A 1 317 ? 0.554 -11.986 -22.472 1.00 93.50 317 ARG A CA 1
ATOM 2511 C C . ARG A 1 317 ? 0.267 -10.994 -21.352 1.00 93.50 317 ARG A C 1
ATOM 2513 O O . ARG A 1 317 ? -0.184 -11.384 -20.270 1.00 93.50 317 ARG A O 1
ATOM 2520 N N . VAL A 1 318 ? 0.499 -9.716 -21.625 1.00 95.06 318 VAL A N 1
ATOM 2521 C CA . VAL A 1 318 ? 0.149 -8.609 -20.728 1.00 95.06 318 VAL A CA 1
ATOM 2522 C C . VAL A 1 318 ? -1.311 -8.230 -20.968 1.00 95.06 318 VAL A C 1
ATOM 2524 O O . VAL A 1 318 ? -1.692 -7.936 -22.097 1.00 95.06 318 VAL A O 1
ATOM 2527 N N . LEU A 1 319 ? -2.132 -8.257 -19.917 1.00 91.25 319 LEU A N 1
ATOM 2528 C CA . LEU A 1 319 ? -3.562 -7.941 -19.996 1.00 91.25 319 LEU A CA 1
ATOM 2529 C C . LEU A 1 319 ? -3.816 -6.546 -19.436 1.00 91.25 319 LEU A C 1
ATOM 2531 O O . LEU A 1 319 ? -3.222 -6.188 -18.424 1.00 91.25 319 LEU A O 1
ATOM 2535 N N . ASP A 1 320 ? -4.735 -5.787 -20.030 1.00 89.44 320 ASP A N 1
ATOM 2536 C CA . ASP A 1 320 ? -5.154 -4.484 -19.500 1.00 89.44 320 ASP A CA 1
ATOM 2537 C C . ASP A 1 320 ? -6.047 -4.639 -18.255 1.00 89.44 320 ASP A C 1
ATOM 2539 O O . ASP A 1 320 ? -7.259 -4.440 -18.273 1.00 89.44 320 ASP A O 1
ATOM 2543 N N . GLN A 1 321 ? -5.435 -5.097 -17.166 1.00 87.31 321 GLN A N 1
ATOM 2544 C CA . GLN A 1 321 ? -6.038 -5.264 -15.849 1.00 87.31 321 GLN A CA 1
ATOM 2545 C C . GLN A 1 321 ? -5.023 -4.850 -14.782 1.00 87.31 321 GLN A C 1
ATOM 2547 O O . GLN A 1 321 ? -3.828 -5.139 -14.934 1.00 87.31 321 GLN A O 1
ATOM 2552 N N . PRO A 1 322 ? -5.475 -4.225 -13.683 1.00 86.81 322 PRO A N 1
ATOM 2553 C CA . PRO A 1 322 ? -4.581 -3.704 -12.666 1.00 86.81 322 PRO A CA 1
ATOM 2554 C C . PRO A 1 322 ? -3.916 -4.843 -11.896 1.00 86.81 322 PRO A C 1
ATOM 2556 O O . PRO A 1 322 ? -4.535 -5.866 -11.581 1.00 86.81 322 PRO A O 1
ATOM 2559 N N . VAL A 1 323 ? -2.649 -4.656 -11.529 1.00 87.06 323 VAL A N 1
ATOM 2560 C CA . VAL A 1 323 ? -1.990 -5.560 -10.581 1.00 87.06 323 VAL A CA 1
ATOM 2561 C C . VAL A 1 323 ? -2.672 -5.477 -9.213 1.00 87.06 323 VAL A C 1
ATOM 2563 O O . VAL A 1 323 ? -2.908 -4.401 -8.676 1.00 87.06 323 VAL A O 1
ATOM 2566 N N . SER A 1 324 ? -3.000 -6.617 -8.607 1.00 82.88 324 SER A N 1
ATOM 2567 C CA . SER A 1 324 ? -3.660 -6.616 -7.299 1.00 82.88 324 SER A CA 1
ATOM 2568 C C . SER A 1 324 ? -2.680 -6.335 -6.156 1.00 82.88 324 SER A C 1
ATOM 2570 O O . SER A 1 324 ? -1.497 -6.681 -6.213 1.00 82.88 324 SER A O 1
ATOM 2572 N N . TYR A 1 325 ? -3.200 -5.785 -5.053 1.00 80.19 325 TYR A N 1
ATOM 2573 C CA . TYR A 1 325 ? -2.431 -5.590 -3.820 1.00 80.19 325 TYR A CA 1
ATOM 2574 C C . TYR A 1 325 ? -1.744 -6.880 -3.347 1.00 80.19 325 TYR A C 1
ATOM 2576 O O . TYR A 1 325 ? -0.596 -6.841 -2.911 1.00 80.19 325 TYR A O 1
ATOM 2584 N N . SER A 1 326 ? -2.427 -8.026 -3.439 1.00 75.75 326 SER A N 1
ATOM 2585 C CA . SER A 1 326 ? -1.871 -9.324 -3.041 1.00 75.75 326 SER A CA 1
ATOM 2586 C C . SER A 1 326 ? -0.661 -9.716 -3.881 1.00 75.75 326 SER A C 1
ATOM 2588 O O . SER A 1 326 ? 0.330 -10.176 -3.322 1.00 75.75 326 SER A O 1
ATOM 2590 N N . VAL A 1 327 ? -0.697 -9.469 -5.195 1.00 82.44 327 VAL A N 1
ATOM 2591 C CA . VAL A 1 327 ? 0.450 -9.738 -6.071 1.00 82.44 327 VAL A CA 1
ATOM 2592 C C . VAL A 1 327 ? 1.633 -8.870 -5.658 1.00 82.44 327 VAL A C 1
ATOM 2594 O O . VAL A 1 327 ? 2.716 -9.396 -5.422 1.00 82.44 327 VAL A O 1
ATOM 2597 N N . VAL A 1 328 ? 1.431 -7.561 -5.493 1.00 88.06 328 VAL A N 1
ATOM 2598 C CA . VAL A 1 328 ? 2.493 -6.633 -5.062 1.00 88.06 328 VAL A CA 1
ATOM 2599 C C . VAL A 1 328 ? 3.064 -7.031 -3.702 1.00 88.06 328 VAL A C 1
ATOM 2601 O O . VAL A 1 328 ? 4.279 -7.025 -3.512 1.00 88.06 328 VAL A O 1
ATOM 2604 N N . TYR A 1 329 ? 2.199 -7.411 -2.763 1.00 85.56 329 TYR A N 1
ATOM 2605 C CA . TYR A 1 329 ? 2.597 -7.895 -1.447 1.00 85.56 329 TYR A CA 1
ATOM 2606 C C . TYR A 1 329 ? 3.502 -9.133 -1.555 1.00 85.56 329 TYR A C 1
ATOM 2608 O O . TYR A 1 329 ? 4.560 -9.179 -0.926 1.00 85.56 329 TYR A O 1
ATOM 2616 N N . ASP A 1 330 ? 3.123 -10.126 -2.361 1.00 81.25 330 ASP A N 1
ATOM 2617 C CA . ASP A 1 330 ? 3.911 -11.351 -2.517 1.00 81.25 330 ASP A CA 1
ATOM 2618 C C . ASP A 1 330 ? 5.240 -11.083 -3.234 1.00 81.25 330 ASP A C 1
ATOM 2620 O O . ASP A 1 330 ? 6.278 -11.609 -2.821 1.00 81.25 330 ASP A O 1
ATOM 2624 N N . ARG A 1 331 ? 5.244 -10.201 -4.246 1.00 92.31 331 ARG A N 1
ATOM 2625 C CA . ARG A 1 331 ? 6.473 -9.743 -4.917 1.00 92.31 331 ARG A CA 1
ATOM 2626 C C . ARG A 1 331 ? 7.415 -9.040 -3.943 1.00 92.31 331 ARG A C 1
ATOM 2628 O O . ARG A 1 331 ? 8.587 -9.402 -3.880 1.00 92.31 331 ARG A O 1
ATOM 2635 N N . LEU A 1 332 ? 6.908 -8.112 -3.131 1.00 91.94 332 LEU A N 1
ATOM 2636 C CA . LEU A 1 332 ? 7.696 -7.401 -2.120 1.00 91.94 332 LEU A CA 1
ATOM 2637 C C . LEU A 1 332 ? 8.417 -8.375 -1.183 1.00 91.94 332 LEU A C 1
ATOM 2639 O O . LEU A 1 332 ? 9.613 -8.230 -0.948 1.00 91.94 332 LEU A O 1
ATOM 2643 N N . ARG A 1 333 ? 7.726 -9.412 -0.694 1.00 89.00 333 ARG A N 1
ATOM 2644 C CA . ARG A 1 333 ? 8.355 -10.411 0.183 1.00 89.00 333 ARG A CA 1
ATOM 2645 C C . ARG A 1 333 ? 9.493 -11.153 -0.496 1.00 89.00 333 ARG A C 1
ATOM 2647 O O . ARG A 1 333 ? 10.516 -11.388 0.137 1.00 89.00 333 ARG A O 1
ATOM 2654 N N . VAL A 1 334 ? 9.339 -11.529 -1.766 1.00 89.00 334 VAL A N 1
ATOM 2655 C CA . VAL A 1 334 ? 10.431 -12.165 -2.519 1.00 89.00 334 VAL A CA 1
ATOM 2656 C C . VAL A 1 334 ? 11.645 -11.240 -2.559 1.00 89.00 334 VAL A C 1
ATOM 2658 O O . VAL A 1 334 ? 12.751 -11.678 -2.244 1.00 89.00 334 VAL A O 1
ATOM 2661 N N . TYR A 1 335 ? 11.438 -9.965 -2.878 1.00 95.62 335 TYR A N 1
ATOM 2662 C CA . TYR A 1 335 ? 12.526 -8.998 -3.013 1.00 95.62 335 TYR A CA 1
ATOM 2663 C C . TYR A 1 335 ? 13.131 -8.514 -1.701 1.00 95.62 335 TYR A C 1
ATOM 2665 O O . TYR A 1 335 ? 14.239 -8.001 -1.725 1.00 95.62 335 TYR A O 1
ATOM 2673 N N . LEU A 1 336 ? 12.456 -8.691 -0.567 1.00 89.06 336 LEU A N 1
ATOM 2674 C CA . LEU A 1 336 ? 13.048 -8.467 0.753 1.00 89.06 336 LEU A CA 1
ATOM 2675 C C . LEU A 1 336 ? 13.822 -9.701 1.236 1.00 89.06 336 LEU A C 1
ATOM 2677 O O . LEU A 1 336 ? 14.909 -9.581 1.792 1.00 89.06 336 LEU A O 1
ATOM 2681 N N . ARG A 1 337 ? 13.303 -10.908 0.982 1.00 90.81 337 ARG A N 1
ATOM 2682 C CA . ARG A 1 337 ? 13.927 -12.164 1.434 1.00 90.81 337 ARG A CA 1
ATOM 2683 C C . ARG A 1 337 ? 15.198 -12.507 0.683 1.00 90.81 337 ARG A C 1
ATOM 2685 O O . ARG A 1 337 ? 16.150 -12.970 1.294 1.00 90.81 337 ARG A O 1
ATOM 2692 N N . LYS A 1 338 ? 15.210 -12.321 -0.639 1.00 91.06 338 LYS A N 1
ATOM 2693 C CA . LYS A 1 338 ? 16.368 -12.656 -1.480 1.00 91.06 338 LYS A CA 1
ATOM 2694 C C . LYS A 1 338 ? 17.649 -11.908 -1.075 1.00 91.06 338 LYS A C 1
ATOM 2696 O O . LYS A 1 338 ? 18.676 -12.572 -1.005 1.00 91.06 338 LYS A O 1
ATOM 2701 N N . PRO A 1 339 ? 17.606 -10.602 -0.761 1.00 89.50 339 PRO A N 1
ATOM 2702 C CA . PRO A 1 339 ? 18.740 -9.884 -0.179 1.00 89.50 339 PRO A CA 1
ATOM 2703 C C . PRO A 1 339 ? 18.840 -9.982 1.357 1.00 89.50 339 PRO A C 1
ATOM 2705 O O . PRO A 1 339 ? 19.721 -9.356 1.928 1.00 89.50 339 PRO A O 1
ATOM 2708 N N . GLY A 1 340 ? 17.970 -10.738 2.042 1.00 88.25 340 GLY A N 1
ATOM 2709 C CA . GLY A 1 340 ? 18.072 -10.969 3.490 1.00 88.25 340 GLY A CA 1
ATOM 2710 C C . GLY A 1 340 ? 17.618 -9.810 4.387 1.00 88.25 340 GLY A C 1
ATOM 2711 O O . GLY A 1 340 ? 18.080 -9.712 5.517 1.00 88.25 340 GLY A O 1
ATOM 2712 N N . VAL A 1 341 ? 16.718 -8.941 3.912 1.00 89.25 341 VAL A N 1
ATOM 2713 C CA . VAL A 1 341 ? 16.255 -7.736 4.638 1.00 89.25 341 VAL A CA 1
ATOM 2714 C C . VAL A 1 341 ? 14.761 -7.766 5.016 1.00 89.25 341 VAL A C 1
ATOM 2716 O O . VAL A 1 341 ? 14.206 -6.729 5.387 1.00 89.25 341 VAL A O 1
ATOM 2719 N N . ASP A 1 342 ? 14.096 -8.927 4.900 1.00 87.19 342 ASP A N 1
ATOM 2720 C CA . ASP A 1 342 ? 12.688 -9.141 5.299 1.00 87.19 342 ASP A CA 1
ATOM 2721 C C . ASP A 1 342 ? 12.558 -9.175 6.824 1.00 87.19 342 ASP A C 1
ATOM 2723 O O . ASP A 1 342 ? 13.011 -10.117 7.473 1.00 87.19 342 ASP A O 1
ATOM 2727 N N . GLU A 1 343 ? 11.882 -8.178 7.389 1.00 83.75 343 GLU A N 1
ATOM 2728 C CA . GLU A 1 343 ? 11.546 -8.114 8.813 1.00 83.75 343 GLU A CA 1
ATOM 2729 C C . GLU A 1 343 ? 10.025 -8.093 9.037 1.00 83.75 343 GLU A C 1
ATOM 2731 O O . GLU A 1 343 ? 9.552 -7.749 10.128 1.00 83.75 343 GLU A O 1
ATOM 2736 N N . GLY A 1 344 ? 9.241 -8.480 8.024 1.00 80.50 344 GLY A N 1
ATOM 2737 C CA . GLY A 1 344 ? 7.779 -8.517 8.070 1.00 80.50 344 GLY A CA 1
ATOM 2738 C C . GLY A 1 344 ? 7.090 -7.280 7.491 1.00 80.50 344 GLY A C 1
ATOM 2739 O O . GLY A 1 344 ? 5.943 -6.997 7.850 1.00 80.50 344 GLY A O 1
ATOM 2740 N N . GLU A 1 345 ? 7.759 -6.533 6.616 1.00 87.38 345 GLU A N 1
ATOM 2741 C CA . GLU A 1 345 ? 7.192 -5.374 5.929 1.00 87.38 345 GLU A CA 1
ATOM 2742 C C . GLU A 1 345 ? 6.048 -5.741 4.976 1.00 87.38 345 GLU A C 1
ATOM 2744 O O . GLU A 1 345 ? 5.859 -6.879 4.538 1.00 87.38 345 GLU A O 1
ATOM 2749 N N . THR A 1 346 ? 5.256 -4.729 4.635 1.00 88.75 346 THR A N 1
ATOM 2750 C CA . THR A 1 346 ? 4.113 -4.827 3.723 1.00 88.75 346 THR A CA 1
ATOM 2751 C C . THR A 1 346 ? 4.149 -3.658 2.735 1.00 88.75 346 THR A C 1
ATOM 2753 O O . THR A 1 346 ? 4.861 -2.690 2.978 1.00 88.75 346 THR A O 1
ATOM 2756 N N . PRO A 1 347 ? 3.353 -3.635 1.655 1.00 88.50 347 PRO A N 1
ATOM 2757 C CA . PRO A 1 347 ? 3.279 -2.453 0.795 1.00 88.50 347 PRO A CA 1
ATOM 2758 C C . PRO A 1 347 ? 2.884 -1.161 1.538 1.00 88.50 347 PRO A C 1
ATOM 2760 O O . PRO A 1 347 ? 3.251 -0.071 1.111 1.00 88.50 347 PRO A O 1
ATOM 2763 N N . HIS A 1 348 ? 2.192 -1.250 2.682 1.00 87.56 348 HIS A N 1
ATOM 2764 C CA . HIS A 1 348 ? 1.893 -0.075 3.511 1.00 87.56 348 HIS A CA 1
ATOM 2765 C C . HIS A 1 348 ? 3.140 0.522 4.189 1.00 87.56 348 HIS A C 1
ATOM 2767 O O . HIS A 1 348 ? 3.162 1.707 4.515 1.00 87.56 348 HIS A O 1
ATOM 2773 N N . SER A 1 349 ? 4.197 -0.273 4.354 1.00 89.25 349 SER A N 1
ATOM 2774 C CA . SER A 1 349 ? 5.474 0.132 4.942 1.00 89.25 349 SER A CA 1
ATOM 2775 C C . SER A 1 349 ? 6.175 1.259 4.185 1.00 89.25 349 SER A C 1
ATOM 2777 O O . SER A 1 349 ? 6.867 2.062 4.807 1.00 89.25 349 SER A O 1
ATOM 2779 N N . PHE A 1 350 ? 5.980 1.350 2.865 1.00 90.44 350 PHE A N 1
ATOM 2780 C CA . PHE A 1 350 ? 6.529 2.435 2.045 1.00 90.44 350 PHE A CA 1
ATOM 2781 C C . PHE A 1 350 ? 5.960 3.797 2.443 1.00 90.44 350 PHE A C 1
ATOM 2783 O O . PHE A 1 350 ? 6.700 4.769 2.517 1.00 90.44 350 PHE A O 1
ATOM 2790 N N . ARG A 1 351 ? 4.660 3.861 2.766 1.00 86.50 351 ARG A N 1
ATOM 2791 C CA . ARG A 1 351 ? 3.997 5.107 3.183 1.00 86.50 351 ARG A CA 1
ATOM 2792 C C . ARG A 1 351 ? 4.558 5.624 4.500 1.00 86.50 351 ARG A C 1
ATOM 2794 O O . ARG A 1 351 ? 4.859 6.805 4.613 1.00 86.50 351 ARG A O 1
ATOM 2801 N N . ALA A 1 352 ? 4.704 4.725 5.473 1.00 83.06 352 ALA A N 1
ATOM 2802 C CA . ALA A 1 352 ? 5.290 5.054 6.767 1.00 83.06 352 ALA A CA 1
ATOM 2803 C C . ALA A 1 352 ? 6.749 5.510 6.607 1.00 83.06 352 ALA A C 1
ATOM 2805 O O . ALA A 1 352 ? 7.124 6.562 7.113 1.00 83.06 352 ALA A O 1
ATOM 2806 N N . GLY A 1 353 ? 7.551 4.768 5.835 1.00 83.88 353 GLY A N 1
ATOM 2807 C CA . GLY A 1 353 ? 8.954 5.107 5.596 1.00 83.88 353 GLY A CA 1
ATOM 2808 C C . GLY A 1 353 ? 9.153 6.427 4.860 1.00 83.88 353 GLY A C 1
ATOM 2809 O O . GLY A 1 353 ? 10.020 7.207 5.246 1.00 83.88 353 GLY A O 1
ATOM 2810 N N . PHE A 1 354 ? 8.324 6.718 3.856 1.00 84.56 354 PHE A N 1
ATOM 2811 C CA . PHE A 1 354 ? 8.358 8.001 3.160 1.00 84.56 354 PHE A CA 1
ATOM 2812 C C . PHE A 1 354 ? 7.952 9.159 4.071 1.00 84.56 354 PHE A C 1
ATOM 2814 O O . PHE A 1 354 ? 8.634 10.176 4.088 1.00 84.56 354 PHE A O 1
ATOM 2821 N N . ALA A 1 355 ? 6.885 9.006 4.862 1.00 79.06 355 ALA A N 1
ATOM 2822 C CA . ALA A 1 355 ? 6.453 10.046 5.793 1.00 79.06 355 ALA A CA 1
ATOM 2823 C C . ALA A 1 355 ? 7.550 10.401 6.808 1.00 79.06 355 ALA A C 1
ATOM 2825 O O . ALA A 1 355 ? 7.795 11.580 7.056 1.00 79.06 355 ALA A O 1
ATOM 2826 N N . VAL A 1 356 ? 8.245 9.391 7.343 1.00 76.44 356 VAL A N 1
ATOM 2827 C CA . VAL A 1 356 ? 9.394 9.590 8.239 1.00 76.44 356 VAL A CA 1
ATOM 2828 C C . VAL A 1 356 ? 10.553 10.257 7.510 1.00 76.44 356 VAL A C 1
ATOM 2830 O O . VAL A 1 356 ? 11.076 11.251 7.998 1.00 76.44 356 VAL A O 1
ATOM 2833 N N . ALA A 1 357 ? 10.936 9.758 6.331 1.00 77.69 357 ALA A N 1
ATOM 2834 C CA . ALA A 1 357 ? 12.028 10.342 5.554 1.00 77.69 357 ALA A CA 1
ATOM 2835 C C . ALA A 1 357 ? 11.755 11.814 5.208 1.00 77.69 357 ALA A C 1
ATOM 2837 O O . ALA A 1 357 ? 12.649 12.650 5.305 1.00 77.69 357 ALA A O 1
ATOM 2838 N N . LEU A 1 358 ? 10.509 12.143 4.862 1.00 74.44 358 LEU A N 1
ATOM 2839 C CA . LEU A 1 358 ? 10.090 13.504 4.558 1.00 74.44 358 LEU A CA 1
ATOM 2840 C C . LEU A 1 358 ? 10.136 14.400 5.805 1.00 74.44 358 LEU A C 1
ATOM 2842 O O . LEU A 1 358 ? 10.664 15.506 5.721 1.00 74.44 358 LEU A O 1
ATOM 2846 N N . ALA A 1 359 ? 9.675 13.912 6.962 1.00 69.69 359 ALA A N 1
ATOM 2847 C CA . ALA A 1 359 ? 9.792 14.629 8.234 1.00 69.69 359 ALA A CA 1
ATOM 2848 C C . ALA A 1 359 ? 11.258 14.887 8.625 1.00 69.69 359 ALA A C 1
ATOM 2850 O O . ALA A 1 359 ? 11.609 15.992 9.028 1.00 69.69 359 ALA A O 1
ATOM 2851 N N . MET A 1 360 ? 12.128 13.889 8.453 1.00 67.94 360 MET A N 1
ATOM 2852 C CA . MET A 1 360 ? 13.554 13.984 8.784 1.00 67.94 360 MET A CA 1
ATOM 2853 C C . MET A 1 360 ? 14.360 14.826 7.790 1.00 67.94 360 MET A C 1
ATOM 2855 O O . MET A 1 360 ? 15.426 15.321 8.137 1.00 67.94 360 MET A O 1
ATOM 2859 N N . SER A 1 361 ? 13.873 15.002 6.559 1.00 70.06 361 SER A N 1
ATOM 2860 C CA . SER A 1 361 ? 14.586 15.752 5.516 1.00 70.06 361 SER A CA 1
ATOM 2861 C C . SER A 1 361 ? 14.691 17.257 5.782 1.00 70.06 361 SER A C 1
ATOM 2863 O O . SER A 1 361 ? 15.357 17.958 5.023 1.00 70.06 361 SER A O 1
ATOM 2865 N N . GLY A 1 362 ? 13.954 17.785 6.768 1.00 63.41 362 GLY A N 1
ATOM 2866 C CA . GLY A 1 362 ? 13.822 19.227 7.004 1.00 63.41 362 GLY A CA 1
ATOM 2867 C C . GLY A 1 362 ? 13.130 19.991 5.866 1.00 63.41 362 GLY A C 1
ATOM 2868 O O . GLY A 1 362 ? 12.951 21.200 5.961 1.00 63.41 362 GLY A O 1
ATOM 2869 N N . SER A 1 363 ? 12.710 19.303 4.796 1.00 62.69 363 SER A N 1
ATOM 2870 C CA . SER A 1 363 ? 12.074 19.909 3.616 1.00 62.69 363 SER A CA 1
ATOM 2871 C C . SER A 1 363 ? 10.600 20.254 3.840 1.00 62.69 363 SER A C 1
ATOM 2873 O O . SER A 1 363 ? 9.961 20.838 2.967 1.00 62.69 363 SER A O 1
ATOM 2875 N N . VAL A 1 364 ? 10.051 19.874 4.995 1.00 62.91 364 VAL A N 1
ATOM 2876 C CA . VAL A 1 364 ? 8.677 20.154 5.397 1.00 62.91 364 VAL A CA 1
ATOM 2877 C C . VAL A 1 364 ? 8.688 20.930 6.705 1.00 62.91 364 VAL A C 1
ATOM 2879 O O . VAL A 1 364 ? 9.172 20.436 7.719 1.00 62.91 364 VAL A O 1
ATOM 2882 N N . SER A 1 365 ? 8.112 22.130 6.681 1.00 59.19 365 SER A N 1
ATOM 2883 C CA . SER A 1 365 ? 7.976 22.996 7.857 1.00 59.19 365 SER A CA 1
ATOM 2884 C C . SER A 1 365 ? 6.749 22.663 8.713 1.00 59.19 365 SER A C 1
ATOM 2886 O O . SER A 1 365 ? 6.675 23.080 9.863 1.00 59.19 365 SER A O 1
ATOM 2888 N N . GLU A 1 366 ? 5.775 21.924 8.166 1.00 68.06 366 GLU A N 1
ATOM 2889 C CA . GLU A 1 366 ? 4.493 21.633 8.817 1.00 68.06 366 GLU A CA 1
ATOM 2890 C C . GLU A 1 366 ? 4.015 20.199 8.544 1.00 68.06 366 GLU A C 1
ATOM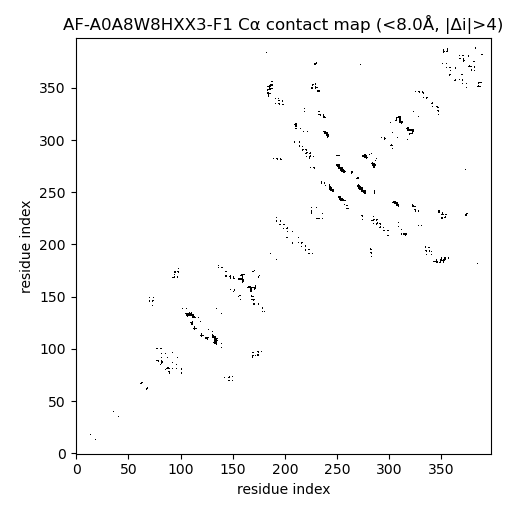 2892 O O . GLU A 1 366 ? 3.909 19.775 7.390 1.00 68.06 366 GLU A O 1
ATOM 2897 N N . VAL A 1 367 ? 3.596 19.476 9.590 1.00 66.50 367 VAL A N 1
ATOM 2898 C CA . VAL A 1 367 ? 3.053 18.101 9.495 1.00 66.50 367 VAL A CA 1
ATOM 2899 C C . VAL A 1 367 ? 1.887 18.000 8.497 1.00 66.50 367 VAL A C 1
ATOM 2901 O O . VAL A 1 367 ? 1.748 16.998 7.789 1.00 66.50 367 VAL A O 1
ATOM 2904 N N . GLY A 1 368 ? 1.104 19.074 8.341 1.00 62.56 368 GLY A N 1
ATOM 2905 C CA . GLY A 1 368 ? 0.027 19.171 7.353 1.00 62.56 368 GLY A CA 1
ATOM 2906 C C . GLY A 1 368 ? 0.476 18.978 5.894 1.00 62.56 368 GLY A C 1
ATOM 2907 O O . GLY A 1 368 ? -0.307 18.507 5.066 1.00 62.56 368 GLY A O 1
ATOM 2908 N N . GLN A 1 369 ? 1.729 19.284 5.543 1.00 66.56 369 GLN A N 1
ATOM 2909 C CA . GLN A 1 369 ? 2.269 19.027 4.200 1.00 66.56 369 GLN A CA 1
ATOM 2910 C C . GLN A 1 369 ? 2.510 17.527 3.965 1.00 66.56 369 GLN A C 1
ATOM 2912 O O . GLN A 1 369 ? 2.105 17.012 2.922 1.00 66.56 369 GLN A O 1
ATOM 2917 N N . ILE A 1 370 ? 3.056 16.807 4.956 1.00 66.44 370 ILE A N 1
ATOM 2918 C CA . ILE A 1 370 ? 3.199 15.338 4.913 1.00 66.44 370 ILE A CA 1
ATOM 2919 C C . ILE A 1 370 ? 1.817 14.688 4.809 1.00 66.44 370 ILE A C 1
ATOM 2921 O O . ILE A 1 370 ? 1.597 13.812 3.973 1.00 66.44 370 ILE A O 1
ATOM 2925 N N . MET A 1 371 ? 0.859 15.156 5.614 1.00 67.25 371 MET A N 1
ATOM 2926 C CA . MET A 1 371 ? -0.516 14.654 5.610 1.00 67.25 371 MET A CA 1
ATOM 2927 C C . MET A 1 371 ? -1.201 14.818 4.254 1.00 67.25 371 MET A C 1
ATOM 2929 O O . MET A 1 371 ? -1.816 13.868 3.770 1.00 67.25 371 MET A O 1
ATOM 2933 N N . ARG A 1 372 ? -1.072 15.986 3.612 1.00 66.50 372 ARG A N 1
ATOM 2934 C CA . ARG A 1 372 ? -1.634 16.226 2.273 1.00 66.50 372 ARG A CA 1
ATOM 2935 C C . ARG A 1 372 ? -0.992 15.339 1.211 1.00 66.50 372 ARG A C 1
ATOM 2937 O O . ARG A 1 372 ? -1.722 14.762 0.411 1.00 66.50 372 ARG A O 1
ATOM 2944 N N . HIS A 1 373 ? 0.334 15.196 1.234 1.00 68.88 373 HIS A N 1
ATOM 2945 C CA . HIS A 1 373 ? 1.067 14.385 0.255 1.00 68.88 373 HIS A CA 1
ATOM 2946 C C . HIS A 1 373 ? 0.739 12.895 0.386 1.00 68.88 373 HIS A C 1
ATOM 2948 O O . HIS A 1 373 ? 0.369 12.238 -0.580 1.00 68.88 373 HIS A O 1
ATOM 2954 N N . VAL A 1 374 ? 0.793 12.363 1.606 1.00 65.38 374 VAL A N 1
ATOM 2955 C CA . VAL A 1 374 ? 0.541 10.940 1.885 1.00 65.38 374 VAL A CA 1
ATOM 2956 C C . VAL A 1 374 ? -0.966 10.618 1.872 1.00 65.38 374 VAL A C 1
ATOM 2958 O O . VAL A 1 374 ? -1.371 9.465 1.690 1.00 65.38 374 VAL A O 1
ATOM 2961 N N . GLY A 1 375 ? -1.836 11.616 2.037 1.00 59.00 375 GLY A N 1
ATOM 2962 C CA . GLY A 1 375 ? -3.291 11.454 2.081 1.00 59.00 375 GLY A CA 1
ATOM 2963 C C . GLY A 1 375 ? -3.804 10.953 3.436 1.00 59.00 375 GLY A C 1
ATOM 2964 O O . GLY A 1 375 ? -4.595 10.003 3.490 1.00 59.00 375 GLY A O 1
ATOM 2965 N N . TRP A 1 376 ? -3.323 11.554 4.527 1.00 68.69 376 TRP A N 1
ATOM 2966 C CA . TRP A 1 376 ? -3.817 11.364 5.896 1.00 68.69 376 TRP A CA 1
ATOM 2967 C C . TRP A 1 376 ? -4.712 12.538 6.314 1.00 68.69 376 TRP A C 1
ATOM 2969 O O . TRP A 1 376 ? -4.396 13.689 6.036 1.00 68.69 376 TRP A O 1
ATOM 2979 N N . PHE A 1 377 ? -5.840 12.245 6.968 1.00 51.19 377 PHE A N 1
ATOM 2980 C CA . PHE A 1 377 ? -6.911 13.227 7.208 1.00 51.19 377 PHE A CA 1
ATOM 2981 C C . PHE A 1 377 ? -6.835 13.923 8.581 1.00 51.19 377 PHE A C 1
ATOM 2983 O O . PHE A 1 377 ? -7.574 14.869 8.822 1.00 51.19 377 PHE A O 1
ATOM 2990 N N . GLY A 1 378 ? -5.946 13.491 9.483 1.00 56.94 378 GLY A N 1
ATOM 2991 C CA . GLY A 1 378 ? -5.796 14.101 10.809 1.00 56.94 378 GLY A CA 1
ATOM 2992 C C . GLY A 1 378 ? -4.406 13.901 11.411 1.00 56.94 378 GLY A C 1
ATOM 2993 O O . GLY A 1 378 ? -3.713 12.945 11.056 1.00 56.94 378 GLY A O 1
ATOM 2994 N N . GLU A 1 379 ? -4.020 14.793 12.324 1.00 59.34 379 GLU A N 1
ATOM 2995 C CA . GLU A 1 379 ? -2.715 14.781 13.005 1.00 59.34 379 GLU A CA 1
ATOM 2996 C C . GLU A 1 379 ? -2.487 13.472 13.764 1.00 59.34 379 GLU A C 1
ATOM 2998 O O . GLU A 1 379 ? -1.454 12.837 13.584 1.00 59.34 379 GLU A O 1
ATOM 3003 N N . GLY A 1 380 ? -3.512 12.957 14.453 1.00 57.06 380 GLY A N 1
ATOM 3004 C C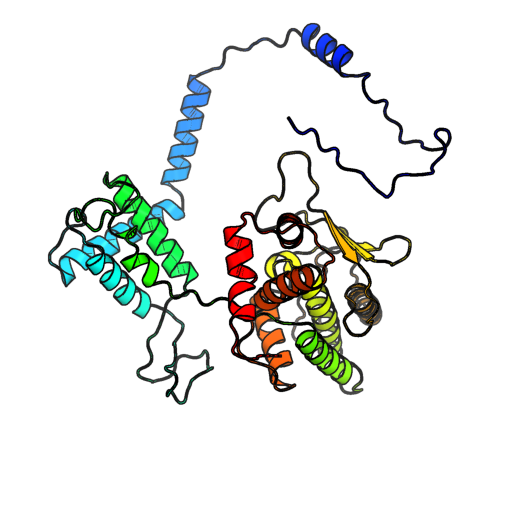A . GLY A 1 380 ? -3.432 11.644 15.103 1.00 57.06 380 GLY A CA 1
ATOM 3005 C C . GLY A 1 380 ? -3.181 10.481 14.130 1.00 57.06 380 GLY A C 1
ATOM 3006 O O . GLY A 1 380 ? -2.545 9.500 14.499 1.00 57.06 380 GLY A O 1
ATOM 3007 N N . SER A 1 381 ? -3.606 10.577 12.860 1.00 55.84 381 SER A N 1
ATOM 3008 C CA . SER A 1 381 ? -3.203 9.591 11.839 1.00 55.84 381 SER A CA 1
ATOM 3009 C C . SER A 1 381 ? -1.735 9.762 11.453 1.00 55.84 381 SER A C 1
ATOM 3011 O O . SER A 1 381 ? -1.042 8.769 11.250 1.00 55.84 381 SER A O 1
ATOM 3013 N N . ALA A 1 382 ? -1.255 11.000 11.348 1.00 58.44 382 ALA A N 1
ATOM 3014 C CA . ALA A 1 382 ? 0.136 11.275 11.019 1.00 58.44 382 ALA A CA 1
ATOM 3015 C C . ALA A 1 382 ? 1.089 10.787 12.113 1.00 58.44 382 ALA A C 1
ATOM 3017 O O . ALA A 1 382 ? 2.038 10.070 11.805 1.00 58.44 382 ALA A O 1
ATOM 3018 N N . GLU A 1 383 ? 0.806 11.087 13.379 1.00 63.12 383 GLU A N 1
ATOM 3019 C CA . GLU A 1 383 ? 1.571 10.591 14.529 1.00 63.12 383 GLU A CA 1
ATOM 3020 C C . GLU A 1 383 ? 1.567 9.061 14.576 1.00 63.12 383 GLU A C 1
ATOM 3022 O O . GLU A 1 383 ? 2.625 8.428 14.615 1.00 63.12 383 GLU A O 1
ATOM 3027 N N . TYR A 1 384 ? 0.381 8.458 14.460 1.00 59.31 384 TYR A N 1
ATOM 3028 C CA . TYR A 1 384 ? 0.215 7.010 14.496 1.00 59.31 384 TYR A CA 1
ATOM 3029 C C . TYR A 1 384 ? 1.008 6.306 13.386 1.00 59.31 384 TYR A C 1
ATOM 3031 O O . TYR A 1 384 ? 1.732 5.351 13.659 1.00 59.31 384 TYR A O 1
ATOM 3039 N N . TYR A 1 385 ? 0.902 6.754 12.132 1.00 60.28 385 TYR A N 1
ATOM 3040 C CA . TYR A 1 385 ? 1.525 6.054 11.003 1.00 60.28 385 TYR A CA 1
ATOM 3041 C C . TYR A 1 385 ? 2.990 6.429 10.758 1.00 60.28 385 TYR A C 1
ATOM 3043 O O . TYR A 1 385 ? 3.710 5.633 10.153 1.00 60.28 385 TYR A O 1
ATOM 3051 N N . SER A 1 386 ? 3.442 7.606 11.198 1.00 61.06 386 SER A N 1
ATOM 3052 C CA . SER A 1 386 ? 4.849 8.003 11.077 1.00 61.06 386 SER A CA 1
ATOM 3053 C C . SER A 1 386 ? 5.733 7.339 12.131 1.00 61.06 386 SER A C 1
ATOM 3055 O O . SER A 1 386 ? 6.901 7.100 11.862 1.00 61.06 386 SER A O 1
ATOM 3057 N N . ARG A 1 387 ? 5.200 6.988 13.312 1.00 65.62 387 ARG A N 1
ATOM 3058 C CA . ARG A 1 387 ? 5.984 6.401 14.418 1.00 65.62 387 ARG A CA 1
ATOM 3059 C C . ARG A 1 387 ? 7.183 7.259 14.852 1.00 65.62 387 ARG A C 1
ATOM 3061 O O . ARG A 1 387 ? 8.105 6.724 15.459 1.00 65.62 387 ARG A O 1
ATOM 3068 N N . LEU A 1 388 ? 7.173 8.565 14.568 1.00 62.47 388 LEU A N 1
ATOM 3069 C CA . LEU A 1 388 ? 8.278 9.467 14.908 1.00 62.47 388 LEU A CA 1
ATOM 3070 C C . LEU A 1 388 ? 8.666 9.399 16.399 1.00 62.47 388 LEU A C 1
ATOM 3072 O O . LEU A 1 388 ? 9.853 9.228 16.659 1.00 62.47 388 LEU A O 1
ATOM 3076 N N . PRO A 1 389 ? 7.726 9.406 17.372 1.00 58.31 389 PRO A N 1
ATOM 3077 C CA . PRO A 1 389 ? 8.089 9.296 18.790 1.00 58.31 389 PRO A CA 1
ATOM 3078 C C . PRO A 1 389 ? 8.816 7.985 19.131 1.00 58.31 389 PRO A C 1
ATOM 3080 O O . PRO A 1 389 ? 9.861 7.996 19.769 1.00 58.31 389 PRO A O 1
ATOM 3083 N N . ALA A 1 390 ? 8.334 6.856 18.603 1.00 57.72 390 ALA A N 1
ATOM 3084 C CA . ALA A 1 390 ? 8.916 5.537 18.861 1.00 57.72 390 ALA A CA 1
ATOM 3085 C C . ALA A 1 390 ? 10.295 5.321 18.203 1.00 57.72 390 ALA A C 1
ATOM 3087 O O . ALA A 1 390 ? 10.984 4.360 18.533 1.00 57.72 390 ALA A O 1
ATOM 3088 N N . LEU A 1 391 ? 10.676 6.160 17.233 1.00 56.66 391 LEU A N 1
ATOM 3089 C CA . LEU A 1 391 ? 12.012 6.155 16.627 1.00 56.66 391 LEU A CA 1
ATOM 3090 C C . LEU A 1 391 ? 13.010 7.002 17.429 1.00 56.66 391 LEU A C 1
ATOM 3092 O O . LEU A 1 391 ? 14.202 6.727 17.377 1.00 56.66 391 LEU A O 1
ATOM 3096 N N . VAL A 1 392 ? 12.527 8.006 18.169 1.00 52.34 392 VAL A N 1
ATOM 3097 C CA . VAL A 1 392 ? 13.342 8.847 19.063 1.00 52.34 392 VAL A CA 1
ATOM 3098 C C . VAL A 1 392 ? 13.629 8.131 20.387 1.00 52.34 392 VAL A C 1
ATOM 3100 O O . VAL A 1 392 ? 14.693 8.313 20.962 1.00 52.34 392 VAL A O 1
ATOM 3103 N N . GLU A 1 393 ? 12.713 7.274 20.842 1.00 43.72 393 GLU A N 1
ATOM 3104 C CA . GLU A 1 393 ? 12.849 6.478 22.072 1.00 43.72 393 GLU A CA 1
ATOM 3105 C C . GLU A 1 393 ? 13.711 5.208 21.919 1.00 43.72 393 GLU A C 1
ATOM 3107 O O . GLU A 1 393 ? 13.834 4.441 22.870 1.00 43.72 393 GLU A O 1
ATOM 3112 N N . SER A 1 394 ? 14.300 4.930 20.746 1.00 43.06 394 SER A N 1
ATOM 3113 C CA . SER A 1 394 ? 15.181 3.761 20.611 1.00 43.06 394 SER A CA 1
ATOM 3114 C C . SER A 1 394 ? 16.506 4.008 21.339 1.00 43.06 394 SER A C 1
ATOM 3116 O O . SER A 1 394 ? 17.149 5.017 21.062 1.00 43.06 394 SER A O 1
ATOM 3118 N N . ASP A 1 395 ? 16.930 3.071 22.197 1.00 37.19 395 ASP A N 1
ATOM 3119 C CA . ASP A 1 395 ? 18.121 3.110 23.080 1.00 37.19 395 ASP A CA 1
ATOM 3120 C C . ASP A 1 395 ? 19.491 3.308 22.382 1.00 37.19 395 ASP A C 1
ATOM 3122 O O . ASP A 1 395 ? 20.553 3.127 22.980 1.00 37.19 395 ASP A O 1
ATOM 3126 N N . CYS A 1 396 ? 19.510 3.671 21.104 1.00 38.47 396 CYS A N 1
ATOM 3127 C CA . CYS A 1 396 ? 20.712 4.058 20.387 1.00 38.47 396 CYS A CA 1
ATOM 3128 C C . CYS A 1 396 ? 21.032 5.529 20.685 1.00 38.47 396 CYS A C 1
ATOM 3130 O O . CYS A 1 396 ? 20.607 6.435 19.969 1.00 38.47 396 CYS A O 1
ATOM 3132 N N . VAL A 1 397 ? 21.785 5.753 21.762 1.00 38.19 397 VAL A N 1
ATOM 3133 C CA . VAL A 1 397 ? 22.442 7.037 22.037 1.00 38.19 397 VAL A CA 1
ATOM 3134 C C . VAL A 1 397 ? 23.543 7.263 20.991 1.00 38.19 397 VAL A C 1
ATOM 3136 O O . VAL A 1 397 ? 24.217 6.308 20.601 1.00 38.19 397 VAL A O 1
ATOM 3139 N N . ALA A 1 398 ? 23.661 8.505 20.512 1.00 36.62 398 ALA A N 1
ATOM 3140 C CA . ALA A 1 398 ? 24.623 8.930 19.491 1.00 36.62 398 ALA A CA 1
ATOM 3141 C C . ALA A 1 398 ? 26.090 8.689 19.877 1.00 36.62 398 ALA A C 1
ATOM 3143 O O . ALA A 1 398 ? 26.417 8.844 21.079 1.00 36.62 398 ALA A O 1
#

Sequence (398 aa):
MPFTAGVDVFAQNIRKELNPYVFPPFGMVFPVLSFLKEQEIPVGSVDVQVLDERLKELDARRSSSLDSKRQDCLKREITEFLVRMSGRELTSCTPEDIRRFLVWKDQCGKSQVHKIDCRFLGNKRLFDCNCPVRLASGTVSLMIDRLVNIFHEMGCEKSWNMALGLGNPAASSQVKDYLVPKQAKPIFLTKVKAIVGYIGGRLSMSSVSVRERYILLRDQAWFKLQFFAGDRAGDLANLVAQEVKWLRDYSGIVFNHTFGKTLRGGERRSNMFVVKRCDDEVICPVVGLQDFVSGCKDLGVDLSCGYLFRVVTEDARVLDQPVSYSVVYDRLRVYLRKPGVDEGETPHSFRAGFAVALAMSGSVSEVGQIMRHVGWFGEGSAEYYSRLPALVESDCVA

Secondary structure (DSSP, 8-state):
----PPPPSS-----GGG-TT-PPTTSSHHHHHHHHHHS--------HHHHHHHHHHHHHHHHTSHHHHHHHHHHHHHHHHHHHHHS--GGG--HHHHHHHHHHHHTT-SEE---TT-TTTT--S--SSSPPEE--HHHHHHHHHHHHHHHHHTT--SSEETTTTEE-GGGSHHHHTTS---PPPPPPHHHHHHHHHHHHHHHT-TT--HHHHHHHHHHHHHHHHHHHH---HHHHHT-BGGGEEE-TTSSEEEEE-S--SS--SSTT---EEEEE--S-TTT-HHHHHHHHHHHHHHTT---SSSBSSEEE-TTSPEEEEEPPHHHHHHHHHHHHHTTT--SS--TTHHHHHHHHHHHHTS--SSHHHHHHHHT--SHHHHHHHH-HHHHHSSS---

Radius of gyration: 27.13 Å; Cα contacts (8 Å, |Δi|>4): 464; chains: 1; bounding box: 69×70×65 Å

Nearest PDB structures (foldseek):
  3nkh-assembly1_B  TM=6.364E-01  e=3.629E-05  Staphylococcus aureus subsp. aureus USA300_TCH1516
  2a3v-assembly1_A  TM=5.102E-01  e=3.516E-06  Vibrio cholerae O1 biovar El Tor str. N16961
  3nkh-assembly1_A  TM=6.078E-01  e=3.116E-05  Staphylococcus aureus subsp. aureus USA300_TCH1516
  2a3v-assembly1_C  TM=5.106E-01  e=8.330E-06  Vibrio cholerae O1 biovar El Tor str. N16961
  7spu-assembly1_0  TM=2.297E-01  e=3.136E+00  Lederbergvirus Sf6

InterPro domains:
  IPR002104 Integrase, catalytic domain [PS51898] (182-398)
  IPR006936 ALOG domain [PF04852] (78-179)
  IPR011010 DNA breaking-rejoining enzyme, catalytic core [SSF56349] (212-385)
  IPR013762 Integrase-like, catalytic domain superfamily [G3DSA:1.10.443.10] (182-387)
  IPR040222 ALOG family [PTHR31165] (76-179)